Protein AF-0000000073453821 (afdb_homodimer)

Secondary structure (DSSP, 8-state):
---HHHHHHHHHHHTSS-HHHHHHHHHH-TT--SS-TT-HHHHHTT--HHHHHHHHHHHHHTHHHHHHHHHHHHHTTEEEEETTSTTS-HHHHTSSS--SEEEEEE-GGGGG-S-EEEEE--SS--HHHHHHHHHHHHHHHHTTPEEEE---TTHHHHHHHHHHHTT-EEEEE-SS-TTS-SSGGGHHHHHHHHHHSEEEESS-TTPPP-TTHHHHHHHHHHHHSSEEEE----TT-HHHHHHHHHHHTT-EEEE----TT-GGGHHHHHHHHTTPEE-SSHHHHHHHS-----------/---HHHHHHHHHHHTSS-HHHHHHHHHH-TT--SS-TTTHHHHHTT--HHHHHHHHHHHHHTHHHHHHHHHHHHHTTEEEEETTSTTS-HHHHTSSS--SEEEEEE-GGGGG-S-EEEEE--SS--HHHHHHHHHHHHHHHHTTPEEEE---TTHHHHHHHHHHHTT-EEEEE-SS-TTS-SSGGGHHHHHHHHHHSEEEESS-TTPPP-TTHHHHHHHHHHHHSSEEEE----TT-HHHHHHHHHHHTT-EEEE----TT-GGGHHHHHHHHTTPEE-SSHHHHHHHS-----------

pLDDT: mean 88.69, std 16.15, range [24.86, 98.88]

Foldseek 3Di:
DQDLWLLLLLCQVVPLDDQQVSLVCCVVPVSNDLPDPPPCVCVVVVNPNVNSVVVVVVSVVCVVVSVVVQVVCVVVQKDKTAPSDPLPQPLQNLAPRRGRMKIKFADSCLLVDQAEEEEDADLDDDPQLLVVLLQQLLVCQVVQYEYEYACHHDSRVSSLVSCVVSVGAYEHEYLWAQLEDPPPVCVVVVVVCSHHYMYMYSYHRVGYGDPVSLLVRLLVRLSSHQEYEYRWYAQPGSRLSSRVSNVSSVHAYEYEADDPVDRRRHNSVVVVVVPHHYDDHCVSVCVVVPRPPPPPPPDD/DQDLWLLLLLCQVVVLDDQQVSLVCCVVPVSNDLDDPPPCVCVVVVNPNVNSVVVVVVSVVCVVVSVVVQVVCVVVQKDKTAPSDPLPQPLQNLAPRRGRMKIKFADSCLLVDQAEEEEDADLDDDPQLLVVLLQQLLVCQVVQYEYEYACHHDSRVSSLVSCVVSVGAYEHEYLWAQLEDPPPVCVVVVVVCSYHYMYMYSYHRVGYGDPVSLLVRLLVRLSSHQEYEYRWYAQPGSRLSSRVSNVSSVHAYEYEADDPVDRRRHNSVVVVVVPHHYDPHCVSVCVVVPRPPPPPPPDD

Structure (mmCIF, N/CA/C/O backbone):
data_AF-0000000073453821-model_v1
#
loop_
_entity.id
_entity.type
_entity.pdbx_description
1 polymer 'DNA processing Smf protein homolog'
#
loop_
_atom_site.group_PDB
_atom_site.id
_atom_site.type_symbol
_atom_site.label_atom_id
_atom_site.label_alt_id
_atom_site.label_comp_id
_atom_site.label_asym_id
_atom_site.label_entity_id
_atom_site.label_seq_id
_atom_site.pdbx_PDB_ins_code
_atom_site.Cartn_x
_atom_site.Cartn_y
_atom_site.Cartn_z
_atom_site.occupancy
_atom_site.B_iso_or_equiv
_atom_site.auth_seq_id
_atom_site.auth_comp_id
_atom_site.auth_asym_id
_atom_site.auth_atom_id
_atom_site.pdbx_PDB_model_num
ATOM 1 N N . MET A 1 1 ? 8.656 -53.906 -9.078 1 43.28 1 MET A N 1
ATOM 2 C CA . MET A 1 1 ? 8.578 -52.469 -9.266 1 43.28 1 MET A CA 1
ATOM 3 C C . MET A 1 1 ? 9.586 -51.75 -8.383 1 43.28 1 MET A C 1
ATOM 5 O O . MET A 1 1 ? 9.391 -51.625 -7.176 1 43.28 1 MET A O 1
ATOM 9 N N . ASN A 1 2 ? 10.789 -51.781 -8.508 1 54.47 2 ASN A N 1
ATOM 10 C CA . ASN A 1 2 ? 11.875 -51.375 -7.641 1 54.47 2 ASN A CA 1
ATOM 11 C C . ASN A 1 2 ? 12 -49.844 -7.59 1 54.47 2 ASN A C 1
ATOM 13 O O . ASN A 1 2 ? 12.82 -49.312 -6.84 1 54.47 2 ASN A O 1
ATOM 17 N N . ASP A 1 3 ? 11.125 -49.031 -8.336 1 81.06 3 ASP A N 1
ATOM 18 C CA . ASP A 1 3 ? 11.289 -47.594 -8.438 1 81.06 3 ASP A CA 1
ATOM 19 C C . ASP A 1 3 ? 10.156 -46.875 -7.734 1 81.06 3 ASP A C 1
ATOM 21 O O . ASP A 1 3 ? 8.977 -47.094 -8.039 1 81.06 3 ASP A O 1
ATOM 25 N N . SER A 1 4 ? 10.477 -46.375 -6.555 1 84.44 4 SER A N 1
ATOM 26 C CA . SER A 1 4 ? 9.516 -45.656 -5.738 1 84.44 4 SER A CA 1
ATOM 27 C C . SER A 1 4 ? 8.633 -44.75 -6.598 1 84.44 4 SER A C 1
ATOM 29 O O . SER A 1 4 ? 7.438 -44.594 -6.332 1 84.44 4 SER A O 1
ATOM 31 N N . SER A 1 5 ? 9.164 -44.312 -7.664 1 89.19 5 SER A N 1
ATOM 32 C CA . SER A 1 5 ? 8.398 -43.438 -8.562 1 89.19 5 SER A CA 1
ATOM 33 C C . SER A 1 5 ? 7.305 -44.219 -9.281 1 89.19 5 SER A C 1
ATOM 35 O O . SER A 1 5 ? 6.164 -43.781 -9.367 1 89.19 5 SER A O 1
ATOM 37 N N . GLU A 1 6 ? 7.695 -45.312 -9.742 1 85.94 6 GLU A N 1
ATOM 38 C CA . GLU A 1 6 ? 6.738 -46.156 -10.445 1 85.94 6 GLU A CA 1
ATOM 39 C C . GLU A 1 6 ? 5.613 -46.594 -9.523 1 85.94 6 GLU A C 1
ATOM 41 O O . GLU A 1 6 ? 4.445 -46.625 -9.914 1 85.94 6 GLU A O 1
ATOM 46 N N . LEU A 1 7 ? 6.035 -46.938 -8.359 1 84 7 LEU A N 1
ATOM 47 C CA . LEU A 1 7 ? 5.039 -47.406 -7.391 1 84 7 LEU A CA 1
ATOM 48 C C . LEU A 1 7 ? 4.066 -46.281 -7.051 1 84 7 LEU A C 1
ATOM 50 O O . LEU A 1 7 ? 2.855 -46.5 -6.992 1 84 7 LEU A O 1
ATOM 54 N N . LEU A 1 8 ? 4.57 -45.125 -6.816 1 88.69 8 LEU A N 1
ATOM 55 C CA . LEU A 1 8 ? 3.732 -43.969 -6.504 1 88.69 8 LEU A CA 1
ATOM 56 C C . LEU A 1 8 ? 2.738 -43.688 -7.625 1 88.69 8 LEU A C 1
ATOM 58 O O . LEU A 1 8 ? 1.558 -43.438 -7.371 1 88.69 8 LEU A O 1
ATOM 62 N N . ILE A 1 9 ? 3.209 -43.719 -8.828 1 90.56 9 ILE A N 1
ATOM 63 C CA . ILE A 1 9 ? 2.361 -43.469 -9.992 1 90.56 9 ILE A CA 1
ATOM 64 C C . ILE A 1 9 ? 1.278 -44.531 -10.086 1 90.56 9 ILE A C 1
ATOM 66 O O . ILE A 1 9 ? 0.105 -44.219 -10.297 1 90.56 9 ILE A O 1
ATOM 70 N N . LEU A 1 10 ? 1.696 -45.75 -9.875 1 86.38 10 LEU A N 1
ATOM 71 C CA . LEU A 1 10 ? 0.757 -46.844 -9.922 1 86.38 10 LEU A CA 1
ATOM 72 C C . LEU A 1 10 ? -0.342 -46.688 -8.883 1 86.38 10 LEU A C 1
ATOM 74 O O . LEU A 1 10 ? -1.528 -46.812 -9.203 1 86.38 10 LEU A O 1
ATOM 78 N N . LEU A 1 11 ? 0.039 -46.406 -7.734 1 85.06 11 LEU A N 1
ATOM 79 C CA . LEU A 1 11 ? -0.917 -46.281 -6.641 1 85.06 11 LEU A CA 1
ATOM 80 C C . LEU A 1 11 ? -1.823 -45.062 -6.848 1 85.06 11 LEU A C 1
ATOM 82 O O . LEU A 1 11 ? -3.012 -45.125 -6.523 1 85.06 11 LEU A O 1
ATOM 86 N N . ARG A 1 12 ? -1.256 -44 -7.344 1 89.25 12 ARG A N 1
ATOM 87 C CA . ARG A 1 12 ? -2.039 -42.781 -7.605 1 89.25 12 ARG A CA 1
ATOM 88 C C . ARG A 1 12 ? -3.107 -43.062 -8.664 1 89.25 12 ARG A C 1
ATOM 90 O O . ARG A 1 12 ? -4.25 -42.625 -8.523 1 89.25 12 ARG A O 1
ATOM 97 N N . LEU A 1 13 ? -2.762 -43.719 -9.711 1 88.88 13 LEU A N 1
ATOM 98 C CA . LEU A 1 13 ? -3.672 -43.969 -10.828 1 88.88 13 LEU A CA 1
ATOM 99 C C . LEU A 1 13 ? -4.754 -44.969 -10.43 1 88.88 13 LEU A C 1
ATOM 101 O O . LEU A 1 13 ? -5.891 -44.875 -10.891 1 88.88 13 LEU A O 1
ATOM 105 N N . ARG A 1 14 ? -4.41 -45.844 -9.539 1 82.81 14 ARG A N 1
ATOM 106 C CA . ARG A 1 14 ? -5.383 -46.812 -9.078 1 82.81 14 ARG A CA 1
ATOM 107 C C . ARG A 1 14 ? -6.359 -46.188 -8.086 1 82.81 14 ARG A C 1
ATOM 109 O O . ARG A 1 14 ? -7.492 -46.688 -7.949 1 82.81 14 ARG A O 1
ATOM 116 N N . GLY A 1 15 ? -5.898 -45.25 -7.375 1 79.12 15 GLY A N 1
ATOM 117 C CA . GLY A 1 15 ? -6.762 -44.562 -6.422 1 79.12 15 GLY A CA 1
ATOM 118 C C . GLY A 1 15 ? -6.961 -45.344 -5.137 1 79.12 15 GLY A C 1
ATOM 119 O O . GLY A 1 15 ? -7.988 -45.219 -4.469 1 79.12 15 GLY A O 1
ATOM 120 N N . THR A 1 16 ? -6.062 -46.219 -4.863 1 72 16 THR A N 1
ATOM 121 C CA . THR A 1 16 ? -6.168 -47.031 -3.67 1 72 16 THR A CA 1
ATOM 122 C C . THR A 1 16 ? -6.008 -46.188 -2.408 1 72 16 THR A C 1
ATOM 124 O O . THR A 1 16 ? -6.668 -46.438 -1.398 1 72 16 THR A O 1
ATOM 127 N N . LEU A 1 17 ? -5.184 -45.219 -2.521 1 78.38 17 LEU A N 1
ATOM 128 C CA . LEU A 1 17 ? -4.93 -44.281 -1.435 1 78.38 17 LEU A CA 1
ATOM 129 C C . LEU A 1 17 ? -5.156 -42.844 -1.894 1 78.38 17 LEU A C 1
ATOM 131 O O . LEU A 1 17 ? -4.949 -42.531 -3.066 1 78.38 17 LEU A O 1
ATOM 135 N N . SER A 1 18 ? -5.621 -42.094 -0.907 1 84.19 18 SER A N 1
ATOM 136 C CA . SER A 1 18 ? -5.723 -40.656 -1.231 1 84.19 18 SER A CA 1
ATOM 137 C C . SER A 1 18 ? -4.348 -40.062 -1.504 1 84.19 18 SER A C 1
ATOM 139 O O . SER A 1 18 ? -3.334 -40.562 -1.009 1 84.19 18 SER A O 1
ATOM 141 N N . PRO A 1 19 ? -4.312 -39.031 -2.289 1 88.12 19 PRO A N 1
ATOM 142 C CA . PRO A 1 19 ? -3.025 -38.375 -2.561 1 88.12 19 PRO A CA 1
ATOM 143 C C . PRO A 1 19 ? -2.303 -37.938 -1.288 1 88.12 19 PRO A C 1
ATOM 145 O O . PRO A 1 19 ? -1.09 -38.125 -1.167 1 88.12 19 PRO A O 1
ATOM 148 N N . SER A 1 20 ? -3.016 -37.438 -0.387 1 87.25 20 SER A N 1
ATOM 149 C CA . SER A 1 20 ? -2.412 -36.969 0.856 1 87.25 20 SER A CA 1
ATOM 150 C C . SER A 1 20 ? -1.778 -38.125 1.629 1 87.25 20 SER A C 1
ATOM 152 O O . SER A 1 20 ? -0.695 -37.969 2.197 1 87.25 20 SER A O 1
ATOM 154 N N . LEU A 1 21 ? -2.416 -39.188 1.669 1 82.5 21 LEU A N 1
ATOM 155 C CA . LEU A 1 21 ? -1.892 -40.375 2.361 1 82.5 21 LEU A CA 1
ATOM 156 C C . LEU A 1 21 ? -0.647 -40.906 1.661 1 82.5 21 LEU A C 1
ATOM 158 O O . LEU A 1 21 ? 0.301 -41.344 2.316 1 82.5 21 LEU A O 1
ATOM 162 N N . LEU A 1 22 ? -0.695 -40.906 0.373 1 86.19 22 LEU A N 1
ATOM 163 C CA . LEU A 1 22 ? 0.468 -41.344 -0.397 1 86.19 22 LEU A CA 1
ATOM 164 C C . LEU A 1 22 ? 1.678 -40.469 -0.085 1 86.19 22 LEU A C 1
ATOM 166 O O . LEU A 1 22 ? 2.783 -40.969 0.112 1 86.19 22 LEU A O 1
ATOM 170 N N . THR A 1 23 ? 1.451 -39.188 -0.034 1 89.5 23 THR A N 1
ATOM 171 C CA . THR A 1 23 ? 2.52 -38.25 0.268 1 89.5 23 THR A CA 1
ATOM 172 C C . THR A 1 23 ? 3.057 -38.469 1.679 1 89.5 23 THR A C 1
ATOM 174 O O . THR A 1 23 ? 4.27 -38.469 1.893 1 89.5 23 THR A O 1
ATOM 177 N N . LYS A 1 24 ? 2.189 -38.688 2.615 1 84.81 24 LYS A N 1
ATOM 178 C CA . LYS A 1 24 ? 2.598 -38.938 3.992 1 84.81 24 LYS A CA 1
ATOM 179 C C . LYS A 1 24 ? 3.439 -40.219 4.082 1 84.81 24 LYS A C 1
ATOM 181 O O . LYS A 1 24 ? 4.445 -40.25 4.793 1 84.81 24 LYS A O 1
ATOM 186 N N . TRP A 1 25 ? 3.002 -41.188 3.379 1 81.75 25 TRP A N 1
ATOM 187 C CA . TRP A 1 25 ? 3.742 -42.438 3.34 1 81.75 25 TRP A CA 1
ATOM 188 C C . TRP A 1 25 ? 5.145 -42.219 2.781 1 81.75 25 TRP A C 1
ATOM 190 O O . TRP A 1 25 ? 6.133 -42.656 3.393 1 81.75 25 TRP A O 1
ATOM 200 N N . TRP A 1 26 ? 5.199 -41.594 1.706 1 85.44 26 TRP A N 1
ATOM 201 C CA . TRP A 1 26 ? 6.488 -41.344 1.067 1 85.44 26 TRP A CA 1
ATOM 202 C C . TRP A 1 26 ? 7.406 -40.531 1.99 1 85.44 26 TRP A C 1
ATOM 204 O O . TRP A 1 26 ? 8.609 -40.812 2.061 1 85.44 26 TRP A O 1
ATOM 214 N N . LYS A 1 27 ? 6.855 -39.562 2.686 1 86.75 27 LYS A N 1
ATOM 215 C CA . LYS A 1 27 ? 7.652 -38.75 3.604 1 86.75 27 LYS A CA 1
ATOM 216 C C . LYS A 1 27 ? 8.227 -39.625 4.734 1 86.75 27 LYS A C 1
ATOM 218 O O . LYS A 1 27 ? 9.352 -39.375 5.18 1 86.75 27 LYS A O 1
ATOM 223 N N . GLN A 1 28 ? 7.52 -40.594 5.141 1 82.06 28 GLN A N 1
ATOM 224 C CA . GLN A 1 28 ? 7.941 -41.438 6.234 1 82.06 28 GLN A CA 1
ATOM 225 C C . GLN A 1 28 ? 8.906 -42.531 5.742 1 82.06 28 GLN A C 1
ATOM 227 O O . GLN A 1 28 ? 9.852 -42.906 6.449 1 82.06 28 GLN A O 1
ATOM 232 N N . ASP A 1 29 ? 8.586 -43.031 4.512 1 83.06 29 ASP A N 1
ATOM 233 C CA . ASP A 1 29 ? 9.406 -44.094 3.912 1 83.06 29 ASP A CA 1
ATOM 234 C C . ASP A 1 29 ? 9.609 -43.844 2.422 1 83.06 29 ASP A C 1
ATOM 236 O O . ASP A 1 29 ? 8.875 -44.344 1.588 1 83.06 29 ASP A O 1
ATOM 240 N N . PRO A 1 30 ? 10.617 -43.188 2.105 1 83.5 30 PRO A N 1
ATOM 241 C CA . PRO A 1 30 ? 10.844 -42.812 0.712 1 83.5 30 PRO A CA 1
ATOM 242 C C . PRO A 1 30 ? 11.023 -44 -0.213 1 83.5 30 PRO A C 1
ATOM 244 O O . PRO A 1 30 ? 10.852 -43.906 -1.428 1 83.5 30 PRO A O 1
ATOM 247 N N . SER A 1 31 ? 11.477 -45.062 0.319 1 78.12 31 SER A N 1
ATOM 248 C CA . SER A 1 31 ? 11.656 -46.25 -0.5 1 78.12 31 SER A CA 1
ATOM 249 C C . SER A 1 31 ? 10.328 -46.969 -0.749 1 78.12 31 SER A C 1
ATOM 251 O O . SER A 1 31 ? 10.227 -47.812 -1.632 1 78.12 31 SER A O 1
ATOM 253 N N . LEU A 1 32 ? 9.359 -46.594 0.003 1 75.56 32 LEU A N 1
ATOM 254 C CA . LEU A 1 32 ? 8.023 -47.188 -0.046 1 75.56 32 LEU A CA 1
ATOM 255 C C . LEU A 1 32 ? 8.109 -48.719 0.066 1 75.56 32 LEU A C 1
ATOM 257 O O . LEU A 1 32 ? 7.5 -49.438 -0.729 1 75.56 32 LEU A O 1
ATOM 261 N N . SER A 1 33 ? 9.078 -49.188 0.899 1 65.62 33 SER A N 1
ATOM 262 C CA . SER A 1 33 ? 9.297 -50.625 1.079 1 65.62 33 SER A CA 1
ATOM 263 C C . SER A 1 33 ? 8.023 -51.312 1.55 1 65.62 33 SER A C 1
ATOM 265 O O . SER A 1 33 ? 7.344 -50.844 2.455 1 65.62 33 SER A O 1
ATOM 267 N N . LEU A 1 34 ? 7.527 -52.281 0.83 1 59.62 34 LEU A N 1
ATOM 268 C CA . LEU A 1 34 ? 6.316 -53 1.153 1 59.62 34 LEU A CA 1
ATOM 269 C C . LEU A 1 34 ? 6.637 -54.219 2.029 1 59.62 34 LEU A C 1
ATOM 271 O O . LEU A 1 34 ? 5.73 -54.906 2.49 1 59.62 34 LEU A O 1
ATOM 275 N N . THR A 1 35 ? 7.887 -54.688 2.172 1 51.94 35 THR A N 1
ATOM 276 C CA . THR A 1 35 ? 8.242 -55.906 2.906 1 51.94 35 THR A CA 1
ATOM 277 C C . THR A 1 35 ? 8.281 -55.625 4.406 1 51.94 35 THR A C 1
ATOM 279 O O . THR A 1 35 ? 8.109 -56.531 5.211 1 51.94 35 THR A O 1
ATOM 282 N N . GLY A 1 36 ? 8.953 -54.594 4.918 1 48.66 36 GLY A N 1
ATOM 283 C CA . GLY A 1 36 ? 9.469 -54.562 6.273 1 48.66 36 GLY A CA 1
ATOM 284 C C . GLY A 1 36 ? 8.391 -54.406 7.324 1 48.66 36 GLY A C 1
ATOM 285 O O . GLY A 1 36 ? 7.305 -53.875 7.031 1 48.66 36 GLY A O 1
ATOM 286 N N . GLU A 1 37 ? 8.438 -55.188 8.617 1 44.53 37 GLU A N 1
ATOM 287 C CA . GLU A 1 37 ? 7.75 -55.125 9.906 1 44.53 37 GLU A CA 1
ATOM 288 C C . GLU A 1 37 ? 7.461 -53.688 10.312 1 44.53 37 GLU A C 1
ATOM 290 O O . GLU A 1 37 ? 6.645 -53.438 11.203 1 44.53 37 GLU A O 1
ATOM 295 N N . LYS A 1 38 ? 8.289 -52.812 10.047 1 44.19 38 LYS A N 1
ATOM 296 C CA . LYS A 1 38 ? 8.422 -51.594 10.805 1 44.19 38 LYS A CA 1
ATOM 297 C C . LYS A 1 38 ? 7.375 -50.562 10.375 1 44.19 38 LYS A C 1
ATOM 299 O O . LYS A 1 38 ? 7.367 -49.438 10.867 1 44.19 38 LYS A O 1
ATOM 304 N N . ASN A 1 39 ? 6.695 -50.75 9.219 1 46.72 39 ASN A N 1
ATOM 305 C CA . ASN A 1 39 ? 6.078 -49.438 8.953 1 46.72 39 ASN A CA 1
ATOM 306 C C . ASN A 1 39 ? 4.863 -49.219 9.844 1 46.72 39 ASN A C 1
ATOM 308 O O . ASN A 1 39 ? 3.781 -49.75 9.578 1 46.72 39 ASN A O 1
ATOM 312 N N . HIS A 1 40 ? 5.008 -49 11.016 1 44.69 40 HIS A N 1
ATOM 313 C CA . HIS A 1 40 ? 4.105 -48.531 12.07 1 44.69 40 HIS A CA 1
ATOM 314 C C . HIS A 1 40 ? 3.111 -47.5 11.539 1 44.69 40 HIS A C 1
ATOM 316 O O . HIS A 1 40 ? 2.008 -47.375 12.07 1 44.69 40 HIS A O 1
ATOM 322 N N . LEU A 1 41 ? 3.637 -46.688 10.789 1 45.47 41 LEU A N 1
ATOM 323 C CA . LEU A 1 41 ? 2.752 -45.594 10.391 1 45.47 41 LEU A CA 1
ATOM 324 C C . LEU A 1 41 ? 1.523 -46.125 9.664 1 45.47 41 LEU A C 1
ATOM 326 O O . LEU A 1 41 ? 0.409 -45.656 9.883 1 45.47 41 LEU A O 1
ATOM 330 N N . LEU A 1 42 ? 1.81 -47.125 8.703 1 50.16 42 LEU A N 1
ATOM 331 C CA . LEU A 1 42 ? 0.645 -47.688 8.016 1 50.16 42 LEU A CA 1
ATOM 332 C C . LEU A 1 42 ? -0.292 -48.375 8.992 1 50.16 42 LEU A C 1
ATOM 334 O O . LEU A 1 42 ? -1.509 -48.406 8.797 1 50.16 42 LEU A O 1
ATOM 338 N N . THR A 1 43 ? 0.268 -48.938 10.008 1 48.06 43 THR A N 1
ATOM 339 C CA . THR A 1 43 ? -0.578 -49.406 11.094 1 48.06 43 THR A CA 1
ATOM 340 C C . THR A 1 43 ? -1.362 -48.25 11.727 1 48.06 43 THR A C 1
ATOM 342 O O . THR A 1 43 ? -2.529 -48.438 12.086 1 48.06 43 THR A O 1
ATOM 345 N N . LYS A 1 44 ? -0.651 -47.312 12 1 46.25 44 LYS A N 1
ATOM 346 C CA . LYS A 1 44 ? -1.314 -46.156 12.602 1 46.25 44 LYS A CA 1
ATOM 347 C C . LYS A 1 44 ? -2.262 -45.469 11.609 1 46.25 44 LYS A C 1
ATOM 349 O O . LYS A 1 44 ? -3.111 -44.688 11.992 1 46.25 44 LYS A O 1
ATOM 354 N N . LEU A 1 45 ? -1.889 -45.562 10.383 1 47.5 45 LEU A N 1
ATOM 355 C CA . LEU A 1 45 ? -2.773 -44.906 9.414 1 47.5 45 LEU A CA 1
ATOM 356 C C . LEU A 1 45 ? -4.031 -45.75 9.195 1 47.5 45 LEU A C 1
ATOM 358 O O . LEU A 1 45 ? -4.742 -45.531 8.211 1 47.5 45 LEU A O 1
ATOM 362 N N . SER A 1 46 ? -4.406 -46.656 10.211 1 47.41 46 SER A N 1
ATOM 363 C CA . SER A 1 46 ? -5.578 -47.531 10.211 1 47.41 46 SER A CA 1
ATOM 364 C C . SER A 1 46 ? -5.555 -48.5 9.023 1 47.41 46 SER A C 1
ATOM 366 O O . SER A 1 46 ? -6.602 -49 8.602 1 47.41 46 SER A O 1
ATOM 368 N N . LEU A 1 47 ? -4.629 -48.469 8.219 1 47.44 47 LEU A N 1
ATOM 369 C CA . LEU A 1 47 ? -4.617 -49.531 7.215 1 47.44 47 LEU A CA 1
ATOM 370 C C . LEU A 1 47 ? -4.043 -50.812 7.785 1 47.44 47 LEU A C 1
ATOM 372 O O . LEU A 1 47 ? -2.965 -50.812 8.383 1 47.44 47 LEU A O 1
ATOM 376 N N . LYS A 1 48 ? -4.816 -51.75 8.062 1 46.28 48 LYS A N 1
ATOM 377 C CA . LYS A 1 48 ? -4.414 -53.062 8.562 1 46.28 48 LYS A CA 1
ATOM 378 C C . LYS A 1 48 ? -3.342 -53.688 7.672 1 46.28 48 LYS A C 1
ATOM 380 O O . LYS A 1 48 ? -3.287 -53.406 6.473 1 46.28 48 LYS A O 1
ATOM 385 N N . ARG A 1 49 ? -2.248 -54.062 8.227 1 46.56 49 ARG A N 1
ATOM 386 C CA . ARG A 1 49 ? -1.218 -54.875 7.574 1 46.56 49 ARG A CA 1
ATOM 387 C C . ARG A 1 49 ? -1.79 -55.625 6.387 1 46.56 49 ARG A C 1
ATOM 389 O O . ARG A 1 49 ? -1.138 -55.75 5.348 1 46.56 49 ARG A O 1
ATOM 396 N N . SER A 1 50 ? -2.756 -56.25 6.562 1 46.38 50 SER A N 1
ATOM 397 C CA . SER A 1 50 ? -3.453 -57 5.52 1 46.38 50 SER A CA 1
ATOM 398 C C . SER A 1 50 ? -3.729 -56.094 4.301 1 46.38 50 SER A C 1
ATOM 400 O O . SER A 1 50 ? -3.688 -56.594 3.164 1 46.38 50 SER A O 1
ATOM 402 N N . ASP A 1 51 ? -3.836 -54.844 4.562 1 55.09 51 ASP A N 1
ATOM 403 C CA . ASP A 1 51 ? -4.223 -53.938 3.482 1 55.09 51 ASP A CA 1
ATOM 404 C C . ASP A 1 51 ? -3.029 -53.594 2.598 1 55.09 51 ASP A C 1
ATOM 406 O O . ASP A 1 51 ? -3.16 -53.5 1.375 1 55.09 51 ASP A O 1
ATOM 410 N N . LEU A 1 52 ? -1.825 -53.594 3.254 1 54.69 52 LEU A N 1
ATOM 411 C CA . LEU A 1 52 ? -0.656 -53.281 2.441 1 54.69 52 LEU A CA 1
ATOM 412 C C . LEU A 1 52 ? -0.285 -54.438 1.536 1 54.69 52 LEU A C 1
ATOM 414 O O . LEU A 1 52 ? 0.062 -54.25 0.369 1 54.69 52 LEU A O 1
ATOM 418 N N . CYS A 1 53 ? -0.139 -55.625 2.201 1 56.09 53 CYS A N 1
ATOM 419 C CA . CYS A 1 53 ? 0.069 -56.812 1.354 1 56.09 53 CYS A CA 1
ATOM 420 C C . CYS A 1 53 ? -0.956 -56.844 0.227 1 56.09 53 CYS A C 1
ATOM 422 O O . CYS A 1 53 ? -0.623 -57.188 -0.905 1 56.09 53 CYS A O 1
ATOM 424 N N . SER A 1 54 ? -2.031 -56.375 0.599 1 60.91 54 SER A N 1
ATOM 425 C CA . SER A 1 54 ? -3.094 -56.344 -0.4 1 60.91 54 SER A CA 1
ATOM 426 C C . SER A 1 54 ? -2.838 -55.281 -1.452 1 60.91 54 SER A C 1
ATOM 428 O O . SER A 1 54 ? -3.125 -55.469 -2.635 1 60.91 54 SER A O 1
ATOM 430 N N . ILE A 1 55 ? -2.082 -54.312 -0.962 1 67.62 55 ILE A N 1
ATOM 431 C CA . ILE A 1 55 ? -1.822 -53.219 -1.903 1 67.62 55 ILE A CA 1
ATOM 432 C C . ILE A 1 55 ? -0.75 -53.656 -2.902 1 67.62 55 ILE A C 1
ATOM 434 O O . ILE A 1 55 ? -0.869 -53.375 -4.102 1 67.62 55 ILE A O 1
ATOM 438 N N . ARG A 1 56 ? 0.22 -54.344 -2.334 1 62.84 56 ARG A N 1
ATOM 439 C CA . ARG A 1 56 ? 1.268 -54.812 -3.229 1 62.84 56 ARG A CA 1
ATOM 440 C C . ARG A 1 56 ? 0.71 -55.812 -4.23 1 62.84 56 ARG A C 1
ATOM 442 O O . ARG A 1 56 ? 1.032 -55.75 -5.418 1 62.84 56 ARG A O 1
ATOM 449 N N . LYS A 1 57 ? 0.065 -56.688 -3.648 1 67 57 LYS A N 1
ATOM 450 C CA . LYS A 1 57 ? -0.544 -57.688 -4.512 1 67 57 LYS A CA 1
ATOM 451 C C . LYS A 1 57 ? -1.464 -57.062 -5.543 1 67 57 LYS A C 1
ATOM 453 O O . LYS A 1 57 ? -1.467 -57.438 -6.715 1 67 57 LYS A O 1
ATOM 458 N N . LEU A 1 58 ? -2.115 -56.188 -5.027 1 67.38 58 LEU A N 1
ATOM 459 C CA . LEU A 1 58 ? -3.025 -55.469 -5.918 1 67.38 58 LEU A CA 1
ATOM 460 C C . LEU A 1 58 ? -2.252 -54.688 -6.969 1 67.38 58 LEU A C 1
ATOM 462 O O . LEU A 1 58 ? -2.635 -54.688 -8.141 1 67.38 58 LEU A O 1
ATOM 466 N N . ALA A 1 59 ? -1.167 -54.125 -6.523 1 68.06 59 ALA A N 1
ATOM 467 C CA . ALA A 1 59 ? -0.333 -53.375 -7.457 1 68.06 59 ALA A CA 1
ATOM 468 C C . ALA A 1 59 ? 0.251 -54.281 -8.531 1 68.06 59 ALA A C 1
ATOM 470 O O . ALA A 1 59 ? 0.304 -53.906 -9.711 1 68.06 59 ALA A O 1
ATOM 471 N N . GLU A 1 60 ? 0.603 -55.438 -8.102 1 70.81 60 GLU A N 1
ATOM 472 C CA . GLU A 1 60 ? 1.166 -56.375 -9.047 1 70.81 60 GLU A CA 1
ATOM 473 C C . GLU A 1 60 ? 0.104 -56.875 -10.023 1 70.81 60 GLU A C 1
ATOM 475 O O . GLU A 1 60 ? 0.371 -57.062 -11.219 1 70.81 60 GLU A O 1
ATOM 480 N N . GLN A 1 61 ? -1.001 -57.094 -9.461 1 75 61 GLN A N 1
ATOM 481 C CA . GLN A 1 61 ? -2.084 -57.625 -10.281 1 75 61 GLN A CA 1
ATOM 482 C C . GLN A 1 61 ? -2.547 -56.594 -11.305 1 75 61 GLN A C 1
ATOM 484 O O . GLN A 1 61 ? -2.92 -56.938 -12.422 1 75 61 GLN A O 1
ATOM 489 N N . GLU A 1 62 ? -2.457 -55.406 -10.883 1 79.62 62 GLU A N 1
ATOM 490 C CA . GLU A 1 62 ? -3 -54.375 -11.734 1 79.62 62 GLU A CA 1
ATOM 491 C C . GLU A 1 62 ? -1.897 -53.656 -12.531 1 79.62 62 GLU A C 1
ATOM 493 O O . GLU A 1 62 ? -2.156 -52.719 -13.25 1 79.62 62 GLU A O 1
ATOM 498 N N . LEU A 1 63 ? -0.741 -54.156 -12.391 1 80 63 LEU A N 1
ATOM 499 C CA . LEU A 1 63 ? 0.427 -53.562 -13.016 1 80 63 LEU A CA 1
ATOM 500 C C . LEU A 1 63 ? 0.245 -53.438 -14.523 1 80 63 LEU A C 1
ATOM 502 O O . LEU A 1 63 ? 0.546 -52.406 -15.117 1 80 63 LEU A O 1
ATOM 506 N N . SER A 1 64 ? -0.271 -54.5 -15.102 1 82.94 64 SER A N 1
ATOM 507 C CA . SER A 1 64 ? -0.446 -54.531 -16.547 1 82.94 64 SER A CA 1
ATOM 508 C C . SER A 1 64 ? -1.445 -53.469 -17 1 82.94 64 SER A C 1
ATOM 510 O O . SER A 1 64 ? -1.209 -52.75 -17.984 1 82.94 64 SER A O 1
ATOM 512 N N . ASN A 1 65 ? -2.492 -53.375 -16.312 1 84.94 65 ASN A N 1
ATOM 513 C CA . ASN A 1 65 ? -3.516 -52.375 -16.641 1 84.94 65 ASN A CA 1
ATOM 514 C C . ASN A 1 65 ? -2.988 -50.969 -16.484 1 84.94 65 ASN A C 1
ATOM 516 O O . ASN A 1 65 ? -3.242 -50.094 -17.344 1 84.94 65 ASN A O 1
ATOM 520 N N . VAL A 1 66 ? -2.314 -50.75 -15.461 1 86.94 66 VAL A N 1
ATOM 521 C CA . VAL A 1 66 ? -1.782 -49.406 -15.18 1 86.94 66 VAL A CA 1
ATOM 522 C C . VAL A 1 66 ? -0.729 -49.062 -16.219 1 86.94 66 VAL A C 1
ATOM 524 O O . VAL A 1 66 ? -0.667 -47.906 -16.672 1 86.94 66 VAL A O 1
ATOM 527 N N . LYS A 1 67 ? 0.066 -49.969 -16.578 1 87.62 67 LYS A N 1
ATOM 528 C CA . LYS A 1 67 ? 1.067 -49.719 -17.625 1 87.62 67 LYS A CA 1
ATOM 529 C C . LYS A 1 67 ? 0.41 -49.344 -18.938 1 87.62 67 LYS A C 1
ATOM 531 O O . LYS A 1 67 ? 0.909 -48.469 -19.656 1 87.62 67 LYS A O 1
ATOM 536 N N . ARG A 1 68 ? -0.696 -50.031 -19.203 1 90.25 68 ARG A N 1
ATOM 537 C CA . ARG A 1 68 ? -1.452 -49.688 -20.406 1 90.25 68 ARG A CA 1
ATOM 538 C C . ARG A 1 68 ? -1.977 -48.25 -20.312 1 90.25 68 ARG A C 1
ATOM 540 O O . ARG A 1 68 ? -1.945 -47.5 -21.297 1 90.25 68 ARG A O 1
ATOM 547 N N . LEU A 1 69 ? -2.443 -47.969 -19.172 1 91 69 LEU A N 1
ATOM 548 C CA . LEU A 1 69 ? -2.955 -46.625 -18.953 1 91 69 LEU A CA 1
ATOM 549 C C . LEU A 1 69 ? -1.848 -45.594 -19.109 1 91 69 LEU A C 1
ATOM 551 O O . LEU A 1 69 ? -2.047 -44.562 -19.766 1 91 69 LEU A O 1
ATOM 555 N N . ILE A 1 70 ? -0.714 -45.844 -18.562 1 92.44 70 ILE A N 1
ATOM 556 C CA . ILE A 1 70 ? 0.436 -44.969 -18.656 1 92.44 70 ILE A CA 1
ATOM 557 C C . ILE A 1 70 ? 0.804 -44.75 -20.125 1 92.44 70 ILE A C 1
ATOM 559 O O . ILE A 1 70 ? 1.063 -43.625 -20.547 1 92.44 70 ILE A O 1
ATOM 563 N N . ARG A 1 71 ? 0.787 -45.781 -20.891 1 93.12 71 ARG A N 1
ATOM 564 C CA . ARG A 1 71 ? 1.098 -45.688 -22.312 1 93.12 71 ARG A CA 1
ATOM 565 C C . ARG A 1 71 ? 0.076 -44.844 -23.031 1 93.12 71 ARG A C 1
ATOM 567 O O . ARG A 1 71 ? 0.433 -44.062 -23.922 1 93.12 71 ARG A O 1
ATOM 574 N N . SER A 1 72 ? -1.124 -45.031 -22.641 1 94.44 72 SER A N 1
ATOM 575 C CA . SER A 1 72 ? -2.176 -44.219 -23.25 1 94.44 72 SER A CA 1
ATOM 576 C C . SER A 1 72 ? -1.981 -42.75 -22.922 1 94.44 72 SER A C 1
ATOM 578 O O . SER A 1 72 ? -2.217 -41.875 -23.781 1 94.44 72 SER A O 1
ATOM 580 N N . TYR A 1 73 ? -1.644 -42.406 -21.688 1 95.31 73 TYR A N 1
ATOM 581 C CA . TYR A 1 73 ? -1.353 -41.031 -21.281 1 95.31 73 TYR A CA 1
ATOM 582 C C . TYR A 1 73 ? -0.196 -40.469 -22.094 1 95.31 73 TYR A C 1
ATOM 584 O O . TYR A 1 73 ? -0.282 -39.344 -22.625 1 95.31 73 TYR A O 1
ATOM 592 N N . GLU A 1 74 ? 0.825 -41.219 -22.25 1 94.56 74 GLU A N 1
ATOM 593 C CA . GLU A 1 74 ? 1.995 -40.812 -23.016 1 94.56 74 GLU A CA 1
ATOM 594 C C . GLU A 1 74 ? 1.633 -40.531 -24.469 1 94.56 74 GLU A C 1
ATOM 596 O O . GLU A 1 74 ? 2.098 -39.562 -25.062 1 94.56 74 GLU A O 1
ATOM 601 N N . ALA A 1 75 ? 0.843 -41.406 -24.984 1 95.25 75 ALA A N 1
ATOM 602 C CA . ALA A 1 75 ? 0.403 -41.25 -26.375 1 95.25 75 ALA A CA 1
ATOM 603 C C . ALA A 1 75 ? -0.403 -39.938 -26.547 1 95.25 75 ALA A C 1
ATOM 605 O O . ALA A 1 75 ? -0.387 -39.344 -27.609 1 95.25 75 ALA A O 1
ATOM 606 N N . ALA A 1 76 ? -1.039 -39.594 -25.516 1 95.31 76 ALA A N 1
ATOM 607 C CA . ALA A 1 76 ? -1.852 -38.375 -25.547 1 95.31 76 ALA A CA 1
ATOM 608 C C . ALA A 1 76 ? -1.024 -37.156 -25.172 1 95.31 76 ALA A C 1
ATOM 610 O O . ALA A 1 76 ? -1.565 -36.062 -25 1 95.31 76 ALA A O 1
ATOM 611 N N . GLY A 1 77 ? 0.222 -37.344 -24.953 1 96 77 GLY A N 1
ATOM 612 C CA . GLY A 1 77 ? 1.124 -36.25 -24.641 1 96 77 GLY A CA 1
ATOM 613 C C . GLY A 1 77 ? 1.16 -35.906 -23.172 1 96 77 GLY A C 1
ATOM 614 O O . GLY A 1 77 ? 1.645 -34.844 -22.781 1 96 77 GLY A O 1
ATOM 615 N N . VAL A 1 78 ? 0.557 -36.75 -22.312 1 97.5 78 VAL A N 1
ATOM 616 C CA . VAL A 1 78 ? 0.52 -36.5 -20.875 1 97.5 78 VAL A CA 1
ATOM 617 C C . VAL A 1 78 ? 1.687 -37.219 -20.203 1 97.5 78 VAL A C 1
ATOM 619 O O . VAL A 1 78 ? 1.871 -38.438 -20.391 1 97.5 78 VAL A O 1
ATOM 622 N N . ARG A 1 79 ? 2.473 -36.5 -19.469 1 96.56 79 ARG A N 1
ATOM 623 C CA . ARG A 1 79 ? 3.562 -37.094 -18.672 1 96.56 79 ARG A CA 1
ATOM 624 C C . ARG A 1 79 ? 3.27 -37 -17.188 1 96.56 79 ARG A C 1
ATOM 626 O O . ARG A 1 79 ? 2.447 -36.188 -16.75 1 96.56 79 ARG A O 1
ATOM 633 N N . MET A 1 80 ? 3.904 -37.875 -16.469 1 96.88 80 MET A N 1
ATOM 634 C CA . MET A 1 80 ? 3.732 -37.906 -15.016 1 96.88 80 MET A CA 1
ATOM 635 C C . MET A 1 80 ? 5.082 -37.781 -14.305 1 96.88 80 MET A C 1
ATOM 637 O O . MET A 1 80 ? 6.082 -38.312 -14.789 1 96.88 80 MET A O 1
ATOM 641 N N . THR A 1 81 ? 5.098 -37.094 -13.203 1 96.19 81 THR A N 1
ATOM 642 C CA . THR A 1 81 ? 6.285 -37 -12.359 1 96.19 81 THR A CA 1
ATOM 643 C C . THR A 1 81 ? 5.926 -37.25 -10.891 1 96.19 81 THR A C 1
ATOM 645 O O . THR A 1 81 ? 5.082 -36.562 -10.328 1 96.19 81 THR A O 1
ATOM 648 N N . ALA A 1 82 ? 6.527 -38.25 -10.32 1 95.62 82 ALA A N 1
ATOM 649 C CA . ALA A 1 82 ? 6.309 -38.562 -8.914 1 95.62 82 ALA A CA 1
ATOM 650 C C . ALA A 1 82 ? 7.199 -37.719 -8.016 1 95.62 82 ALA A C 1
ATOM 652 O O . ALA A 1 82 ? 8.266 -37.281 -8.438 1 95.62 82 ALA A O 1
ATOM 653 N N . ILE A 1 83 ? 6.785 -37.531 -6.82 1 95.88 83 ILE A N 1
ATOM 654 C CA . ILE A 1 83 ? 7.477 -36.688 -5.855 1 95.88 83 ILE A CA 1
ATOM 655 C C . ILE A 1 83 ? 8.867 -37.25 -5.582 1 95.88 83 ILE A C 1
ATOM 657 O O . ILE A 1 83 ? 9.773 -36.531 -5.184 1 95.88 83 ILE A O 1
ATOM 661 N N . SER A 1 84 ? 9.125 -38.531 -5.777 1 93.56 84 SER A N 1
ATOM 662 C CA . SER A 1 84 ? 10.414 -39.188 -5.551 1 93.56 84 SER A CA 1
ATOM 663 C C . SER A 1 84 ? 11.375 -38.906 -6.707 1 93.56 84 SER A C 1
ATOM 665 O O . SER A 1 84 ? 12.578 -39.156 -6.598 1 93.56 84 SER A O 1
ATOM 667 N N . SER A 1 85 ? 10.875 -38.406 -7.809 1 94.12 85 SER A N 1
ATOM 668 C CA . SER A 1 85 ? 11.68 -38.156 -9 1 94.12 85 SER A CA 1
ATOM 669 C C . SER A 1 85 ? 12.492 -36.875 -8.852 1 94.12 85 SER A C 1
ATOM 671 O O . SER A 1 85 ? 12 -35.875 -8.297 1 94.12 85 SER A O 1
ATOM 673 N N . PRO A 1 86 ? 13.68 -36.844 -9.383 1 93 86 PRO A N 1
ATOM 674 C CA . PRO A 1 86 ? 14.453 -35.594 -9.406 1 93 86 PRO A CA 1
ATOM 675 C C . PRO A 1 86 ? 13.82 -34.531 -10.289 1 93 86 PRO A C 1
ATOM 677 O O . PRO A 1 86 ? 14.172 -33.344 -10.188 1 93 86 PRO A O 1
ATOM 680 N N . ASP A 1 87 ? 12.875 -34.938 -11.141 1 94.38 87 ASP A N 1
ATOM 681 C CA . ASP A 1 87 ? 12.219 -34 -12.047 1 94.38 87 ASP A CA 1
ATOM 682 C C . ASP A 1 87 ? 11.078 -33.25 -11.344 1 94.38 87 ASP A C 1
ATOM 684 O O . ASP A 1 87 ? 10.5 -32.312 -11.891 1 94.38 87 ASP A O 1
ATOM 688 N N . TYR A 1 88 ? 10.758 -33.75 -10.156 1 96.75 88 TYR A N 1
ATOM 689 C CA . TYR A 1 88 ? 9.75 -33.062 -9.367 1 96.75 88 TYR A CA 1
ATOM 690 C C . TYR A 1 88 ? 10.281 -31.703 -8.875 1 96.75 88 TYR A C 1
ATOM 692 O O . TYR A 1 88 ? 11.398 -31.625 -8.367 1 96.75 88 TYR A O 1
ATOM 700 N N . PRO A 1 89 ? 9.539 -30.688 -9.117 1 96 89 PRO A N 1
ATOM 701 C CA . PRO A 1 89 ? 10.062 -29.375 -8.719 1 96 89 PRO A CA 1
ATOM 702 C C . PRO A 1 89 ? 10.414 -29.297 -7.238 1 96 89 PRO A C 1
ATOM 704 O O . PRO A 1 89 ? 9.555 -29.531 -6.383 1 96 89 PRO A O 1
ATOM 707 N N . ALA A 1 90 ? 11.594 -28.875 -6.926 1 94.44 90 ALA A N 1
ATOM 708 C CA . ALA A 1 90 ? 12.086 -28.812 -5.551 1 94.44 90 ALA A CA 1
ATOM 709 C C . ALA A 1 90 ? 11.25 -27.859 -4.707 1 94.44 90 ALA A C 1
ATOM 711 O O . ALA A 1 90 ? 10.961 -28.141 -3.539 1 94.44 90 ALA A O 1
ATOM 712 N N . SER A 1 91 ? 10.883 -26.766 -5.305 1 94.5 91 SER A N 1
ATOM 713 C CA . SER A 1 91 ? 10.102 -25.75 -4.59 1 94.5 91 SER A CA 1
ATOM 714 C C . SER A 1 91 ? 8.758 -26.328 -4.133 1 94.5 91 SER A C 1
ATOM 716 O O . SER A 1 91 ? 8.305 -26.047 -3.023 1 94.5 91 SER A O 1
ATOM 718 N N . LEU A 1 92 ? 8.141 -27.156 -4.895 1 95.94 92 LEU A N 1
ATOM 719 C CA . LEU A 1 92 ? 6.824 -27.703 -4.598 1 95.94 92 LEU A CA 1
ATOM 720 C C . LEU A 1 92 ? 6.918 -28.781 -3.52 1 95.94 92 LEU A C 1
ATOM 722 O O . LEU A 1 92 ? 5.973 -28.984 -2.75 1 95.94 92 LEU A O 1
ATOM 726 N N . LYS A 1 93 ? 8.039 -29.406 -3.416 1 93.44 93 LYS A N 1
ATOM 727 C CA . LYS A 1 93 ? 8.25 -30.453 -2.418 1 93.44 93 LYS A CA 1
ATOM 728 C C . LYS A 1 93 ? 8.172 -29.875 -1.004 1 93.44 93 LYS A C 1
ATOM 730 O O . LYS A 1 93 ? 7.844 -30.594 -0.058 1 93.44 93 LYS A O 1
ATOM 735 N N . THR A 1 94 ? 8.383 -28.641 -0.889 1 92.88 94 THR A N 1
ATOM 736 C CA . THR A 1 94 ? 8.555 -28.031 0.424 1 92.88 94 THR A CA 1
ATOM 737 C C . THR A 1 94 ? 7.203 -27.625 1.009 1 92.88 94 THR A C 1
ATOM 739 O O . THR A 1 94 ? 7.105 -27.297 2.191 1 92.88 94 THR A O 1
ATOM 742 N N . ILE A 1 95 ? 6.219 -27.656 0.216 1 95.62 95 ILE A N 1
ATOM 743 C CA . ILE A 1 95 ? 4.949 -27.172 0.742 1 95.62 95 ILE A CA 1
ATOM 744 C C . ILE A 1 95 ? 4.316 -28.234 1.635 1 95.62 95 ILE A C 1
ATOM 746 O O . ILE A 1 95 ? 4.773 -29.375 1.669 1 95.62 95 ILE A O 1
ATOM 750 N N . HIS A 1 96 ? 3.35 -27.969 2.445 1 90.81 96 HIS A N 1
ATOM 751 C CA . HIS A 1 96 ? 2.764 -28.812 3.471 1 90.81 96 HIS A CA 1
ATOM 752 C C . HIS A 1 96 ? 2.158 -30.078 2.859 1 90.81 96 HIS A C 1
ATOM 754 O O . HIS A 1 96 ? 2.322 -31.172 3.396 1 90.81 96 HIS A O 1
ATOM 760 N N . ASP A 1 97 ? 1.448 -30.016 1.731 1 92.62 97 ASP A N 1
ATOM 761 C CA . ASP A 1 97 ? 0.731 -31.125 1.11 1 92.62 97 ASP A CA 1
ATOM 762 C C . ASP A 1 97 ? 0.999 -31.172 -0.392 1 92.62 97 ASP A C 1
ATOM 764 O O . ASP A 1 97 ? 0.08 -31.016 -1.198 1 92.62 97 ASP A O 1
ATOM 768 N N . PRO A 1 98 ? 2.234 -31.5 -0.662 1 96.56 98 PRO A N 1
ATOM 769 C CA . PRO A 1 98 ? 2.543 -31.594 -2.092 1 96.56 98 PRO A CA 1
ATOM 770 C C . PRO A 1 98 ? 1.892 -32.812 -2.758 1 96.56 98 PRO A C 1
ATOM 772 O O . PRO A 1 98 ? 1.715 -33.844 -2.117 1 96.56 98 PRO A O 1
ATOM 775 N N . PRO A 1 99 ? 1.475 -32.656 -4.02 1 97 99 PRO A N 1
ATOM 776 C CA . PRO A 1 99 ? 0.928 -33.844 -4.715 1 97 99 PRO A CA 1
ATOM 777 C C . PRO A 1 99 ? 1.952 -34.938 -4.887 1 97 99 PRO A C 1
ATOM 779 O O . PRO A 1 99 ? 3.102 -34.688 -5.25 1 97 99 PRO A O 1
ATOM 782 N N . PRO A 1 100 ? 1.585 -36.156 -4.656 1 95 100 PRO A N 1
ATOM 783 C CA . PRO A 1 100 ? 2.533 -37.281 -4.836 1 95 100 PRO A CA 1
ATOM 784 C C . PRO A 1 100 ? 2.924 -37.469 -6.297 1 95 100 PRO A C 1
ATOM 786 O O . PRO A 1 100 ? 4.008 -38 -6.582 1 95 100 PRO A O 1
ATOM 789 N N . VAL A 1 101 ? 1.981 -37.156 -7.145 1 96.56 101 VAL A N 1
ATOM 790 C CA . VAL A 1 101 ? 2.223 -37.25 -8.578 1 96.56 101 VAL A CA 1
ATOM 791 C C . VAL A 1 101 ? 1.683 -36.031 -9.297 1 96.56 101 VAL A C 1
ATOM 793 O O . VAL A 1 101 ? 0.574 -35.562 -9.008 1 96.56 101 VAL A O 1
ATOM 796 N N . LEU A 1 102 ? 2.475 -35.5 -10.188 1 98.06 102 LEU A N 1
ATOM 797 C CA . LEU A 1 102 ? 2.037 -34.406 -11.062 1 98.06 102 LEU A CA 1
ATOM 798 C C . LEU A 1 102 ? 1.749 -34.906 -12.469 1 98.06 102 LEU A C 1
ATOM 800 O O . LEU A 1 102 ? 2.482 -35.781 -12.984 1 98.06 102 LEU A O 1
ATOM 804 N N . PHE A 1 103 ? 0.729 -34.438 -13.031 1 98.31 103 PHE A N 1
ATOM 805 C CA . PHE A 1 103 ? 0.414 -34.688 -14.438 1 98.31 103 PHE A CA 1
ATOM 806 C C . PHE A 1 103 ? 0.779 -33.469 -15.281 1 98.31 103 PHE A C 1
ATOM 808 O O . PHE A 1 103 ? 0.402 -32.344 -14.953 1 98.31 103 PHE A O 1
ATOM 815 N N . LEU A 1 104 ? 1.497 -33.688 -16.375 1 98.5 104 LEU A N 1
ATOM 816 C CA . LEU A 1 104 ? 2.072 -32.594 -17.141 1 98.5 104 LEU A CA 1
ATOM 817 C C . LEU A 1 104 ? 1.711 -32.75 -18.625 1 98.5 104 LEU A C 1
ATOM 819 O O . LEU A 1 104 ? 1.696 -33.844 -19.156 1 98.5 104 LEU A O 1
ATOM 823 N N . LYS A 1 105 ? 1.458 -31.719 -19.25 1 98.25 105 LYS A N 1
ATOM 824 C CA . LYS A 1 105 ? 1.289 -31.656 -20.688 1 98.25 105 LYS A CA 1
ATOM 825 C C . LYS A 1 105 ? 2.016 -30.438 -21.281 1 98.25 105 LYS A C 1
ATOM 827 O O . LYS A 1 105 ? 1.734 -29.297 -20.906 1 98.25 105 LYS A O 1
ATOM 832 N N . GLY A 1 106 ? 2.973 -30.609 -22.203 1 97.94 106 GLY A N 1
ATOM 833 C CA . GLY A 1 106 ? 3.797 -29.562 -22.766 1 97.94 106 GLY A CA 1
ATOM 834 C C . GLY A 1 106 ? 5.258 -29.656 -22.359 1 97.94 106 GLY A C 1
ATOM 835 O O . GLY A 1 106 ? 5.793 -30.766 -22.234 1 97.94 106 GLY A O 1
ATOM 836 N N . ASN A 1 107 ? 5.977 -28.562 -22.25 1 97.69 107 ASN A N 1
ATOM 837 C CA . ASN A 1 107 ? 7.41 -28.516 -22 1 97.69 107 ASN A CA 1
ATOM 838 C C . ASN A 1 107 ? 7.715 -28.578 -20.5 1 97.69 107 ASN A C 1
ATOM 840 O O . ASN A 1 107 ? 7.762 -27.547 -19.828 1 97.69 107 ASN A O 1
ATOM 844 N N . LYS A 1 108 ? 8.031 -29.75 -19.984 1 96.12 108 LYS A N 1
ATOM 845 C CA . LYS A 1 108 ? 8.219 -29.984 -18.562 1 96.12 108 LYS A CA 1
ATOM 846 C C . LYS A 1 108 ? 9.477 -29.266 -18.047 1 96.12 108 LYS A C 1
ATOM 848 O O . LYS A 1 108 ? 9.648 -29.094 -16.844 1 96.12 108 LYS A O 1
ATOM 853 N N . LYS A 1 109 ? 10.391 -28.844 -18.891 1 96.06 109 LYS A N 1
ATOM 854 C CA . LYS A 1 109 ? 11.617 -28.156 -18.5 1 96.06 109 LYS A CA 1
ATOM 855 C C . LYS A 1 109 ? 11.297 -26.828 -17.812 1 96.06 109 LYS A C 1
ATOM 857 O O . LYS A 1 109 ? 12.102 -26.312 -17.047 1 96.06 109 LYS A O 1
ATOM 862 N N . LEU A 1 110 ? 10.148 -26.312 -18.109 1 97.31 110 LEU A N 1
ATOM 863 C CA . LEU A 1 110 ? 9.758 -25.016 -17.562 1 97.31 110 LEU A CA 1
ATOM 864 C C . LEU A 1 110 ? 9.617 -25.094 -16.047 1 97.31 110 LEU A C 1
ATOM 866 O O . LEU A 1 110 ? 9.727 -24.078 -15.359 1 97.31 110 LEU A O 1
ATOM 870 N N . LEU A 1 111 ? 9.375 -26.312 -15.508 1 96.12 111 LEU A N 1
ATOM 871 C CA . LEU A 1 111 ? 9.242 -26.484 -14.062 1 96.12 111 LEU A CA 1
ATOM 872 C C . LEU A 1 111 ? 10.555 -26.172 -13.352 1 96.12 111 LEU A C 1
ATOM 874 O O . LEU A 1 111 ? 10.562 -25.938 -12.141 1 96.12 111 LEU A O 1
ATOM 878 N N . HIS A 1 112 ? 11.586 -26.172 -14.094 1 93.06 112 HIS A N 1
ATOM 879 C CA . HIS A 1 112 ? 12.898 -26.031 -13.461 1 93.06 112 HIS A CA 1
ATOM 880 C C . HIS A 1 112 ? 13.531 -24.688 -13.805 1 93.06 112 HIS A C 1
ATOM 882 O O . HIS A 1 112 ? 14.719 -24.469 -13.547 1 93.06 112 HIS A O 1
ATOM 888 N N . GLU A 1 113 ? 12.766 -23.891 -14.398 1 90.94 113 GLU A N 1
ATOM 889 C CA . GLU A 1 113 ? 13.25 -22.531 -14.617 1 90.94 113 GLU A CA 1
ATOM 890 C C . GLU A 1 113 ? 13.562 -21.844 -13.289 1 90.94 113 GLU A C 1
ATOM 892 O O . GLU A 1 113 ? 12.961 -22.156 -12.266 1 90.94 113 GLU A O 1
ATOM 897 N N . GLN A 1 114 ? 14.453 -20.938 -13.32 1 85.12 114 GLN A N 1
ATOM 898 C CA . GLN A 1 114 ? 14.969 -20.344 -12.094 1 85.12 114 GLN A CA 1
ATOM 899 C C . GLN A 1 114 ? 14.039 -19.25 -11.586 1 85.12 114 GLN A C 1
ATOM 901 O O . GLN A 1 114 ? 13.953 -19 -10.383 1 85.12 114 GLN A O 1
ATOM 906 N N . ARG A 1 115 ? 13.367 -18.578 -12.539 1 94.94 115 ARG A N 1
ATOM 907 C CA . ARG A 1 115 ? 12.578 -17.406 -12.133 1 94.94 115 ARG A CA 1
ATOM 908 C C . ARG A 1 115 ? 11.102 -17.609 -12.469 1 94.94 115 ARG A C 1
ATOM 910 O O . ARG A 1 115 ? 10.672 -17.312 -13.586 1 94.94 115 ARG A O 1
ATOM 917 N N . LEU A 1 116 ? 10.398 -18.219 -11.562 1 98.12 116 LEU A N 1
ATOM 918 C CA . LEU A 1 116 ? 8.961 -18.406 -11.703 1 98.12 116 LEU A CA 1
ATOM 919 C C . LEU A 1 116 ? 8.203 -17.438 -10.797 1 98.12 116 LEU A C 1
ATOM 921 O O . LEU A 1 116 ? 8.547 -17.281 -9.617 1 98.12 116 LEU A O 1
ATOM 925 N N . ILE A 1 117 ? 7.184 -16.797 -11.336 1 98.5 117 ILE A N 1
ATOM 926 C CA . ILE A 1 117 ? 6.359 -15.883 -10.555 1 98.5 117 ILE A CA 1
ATOM 927 C C . ILE A 1 117 ? 4.887 -16.109 -10.875 1 98.5 117 ILE A C 1
ATOM 929 O O . ILE A 1 117 ? 4.527 -16.328 -12.039 1 98.5 117 ILE A O 1
ATOM 933 N N . GLY A 1 118 ? 4.09 -16.125 -9.836 1 98.56 118 GLY A N 1
ATOM 934 C CA . GLY A 1 118 ? 2.658 -16.297 -10.031 1 98.56 118 GLY A CA 1
ATOM 935 C C . GLY A 1 118 ? 1.922 -14.984 -10.227 1 98.56 118 GLY A C 1
ATOM 936 O O . GLY A 1 118 ? 2.217 -13.992 -9.555 1 98.56 118 GLY A O 1
ATOM 937 N N . ILE A 1 119 ? 1.037 -14.914 -11.156 1 98.75 119 ILE A N 1
ATOM 938 C CA . ILE A 1 119 ? 0.134 -13.789 -11.367 1 98.75 119 ILE A CA 1
ATOM 939 C C . ILE A 1 119 ? -1.312 -14.25 -11.203 1 98.75 119 ILE A C 1
ATOM 941 O O . ILE A 1 119 ? -1.772 -15.141 -11.922 1 98.75 119 ILE A O 1
ATOM 945 N N . VAL A 1 120 ? -2.01 -13.648 -10.234 1 98.5 120 VAL A N 1
ATOM 946 C CA . VAL A 1 120 ? -3.383 -14.07 -9.961 1 98.5 120 VAL A CA 1
ATOM 947 C C . VAL A 1 120 ? -4.258 -12.844 -9.727 1 98.5 120 VAL A C 1
ATOM 949 O O . VAL A 1 120 ? -3.746 -11.742 -9.508 1 98.5 120 VAL A O 1
ATOM 952 N N . GLY A 1 121 ? -5.555 -13.062 -9.797 1 97.88 121 GLY A N 1
ATOM 953 C CA . GLY A 1 121 ? -6.492 -11.984 -9.539 1 97.88 121 GLY A CA 1
ATOM 954 C C . GLY A 1 121 ? -7.93 -12.359 -9.844 1 97.88 121 GLY A C 1
ATOM 955 O O . GLY A 1 121 ? -8.258 -13.539 -9.984 1 97.88 121 GLY A O 1
ATOM 956 N N . THR A 1 122 ? -8.766 -11.32 -9.992 1 97.38 122 THR A N 1
ATOM 957 C CA . THR A 1 122 ? -10.203 -11.484 -10.164 1 97.38 122 THR A CA 1
ATOM 958 C C . THR A 1 122 ? -10.516 -12.07 -11.539 1 97.38 122 THR A C 1
ATOM 960 O O . THR A 1 122 ? -9.766 -11.859 -12.492 1 97.38 122 THR A O 1
ATOM 963 N N . ARG A 1 123 ? -11.648 -12.773 -11.633 1 96.38 123 ARG A N 1
ATOM 964 C CA . ARG A 1 123 ? -12.141 -13.305 -12.898 1 96.38 123 ARG A CA 1
ATOM 965 C C . ARG A 1 123 ? -12.82 -12.219 -13.727 1 96.38 123 ARG A C 1
ATOM 967 O O . ARG A 1 123 ? -13.109 -12.422 -14.906 1 96.38 123 ARG A O 1
ATOM 974 N N . CYS A 1 124 ? -13.102 -11.078 -13.055 1 96.62 124 CYS A N 1
ATOM 975 C CA . CYS A 1 124 ? -13.766 -9.961 -13.711 1 96.62 124 CYS A CA 1
ATOM 976 C C . CYS A 1 124 ? -13 -8.664 -13.492 1 96.62 124 CYS A C 1
ATOM 978 O O . CYS A 1 124 ? -13.5 -7.738 -12.852 1 96.62 124 CYS A O 1
ATOM 980 N N . PRO A 1 125 ? -11.891 -8.516 -14.078 1 97.31 125 PRO A N 1
ATOM 981 C CA . PRO A 1 125 ? -11.062 -7.324 -13.844 1 97.31 125 PRO A CA 1
ATOM 982 C C . PRO A 1 125 ? -11.641 -6.066 -14.492 1 97.31 125 PRO A C 1
ATOM 984 O O . PRO A 1 125 ? -12.359 -6.156 -15.492 1 97.31 125 PRO A O 1
ATOM 987 N N . SER A 1 126 ? -11.391 -4.918 -13.906 1 97.56 126 SER A N 1
ATOM 988 C CA . SER A 1 126 ? -11.656 -3.629 -14.539 1 97.56 126 SER A CA 1
ATOM 989 C C . SER A 1 126 ? -10.68 -3.354 -15.672 1 97.56 126 SER A C 1
ATOM 991 O O . SER A 1 126 ? -9.734 -4.121 -15.883 1 97.56 126 SER A O 1
ATOM 993 N N . LEU A 1 127 ? -10.953 -2.289 -16.438 1 97.5 127 LEU A N 1
ATOM 994 C CA . LEU A 1 127 ? -10.016 -1.884 -17.484 1 97.5 127 LEU A CA 1
ATOM 995 C C . LEU A 1 127 ? -8.641 -1.606 -16.891 1 97.5 127 LEU A C 1
ATOM 997 O O . LEU A 1 127 ? -7.617 -1.973 -17.484 1 97.5 127 LEU A O 1
ATOM 1001 N N . TYR A 1 128 ? -8.688 -0.991 -15.719 1 97.25 128 TYR A N 1
ATOM 1002 C CA . TYR A 1 128 ? -7.43 -0.729 -15.023 1 97.25 128 TYR A CA 1
ATOM 1003 C C . TYR A 1 128 ? -6.695 -2.029 -14.719 1 97.25 128 TYR A C 1
ATOM 1005 O O . TYR A 1 128 ? -5.492 -2.145 -14.977 1 97.25 128 TYR A O 1
ATOM 1013 N N . GLY A 1 129 ? -7.398 -2.977 -14.164 1 97.88 129 GLY A N 1
ATOM 1014 C CA . GLY A 1 129 ? -6.797 -4.25 -13.812 1 97.88 129 GLY A CA 1
ATOM 1015 C C . GLY A 1 129 ? -6.199 -4.98 -15 1 97.88 129 GLY A C 1
ATOM 1016 O O . GLY A 1 129 ? -5.113 -5.551 -14.906 1 97.88 129 GLY A O 1
ATOM 1017 N N . LYS A 1 130 ? -6.918 -4.984 -16.109 1 98.56 130 LYS A N 1
ATOM 1018 C CA . LYS A 1 130 ? -6.434 -5.621 -17.328 1 98.56 130 LYS A CA 1
ATOM 1019 C C . LYS A 1 130 ? -5.125 -4.984 -17.797 1 98.56 130 LYS A C 1
ATOM 1021 O O . LYS A 1 130 ? -4.16 -5.688 -18.094 1 98.56 130 LYS A O 1
ATOM 1026 N N . ARG A 1 131 ? -5.129 -3.682 -17.812 1 98.44 131 ARG A N 1
ATOM 1027 C CA . ARG A 1 131 ? -3.949 -2.949 -18.266 1 98.44 131 ARG A CA 1
ATOM 1028 C C . ARG A 1 131 ? -2.762 -3.215 -17.344 1 98.44 131 ARG A C 1
ATOM 1030 O O . ARG A 1 131 ? -1.637 -3.402 -17.812 1 98.44 131 ARG A O 1
ATOM 1037 N N . ALA A 1 132 ? -2.98 -3.156 -16.062 1 98.44 132 ALA A N 1
ATOM 1038 C CA . ALA A 1 132 ? -1.92 -3.402 -15.094 1 98.44 132 ALA A CA 1
ATOM 1039 C C . ALA A 1 132 ? -1.33 -4.801 -15.266 1 98.44 132 ALA A C 1
ATOM 1041 O O . ALA A 1 132 ? -0.109 -4.969 -15.281 1 98.44 132 ALA A O 1
ATOM 1042 N N . ALA A 1 133 ? -2.199 -5.836 -15.422 1 98.5 133 ALA A N 1
ATOM 1043 C CA . ALA A 1 133 ? -1.75 -7.215 -15.602 1 98.5 133 ALA A CA 1
ATOM 1044 C C . ALA A 1 133 ? -0.89 -7.348 -16.859 1 98.5 133 ALA A C 1
ATOM 1046 O O . ALA A 1 133 ? 0.194 -7.938 -16.812 1 98.5 133 ALA A O 1
ATOM 1047 N N . VAL A 1 134 ? -1.389 -6.801 -17.906 1 98.62 134 VAL A N 1
ATOM 1048 C CA . VAL A 1 134 ? -0.71 -6.906 -19.203 1 98.62 134 VAL A CA 1
ATOM 1049 C C . VAL A 1 134 ? 0.67 -6.258 -19.109 1 98.62 134 VAL A C 1
ATOM 1051 O O . VAL A 1 134 ? 1.667 -6.848 -19.531 1 98.62 134 VAL A O 1
ATOM 1054 N N . GLN A 1 135 ? 0.72 -5.109 -18.547 1 98.44 135 GLN A N 1
ATOM 1055 C CA . GLN A 1 135 ? 1.986 -4.395 -18.438 1 98.44 135 GLN A CA 1
ATOM 1056 C C . GLN A 1 135 ? 2.982 -5.156 -17.578 1 98.44 135 GLN A C 1
ATOM 1058 O O . GLN A 1 135 ? 4.148 -5.312 -17.953 1 98.44 135 GLN A O 1
ATOM 1063 N N . LEU A 1 136 ? 2.566 -5.562 -16.453 1 98.5 136 LEU A N 1
ATOM 1064 C CA . LEU A 1 136 ? 3.447 -6.273 -15.531 1 98.5 136 LEU A CA 1
ATOM 1065 C C . LEU A 1 136 ? 3.969 -7.562 -16.156 1 98.5 136 LEU A C 1
ATOM 1067 O O . LEU A 1 136 ? 5.164 -7.852 -16.094 1 98.5 136 LEU A O 1
ATOM 1071 N N . VAL A 1 137 ? 3.064 -8.336 -16.797 1 98.81 137 VAL A N 1
ATOM 1072 C CA . VAL A 1 137 ? 3.443 -9.609 -17.391 1 98.81 137 VAL A CA 1
ATOM 1073 C C . VAL A 1 137 ? 4.43 -9.359 -18.531 1 98.81 137 VAL A C 1
ATOM 1075 O O . VAL A 1 137 ? 5.441 -10.062 -18.656 1 98.81 137 VAL A O 1
ATOM 1078 N N . ARG A 1 138 ? 4.105 -8.383 -19.359 1 98.69 138 ARG A N 1
ATOM 1079 C CA . ARG A 1 138 ? 4.988 -8.055 -20.484 1 98.69 138 ARG A CA 1
ATOM 1080 C C . ARG A 1 138 ? 6.402 -7.758 -19.984 1 98.69 138 ARG A C 1
ATOM 1082 O O . ARG A 1 138 ? 7.375 -8.289 -20.531 1 98.69 138 ARG A O 1
ATOM 1089 N N . GLU A 1 139 ? 6.492 -6.926 -18.984 1 98.38 139 GLU A N 1
ATOM 1090 C CA . GLU A 1 139 ? 7.793 -6.523 -18.453 1 98.38 139 GLU A CA 1
ATOM 1091 C C . GLU A 1 139 ? 8.492 -7.691 -17.781 1 98.38 139 GLU A C 1
ATOM 1093 O O . GLU A 1 139 ? 9.719 -7.832 -17.859 1 98.38 139 GLU A O 1
ATOM 1098 N N . LEU A 1 140 ? 7.781 -8.516 -17.078 1 98.31 140 LEU A N 1
ATOM 1099 C CA . LEU A 1 140 ? 8.367 -9.688 -16.438 1 98.31 140 LEU A CA 1
ATOM 1100 C C . LEU A 1 140 ? 8.922 -10.656 -17.484 1 98.31 140 LEU A C 1
ATOM 1102 O O . LEU A 1 140 ? 10.023 -11.18 -17.328 1 98.31 140 LEU A O 1
ATOM 1106 N N . CYS A 1 141 ? 8.117 -10.875 -18.547 1 98.25 141 CYS A N 1
ATOM 1107 C CA . CYS A 1 141 ? 8.562 -11.742 -19.625 1 98.25 141 CYS A CA 1
ATOM 1108 C C . CYS A 1 141 ? 9.852 -11.211 -20.25 1 98.25 141 CYS A C 1
ATOM 1110 O O . CYS A 1 141 ? 10.773 -11.984 -20.531 1 98.25 141 CYS A O 1
ATOM 1112 N N . LYS A 1 142 ? 9.898 -9.914 -20.406 1 97.44 142 LYS A N 1
ATOM 1113 C CA . LYS A 1 142 ? 11.086 -9.297 -20.969 1 97.44 142 LYS A CA 1
ATOM 1114 C C . LYS A 1 142 ? 12.305 -9.523 -20.062 1 97.44 142 LYS A C 1
ATOM 1116 O O . LYS A 1 142 ? 13.445 -9.508 -20.547 1 97.44 142 LYS A O 1
ATOM 1121 N N . ASN A 1 143 ? 12.016 -9.695 -18.859 1 96.44 143 ASN A N 1
ATOM 1122 C CA . ASN A 1 143 ? 13.094 -9.938 -17.906 1 96.44 143 ASN A CA 1
ATOM 1123 C C . ASN A 1 143 ? 13.258 -11.43 -17.609 1 96.44 143 ASN A C 1
ATOM 1125 O O . ASN A 1 143 ? 13.766 -11.805 -16.547 1 96.44 143 ASN A O 1
ATOM 1129 N N . SER A 1 144 ? 12.711 -12.328 -18.406 1 96.31 144 SER A N 1
ATOM 1130 C CA . SER A 1 144 ? 12.953 -13.758 -18.484 1 96.31 144 SER A CA 1
ATOM 1131 C C . SER A 1 144 ? 12.266 -14.5 -17.344 1 96.31 144 SER A C 1
ATOM 1133 O O . SER A 1 144 ? 12.75 -15.547 -16.891 1 96.31 144 SER A O 1
ATOM 1135 N N . TRP A 1 145 ? 11.273 -13.898 -16.828 1 97.81 145 TRP A N 1
ATOM 1136 C CA . TRP A 1 145 ? 10.469 -14.609 -15.836 1 97.81 145 TRP A CA 1
ATOM 1137 C C . TRP A 1 145 ? 9.453 -15.523 -16.516 1 97.81 145 TRP A C 1
ATOM 1139 O O . TRP A 1 145 ? 8.867 -15.156 -17.531 1 97.81 145 TRP A O 1
ATOM 1149 N N . THR A 1 146 ? 9.305 -16.672 -15.969 1 98.62 146 THR A N 1
ATOM 1150 C CA . THR A 1 146 ? 8.219 -17.547 -16.391 1 98.62 146 THR A CA 1
ATOM 1151 C C . THR A 1 146 ? 6.961 -17.281 -15.57 1 98.62 146 THR A C 1
ATOM 1153 O O . THR A 1 146 ? 7.008 -17.25 -14.336 1 98.62 146 THR A O 1
ATOM 1156 N N . ILE A 1 147 ? 5.875 -17.062 -16.25 1 98.88 147 ILE A N 1
ATOM 1157 C CA . ILE A 1 147 ? 4.625 -16.688 -15.602 1 98.88 147 ILE A CA 1
ATOM 1158 C C . ILE A 1 147 ? 3.854 -17.953 -15.227 1 98.88 147 ILE A C 1
ATOM 1160 O O . ILE A 1 147 ? 3.697 -18.859 -16.047 1 98.88 147 ILE A O 1
ATOM 1164 N N . VAL A 1 148 ? 3.412 -18.078 -13.992 1 98.88 148 VAL A N 1
ATOM 1165 C CA . VAL A 1 148 ? 2.592 -19.188 -13.523 1 98.88 148 VAL A CA 1
ATOM 1166 C C . VAL A 1 148 ? 1.219 -18.672 -13.094 1 98.88 148 VAL A C 1
ATOM 1168 O O . VAL A 1 148 ? 1.122 -17.688 -12.359 1 98.88 148 VAL A O 1
ATOM 1171 N N . SER A 1 149 ? 0.138 -19.25 -13.547 1 98.75 149 SER A N 1
ATOM 1172 C CA . SER A 1 149 ? -1.21 -18.859 -13.156 1 98.75 149 SER A CA 1
ATOM 1173 C C . SER A 1 149 ? -2.191 -20.016 -13.289 1 98.75 149 SER A C 1
ATOM 1175 O O . SER A 1 149 ? -1.792 -21.141 -13.586 1 98.75 149 SER A O 1
ATOM 1177 N N . GLY A 1 150 ? -3.467 -19.812 -13.047 1 97.75 150 GLY A N 1
ATOM 1178 C CA . GLY A 1 150 ? -4.406 -20.906 -12.844 1 97.75 150 GLY A CA 1
ATOM 1179 C C . GLY A 1 150 ? -5.285 -21.172 -14.055 1 97.75 150 GLY A C 1
ATOM 1180 O O . GLY A 1 150 ? -6.211 -21.984 -13.992 1 97.75 150 GLY A O 1
ATOM 1181 N N . LEU A 1 151 ? -5.109 -20.344 -15.094 1 98 151 LEU A N 1
ATOM 1182 C CA . LEU A 1 151 ? -5.855 -20.484 -16.344 1 98 151 LEU A CA 1
ATOM 1183 C C . LEU A 1 151 ? -7.32 -20.109 -16.141 1 98 151 LEU A C 1
ATOM 1185 O O . LEU A 1 151 ? -8.18 -20.5 -16.938 1 98 151 LEU A O 1
ATOM 1189 N N . ALA A 1 152 ? -7.688 -19.516 -15.055 1 96.88 152 ALA A N 1
ATOM 1190 C CA . ALA A 1 152 ? -9.047 -19.016 -14.82 1 96.88 152 ALA A CA 1
ATOM 1191 C C . ALA A 1 152 ? -9.367 -17.844 -15.734 1 96.88 152 ALA A C 1
ATOM 1193 O O . ALA A 1 152 ? -8.477 -17.312 -16.406 1 96.88 152 ALA A O 1
ATOM 1194 N N . LYS A 1 153 ? -10.633 -17.484 -15.727 1 96.88 153 LYS A N 1
ATOM 1195 C CA . LYS A 1 153 ? -11.023 -16.25 -16.406 1 96.88 153 LYS A CA 1
ATOM 1196 C C . LYS A 1 153 ? -10.359 -15.031 -15.766 1 96.88 153 LYS A C 1
ATOM 1198 O O . LYS A 1 153 ? -9.891 -15.102 -14.633 1 96.88 153 LYS A O 1
ATOM 1203 N N . GLY A 1 154 ? -10.359 -13.93 -16.562 1 97.88 154 GLY A N 1
ATOM 1204 C CA . GLY A 1 154 ? -9.875 -12.68 -16 1 97.88 154 GLY A CA 1
ATOM 1205 C C . GLY A 1 154 ? -8.359 -12.586 -15.977 1 97.88 154 GLY A C 1
ATOM 1206 O O . GLY A 1 154 ? -7.703 -12.797 -17 1 97.88 154 GLY A O 1
ATOM 1207 N N . ILE A 1 155 ? -7.832 -12.328 -14.82 1 98.56 155 ILE A N 1
ATOM 1208 C CA . ILE A 1 155 ? -6.418 -11.992 -14.688 1 98.56 155 ILE A CA 1
ATOM 1209 C C . ILE A 1 155 ? -5.566 -13.195 -15.078 1 98.56 155 ILE A C 1
ATOM 1211 O O . ILE A 1 155 ? -4.559 -13.055 -15.773 1 98.56 155 ILE A O 1
ATOM 1215 N N . ASP A 1 156 ? -5.957 -14.406 -14.648 1 98.31 156 ASP A N 1
ATOM 1216 C CA . ASP A 1 156 ? -5.172 -15.602 -14.961 1 98.31 156 ASP A CA 1
ATOM 1217 C C . ASP A 1 156 ? -5.043 -15.797 -16.469 1 98.31 156 ASP A C 1
ATOM 1219 O O . ASP A 1 156 ? -3.938 -15.984 -16.984 1 98.31 156 ASP A O 1
ATOM 1223 N N . GLY A 1 157 ? -6.188 -15.805 -17.094 1 98.5 157 GLY A N 1
ATOM 1224 C CA . GLY A 1 157 ? -6.176 -15.961 -18.531 1 98.5 157 GLY A CA 1
ATOM 1225 C C . GLY A 1 157 ? -5.359 -14.891 -19.25 1 98.5 157 GLY A C 1
ATOM 1226 O O . GLY A 1 157 ? -4.582 -15.195 -20.156 1 98.5 157 GLY A O 1
ATOM 1227 N N . LEU A 1 158 ? -5.512 -13.641 -18.812 1 98.56 158 LEU A N 1
ATOM 1228 C CA . LEU A 1 158 ? -4.789 -12.516 -19.406 1 98.56 158 LEU A CA 1
ATOM 1229 C C . LEU A 1 158 ? -3.285 -12.688 -19.219 1 98.56 158 LEU A C 1
ATOM 1231 O O . LEU A 1 158 ? -2.51 -12.352 -20.125 1 98.56 158 LEU A O 1
ATOM 1235 N N . ALA A 1 159 ? -2.912 -13.188 -18.094 1 98.81 159 ALA A N 1
ATOM 1236 C CA . ALA A 1 159 ? -1.495 -13.383 -17.812 1 98.81 159 ALA A CA 1
ATOM 1237 C C . ALA A 1 159 ? -0.87 -14.367 -18.797 1 98.81 159 ALA A C 1
ATOM 1239 O O . ALA A 1 159 ? 0.211 -14.117 -19.328 1 98.81 159 ALA A O 1
ATOM 1240 N N . HIS A 1 160 ? -1.545 -15.477 -19.016 1 98.88 160 HIS A N 1
ATOM 1241 C CA . HIS A 1 160 ? -1.044 -16.469 -19.953 1 98.88 160 HIS A CA 1
ATOM 1242 C C . HIS A 1 160 ? -1.011 -15.898 -21.375 1 98.88 160 HIS A C 1
ATOM 1244 O O . HIS A 1 160 ? -0.009 -16.047 -22.078 1 98.88 160 HIS A O 1
ATOM 1250 N N . GLN A 1 161 ? -2.105 -15.289 -21.781 1 98.81 161 GLN A N 1
ATOM 1251 C CA . GLN A 1 161 ? -2.203 -14.734 -23.125 1 98.81 161 GLN A CA 1
ATOM 1252 C C . GLN A 1 161 ? -1.093 -13.719 -23.391 1 98.81 161 GLN A C 1
ATOM 1254 O O . GLN A 1 161 ? -0.438 -13.758 -24.438 1 98.81 161 GLN A O 1
ATOM 1259 N N . GLU A 1 162 ? -0.94 -12.812 -22.438 1 98.81 162 GLU A N 1
ATOM 1260 C CA . GLU A 1 162 ? 0.087 -11.789 -22.594 1 98.81 162 GLU A CA 1
ATOM 1261 C C . GLU A 1 162 ? 1.483 -12.406 -22.609 1 98.81 162 GLU A C 1
ATOM 1263 O O . GLU A 1 162 ? 2.373 -11.93 -23.312 1 98.81 162 GLU A O 1
ATOM 1268 N N . SER A 1 163 ? 1.706 -13.438 -21.781 1 98.81 163 SER A N 1
ATOM 1269 C CA . SER A 1 163 ? 2.994 -14.125 -21.781 1 98.81 163 SER A CA 1
ATOM 1270 C C . SER A 1 163 ? 3.318 -14.688 -23.172 1 98.81 163 SER A C 1
ATOM 1272 O O . SER A 1 163 ? 4.441 -14.539 -23.656 1 98.81 163 SER A O 1
ATOM 1274 N N . ILE A 1 164 ? 2.352 -15.297 -23.75 1 98.62 164 ILE A N 1
ATOM 1275 C CA . ILE A 1 164 ? 2.523 -15.891 -25.078 1 98.62 164 ILE A CA 1
ATOM 1276 C C . ILE A 1 164 ? 2.762 -14.789 -26.109 1 98.62 164 ILE A C 1
ATOM 1278 O O . ILE A 1 164 ? 3.68 -14.883 -26.922 1 98.62 164 ILE A O 1
ATOM 1282 N N . ARG A 1 165 ? 1.948 -13.758 -26.016 1 98.19 165 ARG A N 1
ATOM 1283 C CA . ARG A 1 165 ? 2.059 -12.641 -26.953 1 98.19 165 ARG A CA 1
ATOM 1284 C C . ARG A 1 165 ? 3.438 -11.992 -26.859 1 98.19 165 ARG A C 1
ATOM 1286 O O . ARG A 1 165 ? 3.984 -11.547 -27.875 1 98.19 165 ARG A O 1
ATOM 1293 N N . SER A 1 166 ? 3.977 -11.953 -25.703 1 98.19 166 SER A N 1
ATOM 1294 C CA . SER A 1 166 ? 5.266 -11.312 -25.469 1 98.19 166 SER A CA 1
ATOM 1295 C C . SER A 1 166 ? 6.418 -12.281 -25.734 1 98.19 166 SER A C 1
ATOM 1297 O O . SER A 1 166 ? 7.566 -11.992 -25.391 1 98.19 166 SER A O 1
ATOM 1299 N N . LYS A 1 167 ? 6.117 -13.461 -26.234 1 97.88 167 LYS A N 1
ATOM 1300 C CA . LYS A 1 167 ? 7.086 -14.516 -26.531 1 97.88 167 LYS A CA 1
ATOM 1301 C C . LYS A 1 167 ? 7.805 -14.984 -25.281 1 97.88 167 LYS A C 1
ATOM 1303 O O . LYS A 1 167 ? 9 -15.266 -25.312 1 97.88 167 LYS A O 1
ATOM 1308 N N . GLY A 1 168 ? 7.082 -14.867 -24.188 1 98.12 168 GLY A N 1
ATOM 1309 C CA . GLY A 1 168 ? 7.586 -15.398 -22.938 1 98.12 168 GLY A CA 1
ATOM 1310 C C . GLY A 1 168 ? 7.211 -16.859 -22.719 1 98.12 168 GLY A C 1
ATOM 1311 O O . GLY A 1 168 ? 6.906 -17.578 -23.656 1 98.12 168 GLY A O 1
ATOM 1312 N N . ARG A 1 169 ? 7.391 -17.344 -21.469 1 98.5 169 ARG A N 1
ATOM 1313 C CA . ARG A 1 169 ? 7.039 -18.703 -21.047 1 98.5 169 ARG A CA 1
ATOM 1314 C C . ARG A 1 169 ? 5.984 -18.656 -19.938 1 98.5 169 ARG A C 1
ATOM 1316 O O . ARG A 1 169 ? 5.992 -17.766 -19.094 1 98.5 169 ARG A O 1
ATOM 1323 N N . THR A 1 170 ? 5.109 -19.594 -19.984 1 98.81 170 THR A N 1
ATOM 1324 C CA . THR A 1 170 ? 4.047 -19.594 -18.984 1 98.81 170 THR A CA 1
ATOM 1325 C C . THR A 1 170 ? 3.643 -21.016 -18.609 1 98.81 170 THR A C 1
ATOM 1327 O O . THR A 1 170 ? 3.732 -21.922 -19.438 1 98.81 170 THR A O 1
ATOM 1330 N N . ILE A 1 171 ? 3.285 -21.234 -17.391 1 98.88 171 ILE A N 1
ATOM 1331 C CA . ILE A 1 171 ? 2.809 -22.5 -16.844 1 98.88 171 ILE A CA 1
ATOM 1332 C C . ILE A 1 171 ? 1.386 -22.328 -16.312 1 98.88 171 ILE A C 1
ATOM 1334 O O . ILE A 1 171 ? 1.131 -21.484 -15.461 1 98.88 171 ILE A O 1
ATOM 1338 N N . GLY A 1 172 ? 0.488 -23.062 -16.828 1 98.81 172 GLY A N 1
ATOM 1339 C CA . GLY A 1 172 ? -0.877 -23.094 -16.328 1 98.81 172 GLY A CA 1
ATOM 1340 C C . GLY A 1 172 ? -1.146 -24.266 -15.398 1 98.81 172 GLY A C 1
ATOM 1341 O O . GLY A 1 172 ? -0.976 -25.422 -15.789 1 98.81 172 GLY A O 1
ATOM 1342 N N . VAL A 1 173 ? -1.553 -24 -14.188 1 98.75 173 VAL A N 1
ATOM 1343 C CA . VAL A 1 173 ? -1.949 -25.031 -13.242 1 98.75 173 VAL A CA 1
ATOM 1344 C C . VAL A 1 173 ? -3.473 -25.141 -13.211 1 98.75 173 VAL A C 1
ATOM 1346 O O . VAL A 1 173 ? -4.168 -24.188 -12.859 1 98.75 173 VAL A O 1
ATOM 1349 N N . ILE A 1 174 ? -4 -26.297 -13.5 1 98.25 174 ILE A N 1
ATOM 1350 C CA . ILE A 1 174 ? -5.449 -26.391 -13.641 1 98.25 174 ILE A CA 1
ATOM 1351 C C . ILE A 1 174 ? -6.027 -27.219 -12.5 1 98.25 174 ILE A C 1
ATOM 1353 O O . ILE A 1 174 ? -5.309 -27.984 -11.852 1 98.25 174 ILE A O 1
ATOM 1357 N N . ALA A 1 175 ? -7.324 -27.062 -12.172 1 96.56 175 ALA A N 1
ATOM 1358 C CA . ALA A 1 175 ? -8 -27.672 -11.039 1 96.56 175 ALA A CA 1
ATOM 1359 C C . ALA A 1 175 ? -8.539 -29.062 -11.406 1 96.56 175 ALA A C 1
ATOM 1361 O O . ALA A 1 175 ? -8.914 -29.844 -10.523 1 96.56 175 ALA A O 1
ATOM 1362 N N . GLY A 1 176 ? -8.578 -29.469 -12.617 1 96.25 176 GLY A N 1
ATOM 1363 C CA . GLY A 1 176 ? -9.047 -30.766 -13.086 1 96.25 176 GLY A CA 1
ATOM 1364 C C . GLY A 1 176 ? -8.062 -31.453 -14.016 1 96.25 176 GLY A C 1
ATOM 1365 O O . GLY A 1 176 ? -6.867 -31.141 -14 1 96.25 176 GLY A O 1
ATOM 1366 N N . GLY A 1 177 ? -8.562 -32.5 -14.641 1 96.94 177 GLY A N 1
ATOM 1367 C CA . GLY A 1 177 ? -7.734 -33.219 -15.602 1 96.94 177 GLY A CA 1
ATOM 1368 C C . GLY A 1 177 ? -7.727 -32.562 -16.969 1 96.94 177 GLY A C 1
ATOM 1369 O O . GLY A 1 177 ? -8.523 -31.672 -17.25 1 96.94 177 GLY A O 1
ATOM 1370 N N . PHE A 1 178 ? -6.848 -33 -17.812 1 97.62 178 PHE A N 1
ATOM 1371 C CA . PHE A 1 178 ? -6.582 -32.406 -19.094 1 97.62 178 PHE A CA 1
ATOM 1372 C C . PHE A 1 178 ? -7.742 -32.625 -20.062 1 97.62 178 PHE A C 1
ATOM 1374 O O . PHE A 1 178 ? -7.863 -31.938 -21.078 1 97.62 178 PHE A O 1
ATOM 1381 N N . ASN A 1 179 ? -8.625 -33.594 -19.719 1 96.12 179 ASN A N 1
ATOM 1382 C CA . ASN A 1 179 ? -9.75 -33.875 -20.594 1 96.12 179 ASN A CA 1
ATOM 1383 C C . ASN A 1 179 ? -10.898 -32.906 -20.391 1 96.12 179 ASN A C 1
ATOM 1385 O O . ASN A 1 179 ? -11.844 -32.844 -21.172 1 96.12 179 ASN A O 1
ATOM 1389 N N . SER A 1 180 ? -10.812 -32.156 -19.328 1 95.44 180 SER A N 1
ATOM 1390 C CA . SER A 1 180 ? -11.883 -31.219 -18.984 1 95.44 180 SER A CA 1
ATOM 1391 C C . SER A 1 180 ? -11.32 -29.859 -18.594 1 95.44 180 SER A C 1
ATOM 1393 O O . SER A 1 180 ? -11.438 -29.438 -17.438 1 95.44 180 SER A O 1
ATOM 1395 N N . ILE A 1 181 ? -10.938 -29.141 -19.594 1 96.81 181 ILE A N 1
ATOM 1396 C CA . ILE A 1 181 ? -10.383 -27.812 -19.359 1 96.81 181 ILE A CA 1
ATOM 1397 C C . ILE A 1 181 ? -11.5 -26.859 -18.953 1 96.81 181 ILE A C 1
ATOM 1399 O O . ILE A 1 181 ? -12.539 -26.781 -19.625 1 96.81 181 ILE A O 1
ATOM 1403 N N . TYR A 1 182 ? -11.273 -26.203 -17.891 1 95.62 182 TYR A N 1
ATOM 1404 C CA . TYR A 1 182 ? -12.188 -25.188 -17.391 1 95.62 182 TYR A CA 1
ATOM 1405 C C . TYR A 1 182 ? -11.453 -23.891 -17.109 1 95.62 182 TYR A C 1
ATOM 1407 O O . TYR A 1 182 ? -10.375 -23.875 -16.516 1 95.62 182 TYR A O 1
ATOM 1415 N N . PRO A 1 183 ? -12.07 -22.688 -17.516 1 96.62 183 PRO A N 1
ATOM 1416 C CA . PRO A 1 183 ? -13.344 -22.578 -18.234 1 96.62 183 PRO A CA 1
ATOM 1417 C C . PRO A 1 183 ? -13.242 -23.016 -19.688 1 96.62 183 PRO A C 1
ATOM 1419 O O . PRO A 1 183 ? -12.141 -23.078 -20.25 1 96.62 183 PRO A O 1
ATOM 1422 N N . ARG A 1 184 ? -14.359 -23.266 -20.234 1 95.88 184 ARG A N 1
ATOM 1423 C CA . ARG A 1 184 ? -14.391 -23.781 -21.594 1 95.88 184 ARG A CA 1
ATOM 1424 C C . ARG A 1 184 ? -13.797 -22.781 -22.578 1 95.88 184 ARG A C 1
ATOM 1426 O O . ARG A 1 184 ? -13.18 -23.172 -23.578 1 95.88 184 ARG A O 1
ATOM 1433 N N . GLU A 1 185 ? -13.938 -21.547 -22.312 1 97.06 185 GLU A N 1
ATOM 1434 C CA . GLU A 1 185 ? -13.469 -20.469 -23.172 1 97.06 185 GLU A CA 1
ATOM 1435 C C . GLU A 1 185 ? -11.945 -20.5 -23.297 1 97.06 185 GLU A C 1
ATOM 1437 O O . GLU A 1 185 ? -11.383 -19.906 -24.219 1 97.06 185 GLU A O 1
ATOM 1442 N N . HIS A 1 186 ? -11.273 -21.188 -22.406 1 97.94 186 HIS A N 1
ATOM 1443 C CA . HIS A 1 186 ? -9.812 -21.172 -22.422 1 97.94 186 HIS A CA 1
ATOM 1444 C C . HIS A 1 186 ? -9.266 -22.5 -22.969 1 97.94 186 HIS A C 1
ATOM 1446 O O . HIS A 1 186 ? -8.094 -22.812 -22.781 1 97.94 186 HIS A O 1
ATOM 1452 N N . ARG A 1 187 ? -10.078 -23.266 -23.641 1 97.69 187 ARG A N 1
ATOM 1453 C CA . ARG A 1 187 ? -9.648 -24.531 -24.234 1 97.69 187 ARG A CA 1
ATOM 1454 C C . ARG A 1 187 ? -8.562 -24.297 -25.281 1 97.69 187 ARG A C 1
ATOM 1456 O O . ARG A 1 187 ? -7.574 -25.031 -25.328 1 97.69 187 ARG A O 1
ATOM 1463 N N . GLN A 1 188 ? -8.82 -23.297 -26.109 1 97.81 188 GLN A N 1
ATOM 1464 C CA . GLN A 1 188 ? -7.836 -22.984 -27.141 1 97.81 188 GLN A CA 1
ATOM 1465 C C . GLN A 1 188 ? -6.523 -22.5 -26.531 1 97.81 188 GLN A C 1
ATOM 1467 O O . GLN A 1 188 ? -5.445 -22.922 -26.969 1 97.81 188 GLN A O 1
ATOM 1472 N N . LEU A 1 189 ? -6.664 -21.656 -25.578 1 98.38 189 LEU A N 1
ATOM 1473 C CA . LEU A 1 189 ? -5.477 -21.172 -24.875 1 98.38 189 LEU A CA 1
ATOM 1474 C C . LEU A 1 189 ? -4.719 -22.328 -24.234 1 98.38 189 LEU A C 1
ATOM 1476 O O . LEU A 1 189 ? -3.496 -22.422 -24.375 1 98.38 189 LEU A O 1
ATOM 1480 N N . ALA A 1 190 ? -5.418 -23.219 -23.625 1 98.5 190 ALA A N 1
ATOM 1481 C CA . ALA A 1 190 ? -4.82 -24.406 -23 1 98.5 190 ALA A CA 1
ATOM 1482 C C . ALA A 1 190 ? -4.113 -25.266 -24.047 1 98.5 190 ALA A C 1
ATOM 1484 O O . ALA A 1 190 ? -3.031 -25.797 -23.781 1 98.5 190 ALA A O 1
ATOM 1485 N N . GLY A 1 191 ? -4.781 -25.406 -25.125 1 97.75 191 GLY A N 1
ATOM 1486 C CA . GLY A 1 191 ? -4.176 -26.172 -26.219 1 97.75 191 GLY A CA 1
ATOM 1487 C C . GLY A 1 191 ? -2.857 -25.594 -26.688 1 97.75 191 GLY A C 1
ATOM 1488 O O . GLY A 1 191 ? -1.883 -26.328 -26.875 1 97.75 191 GLY A O 1
ATOM 1489 N N . GLN A 1 192 ? -2.844 -24.328 -26.891 1 97.69 192 GLN A N 1
ATOM 1490 C CA . GLN A 1 192 ? -1.614 -23.641 -27.281 1 97.69 192 GLN A CA 1
ATOM 1491 C C . GLN A 1 192 ? -0.52 -23.844 -26.234 1 97.69 192 GLN A C 1
ATOM 1493 O O . GLN A 1 192 ? 0.637 -24.094 -26.578 1 97.69 192 GLN A O 1
ATOM 1498 N N . MET A 1 193 ? -0.875 -23.75 -25.016 1 98.44 193 MET A N 1
ATOM 1499 C CA . MET A 1 193 ? 0.078 -23.891 -23.922 1 98.44 193 MET A CA 1
ATOM 1500 C C . MET A 1 193 ? 0.631 -25.312 -23.875 1 98.44 193 MET A C 1
ATOM 1502 O O . MET A 1 193 ? 1.822 -25.516 -23.625 1 98.44 193 MET A O 1
ATOM 1506 N N . ALA A 1 194 ? -0.209 -26.266 -24.141 1 97.69 194 ALA A N 1
ATOM 1507 C CA . ALA A 1 194 ? 0.187 -27.672 -24.109 1 97.69 194 ALA A CA 1
ATOM 1508 C C . ALA A 1 194 ? 1.188 -27.984 -25.219 1 97.69 194 ALA A C 1
ATOM 1510 O O . ALA A 1 19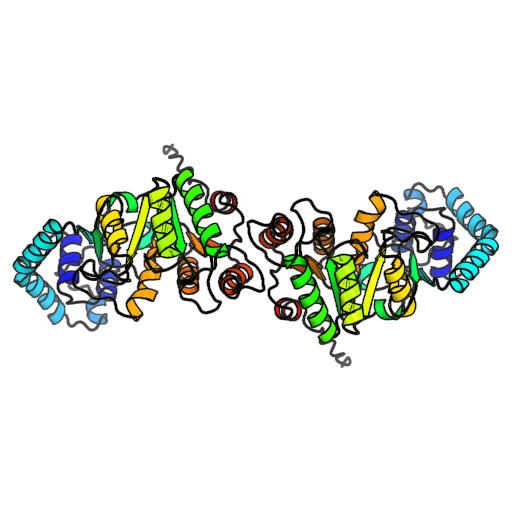4 ? 1.903 -28.984 -25.156 1 97.69 194 ALA A O 1
ATOM 1511 N N . GLU A 1 195 ? 1.232 -27.172 -26.172 1 96.5 195 GLU A N 1
ATOM 1512 C CA . GLU A 1 195 ? 2.133 -27.375 -27.297 1 96.5 195 GLU A CA 1
ATOM 1513 C C . GLU A 1 195 ? 3.494 -26.734 -27.047 1 96.5 195 GLU A C 1
ATOM 1515 O O . GLU A 1 195 ? 4.531 -27.359 -27.297 1 96.5 195 GLU A O 1
ATOM 1520 N N . SER A 1 196 ? 3.484 -25.5 -26.531 1 96.75 196 SER A N 1
ATOM 1521 C CA . SER A 1 196 ? 4.73 -24.75 -26.516 1 96.75 196 SER A CA 1
ATOM 1522 C C . SER A 1 196 ? 5.078 -24.281 -25.109 1 96.75 196 SER A C 1
ATOM 1524 O O . SER A 1 196 ? 6.152 -23.719 -24.875 1 96.75 196 SER A O 1
ATOM 1526 N N . HIS A 1 197 ? 4.23 -24.422 -24.266 1 98.44 197 HIS A N 1
ATOM 1527 C CA . HIS A 1 197 ? 4.406 -24.078 -22.859 1 98.44 197 HIS A CA 1
ATOM 1528 C C . HIS A 1 197 ? 4.121 -25.281 -21.953 1 98.44 197 HIS A C 1
ATOM 1530 O O . HIS A 1 197 ? 4.625 -26.375 -22.203 1 98.44 197 HIS A O 1
ATOM 1536 N N . LEU A 1 198 ? 3.389 -25.047 -20.766 1 98.75 198 LEU A N 1
ATOM 1537 C CA . LEU A 1 198 ? 3.199 -26.188 -19.891 1 98.75 198 LEU A CA 1
ATOM 1538 C C . LEU A 1 198 ? 1.879 -26.078 -19.125 1 98.75 198 LEU A C 1
ATOM 1540 O O . LEU A 1 198 ? 1.525 -25.016 -18.641 1 98.75 198 LEU A O 1
ATOM 1544 N N . LEU A 1 199 ? 1.187 -27.141 -19.094 1 98.81 199 LEU A N 1
ATOM 1545 C CA . LEU A 1 199 ? 0.037 -27.328 -18.219 1 98.81 199 LEU A CA 1
ATOM 1546 C C . LEU A 1 199 ? 0.345 -28.344 -17.125 1 98.81 199 LEU A C 1
ATOM 1548 O O . LEU A 1 199 ? 0.974 -29.375 -17.375 1 98.81 199 LEU A O 1
ATOM 1552 N N . VAL A 1 200 ? -0.078 -28.047 -15.93 1 98.75 200 VAL A N 1
ATOM 1553 C CA . VAL A 1 200 ? 0.181 -28.891 -14.773 1 98.75 200 VAL A CA 1
ATOM 1554 C C . VAL A 1 200 ? -1.13 -29.203 -14.055 1 98.75 200 VAL A C 1
ATOM 1556 O O . VAL A 1 200 ? -1.972 -28.312 -13.875 1 98.75 200 VAL A O 1
ATOM 1559 N N . SER A 1 201 ? -1.32 -30.406 -13.625 1 98.5 201 SER A N 1
ATOM 1560 C CA . SER A 1 201 ? -2.453 -30.812 -12.805 1 98.5 201 SER A CA 1
ATOM 1561 C C . SER A 1 201 ? -2.029 -31.828 -11.75 1 98.5 201 SER A C 1
ATOM 1563 O O . SER A 1 201 ? -1.068 -32.594 -11.945 1 98.5 201 SER A O 1
ATOM 1565 N N . GLU A 1 202 ? -2.734 -31.812 -10.641 1 97.75 202 GLU A N 1
ATOM 1566 C CA . GLU A 1 202 ? -2.508 -32.875 -9.664 1 97.75 202 GLU A CA 1
ATOM 1567 C C . GLU A 1 202 ? -3.492 -34.031 -9.867 1 97.75 202 GLU A C 1
ATOM 1569 O O . GLU A 1 202 ? -3.467 -35 -9.117 1 97.75 202 GLU A O 1
ATOM 1574 N N . HIS A 1 203 ? -4.32 -33.969 -10.977 1 96.69 203 HIS A N 1
ATOM 1575 C CA . HIS A 1 203 ? -5.352 -34.969 -11.242 1 96.69 203 HIS A CA 1
ATOM 1576 C C . HIS A 1 203 ? -5.105 -35.656 -12.57 1 96.69 203 HIS A C 1
ATOM 1578 O O . HIS A 1 203 ? -4.66 -35.031 -13.539 1 96.69 203 HIS A O 1
ATOM 1584 N N . PRO A 1 204 ? -5.457 -36.969 -12.602 1 95.81 204 PRO A N 1
ATOM 1585 C CA . PRO A 1 204 ? -5.422 -37.625 -13.906 1 95.81 204 PRO A CA 1
ATOM 1586 C C . PRO A 1 204 ? -6.324 -36.969 -14.938 1 95.81 204 PRO A C 1
ATOM 1588 O O . PRO A 1 204 ? -7.266 -36.25 -14.578 1 95.81 204 PRO A O 1
ATOM 1591 N N . PRO A 1 205 ? -6.094 -37.219 -16.219 1 96.81 205 PRO A N 1
ATOM 1592 C CA . PRO A 1 205 ? -6.777 -36.5 -17.312 1 96.81 205 PRO A CA 1
ATOM 1593 C C . PRO A 1 205 ? -8.297 -36.656 -17.234 1 96.81 205 PRO A C 1
ATOM 1595 O O . PRO A 1 205 ? -9.023 -35.719 -17.578 1 96.81 205 PRO A O 1
ATOM 1598 N N . HIS A 1 206 ? -8.797 -37.688 -16.703 1 94.75 206 HIS A N 1
ATOM 1599 C CA . HIS A 1 206 ? -10.227 -37.969 -16.812 1 94.75 206 HIS A CA 1
ATOM 1600 C C . HIS A 1 206 ? -10.992 -37.281 -15.68 1 94.75 206 HIS A C 1
ATOM 1602 O O . HIS A 1 206 ? -12.227 -37.25 -15.703 1 94.75 206 HIS A O 1
ATOM 1608 N N . ILE A 1 207 ? -10.336 -36.75 -14.711 1 94.94 207 ILE A N 1
ATOM 1609 C CA . ILE A 1 207 ? -10.992 -36.156 -13.555 1 94.94 207 ILE A CA 1
ATOM 1610 C C . ILE A 1 207 ? -11.609 -34.812 -13.938 1 94.94 207 ILE A C 1
ATOM 1612 O O . ILE A 1 207 ? -10.906 -33.938 -14.422 1 94.94 207 ILE A O 1
ATOM 1616 N N . LYS A 1 208 ? -12.883 -34.625 -13.734 1 96.12 208 LYS A N 1
ATOM 1617 C CA . LYS A 1 208 ? -13.57 -33.344 -13.93 1 96.12 208 LYS A CA 1
ATOM 1618 C C . LYS A 1 208 ? -13.383 -32.438 -12.734 1 96.12 208 LYS A C 1
ATOM 1620 O O . LYS A 1 208 ? -13.484 -32.875 -11.586 1 96.12 208 LYS A O 1
ATOM 1625 N N . PRO A 1 209 ? -13.125 -31.172 -13.039 1 95.94 209 PRO A N 1
ATOM 1626 C CA . PRO A 1 209 ? -12.93 -30.266 -11.906 1 95.94 209 PRO A CA 1
ATOM 1627 C C . PRO A 1 209 ? -14.188 -30.109 -11.062 1 95.94 209 PRO A C 1
ATOM 1629 O O . PRO A 1 209 ? -15.297 -30.031 -11.602 1 95.94 209 PRO A O 1
ATOM 1632 N N . GLN A 1 210 ? -13.953 -30.156 -9.797 1 93.56 210 GLN A N 1
ATOM 1633 C CA . GLN A 1 210 ? -14.984 -29.859 -8.805 1 93.56 210 GLN A CA 1
ATOM 1634 C C . GLN A 1 210 ? -14.688 -28.547 -8.078 1 93.56 210 GLN A C 1
ATOM 1636 O O . GLN A 1 210 ? -13.555 -28.062 -8.094 1 93.56 210 GLN A O 1
ATOM 1641 N N . LYS A 1 211 ? -15.695 -27.969 -7.414 1 91.75 211 LYS A N 1
ATOM 1642 C CA . LYS A 1 211 ? -15.586 -26.672 -6.777 1 91.75 211 LYS A CA 1
ATOM 1643 C C . LYS A 1 211 ? -14.414 -26.625 -5.805 1 91.75 211 LYS A C 1
ATOM 1645 O O . LYS A 1 211 ? -13.68 -25.625 -5.75 1 91.75 211 LYS A O 1
ATOM 1650 N N . TRP A 1 212 ? -14.227 -27.688 -5.102 1 89.81 212 TRP A N 1
ATOM 1651 C CA . TRP A 1 212 ? -13.219 -27.672 -4.047 1 89.81 212 TRP A CA 1
ATOM 1652 C C . TRP A 1 212 ? -11.82 -27.891 -4.621 1 89.81 212 TRP A C 1
ATOM 1654 O O . TRP A 1 212 ? -10.82 -27.688 -3.93 1 89.81 212 TRP A O 1
ATOM 1664 N N . HIS A 1 213 ? -11.656 -28.328 -5.922 1 94.12 213 HIS A N 1
ATOM 1665 C CA . HIS A 1 213 ? -10.367 -28.516 -6.566 1 94.12 213 HIS A CA 1
ATOM 1666 C C . HIS A 1 213 ? -9.641 -27.188 -6.746 1 94.12 213 HIS A C 1
ATOM 1668 O O . HIS A 1 213 ? -8.414 -27.141 -6.762 1 94.12 213 HIS A O 1
ATOM 1674 N N . PHE A 1 214 ? -10.453 -26.125 -6.859 1 93.62 214 PHE A N 1
ATOM 1675 C CA . PHE A 1 214 ? -9.867 -24.844 -7.254 1 93.62 214 PHE A CA 1
ATOM 1676 C C . PHE A 1 214 ? -9.047 -24.25 -6.113 1 93.62 214 PHE A C 1
ATOM 1678 O O . PHE A 1 214 ? -7.871 -23.938 -6.293 1 93.62 214 PHE A O 1
ATOM 1685 N N . PRO A 1 215 ? -9.602 -24.172 -4.945 1 90.44 215 PRO A N 1
ATOM 1686 C CA . PRO A 1 215 ? -8.75 -23.688 -3.846 1 90.44 215 PRO A CA 1
ATOM 1687 C C . PRO A 1 215 ? -7.555 -24.609 -3.59 1 90.44 215 PRO A C 1
ATOM 1689 O O . PRO A 1 215 ? -6.465 -24.125 -3.27 1 90.44 215 PRO A O 1
ATOM 1692 N N . MET A 1 216 ? -7.688 -25.844 -3.738 1 92.56 216 MET A N 1
ATOM 1693 C CA . MET A 1 216 ? -6.594 -26.797 -3.539 1 92.56 216 MET A CA 1
ATOM 1694 C C . MET A 1 216 ? -5.496 -26.578 -4.574 1 92.56 216 MET A C 1
ATOM 1696 O O . MET A 1 216 ? -4.309 -26.672 -4.258 1 92.56 216 MET A O 1
ATOM 1700 N N . ARG A 1 217 ? -5.961 -26.297 -5.711 1 96.31 217 ARG A N 1
ATOM 1701 C CA . ARG A 1 217 ? -5.039 -26.078 -6.82 1 96.31 217 ARG A CA 1
ATOM 1702 C C . ARG A 1 217 ? -4.172 -24.844 -6.574 1 96.31 217 ARG A C 1
ATOM 1704 O O . ARG A 1 217 ? -3 -24.828 -6.953 1 96.31 217 ARG A O 1
ATOM 1711 N N . ASN A 1 218 ? -4.676 -23.844 -5.898 1 96.19 218 ASN A N 1
ATOM 1712 C CA . ASN A 1 218 ? -3.977 -22.578 -5.719 1 96.19 218 ASN A CA 1
ATOM 1713 C C . ASN A 1 218 ? -2.67 -22.766 -4.953 1 96.19 218 ASN A C 1
ATOM 1715 O O . ASN A 1 218 ? -1.705 -22.031 -5.18 1 96.19 218 ASN A O 1
ATOM 1719 N N . ARG A 1 219 ? -2.578 -23.797 -4.125 1 96.56 219 ARG A N 1
ATOM 1720 C CA . ARG A 1 219 ? -1.352 -24.031 -3.371 1 96.56 219 ARG A CA 1
ATOM 1721 C C . ARG A 1 219 ? -0.211 -24.438 -4.297 1 96.56 219 ARG A C 1
ATOM 1723 O O . ARG A 1 219 ? 0.962 -24.281 -3.955 1 96.56 219 ARG A O 1
ATOM 1730 N N . LEU A 1 220 ? -0.594 -25 -5.457 1 98.19 220 LEU A N 1
ATOM 1731 C CA . LEU A 1 220 ? 0.418 -25.406 -6.426 1 98.19 220 LEU A CA 1
ATOM 1732 C C . LEU A 1 220 ? 0.985 -24.203 -7.16 1 98.19 220 LEU A C 1
ATOM 1734 O O . LEU A 1 220 ? 2.166 -24.172 -7.516 1 98.19 220 LEU A O 1
ATOM 1738 N N . ILE A 1 221 ? 0.148 -23.219 -7.395 1 98.12 221 ILE A N 1
ATOM 1739 C CA . ILE A 1 221 ? 0.611 -22 -8.055 1 98.12 221 ILE A CA 1
ATOM 1740 C C . ILE A 1 221 ? 1.672 -21.312 -7.191 1 98.12 221 ILE A C 1
ATOM 1742 O O . ILE A 1 221 ? 2.768 -21.016 -7.668 1 98.12 221 ILE A O 1
ATOM 1746 N N . SER A 1 222 ? 1.326 -21.078 -5.953 1 97.56 222 SER A N 1
ATOM 1747 C CA . SER A 1 222 ? 2.279 -20.438 -5.047 1 97.56 222 SER A CA 1
ATOM 1748 C C . SER A 1 222 ? 3.467 -21.359 -4.766 1 97.56 222 SER A C 1
ATOM 1750 O O . SER A 1 222 ? 4.605 -20.891 -4.664 1 97.56 222 SER A O 1
ATOM 1752 N N . GLY A 1 223 ? 3.26 -22.656 -4.715 1 97.62 223 GLY A N 1
ATOM 1753 C CA . GLY A 1 223 ? 4.316 -23.594 -4.395 1 97.62 223 GLY A CA 1
ATOM 1754 C C . GLY A 1 223 ? 5.391 -23.688 -5.465 1 97.62 223 GLY A C 1
ATOM 1755 O O . GLY A 1 223 ? 6.547 -23.984 -5.168 1 97.62 223 GLY A O 1
ATOM 1756 N N . LEU A 1 224 ? 5.012 -23.375 -6.652 1 97.81 224 LEU A N 1
ATOM 1757 C CA . LEU A 1 224 ? 5.926 -23.484 -7.789 1 97.81 224 LEU A CA 1
ATOM 1758 C C . LEU A 1 224 ? 6.766 -22.219 -7.93 1 97.81 224 LEU A C 1
ATOM 1760 O O . LEU A 1 224 ? 7.781 -22.219 -8.625 1 97.81 224 LEU A O 1
ATOM 1764 N N . THR A 1 225 ? 6.336 -21.125 -7.305 1 97.56 225 THR A N 1
ATOM 1765 C CA . THR A 1 225 ? 6.883 -19.828 -7.656 1 97.56 225 THR A CA 1
ATOM 1766 C C . THR A 1 225 ? 7.684 -19.25 -6.496 1 97.56 225 THR A C 1
ATOM 1768 O O . THR A 1 225 ? 7.594 -19.734 -5.367 1 97.56 225 THR A O 1
ATOM 1771 N N . GLU A 1 226 ? 8.461 -18.219 -6.801 1 96.38 226 GLU A N 1
ATOM 1772 C CA . GLU A 1 226 ? 9.188 -17.469 -5.781 1 96.38 226 GLU A CA 1
ATOM 1773 C C . GLU A 1 226 ? 8.273 -16.484 -5.059 1 96.38 226 GLU A C 1
ATOM 1775 O O . GLU A 1 226 ? 8.586 -16.016 -3.961 1 96.38 226 GLU A O 1
ATOM 1780 N N . GLY A 1 227 ? 7.234 -16.188 -5.742 1 97.44 227 GLY A N 1
ATOM 1781 C CA . GLY A 1 227 ? 6.27 -15.242 -5.203 1 97.44 227 GLY A CA 1
ATOM 1782 C C . GLY A 1 227 ? 5.035 -15.094 -6.074 1 97.44 227 GLY A C 1
ATOM 1783 O O . GLY A 1 227 ? 5.004 -15.578 -7.207 1 97.44 227 GLY A O 1
ATOM 1784 N N . ILE A 1 228 ? 4.047 -14.422 -5.469 1 98.19 228 ILE A N 1
ATOM 1785 C CA . ILE A 1 228 ? 2.785 -14.234 -6.176 1 98.19 228 ILE A CA 1
ATOM 1786 C C . ILE A 1 228 ? 2.465 -12.742 -6.262 1 98.19 228 ILE A C 1
ATOM 1788 O O . ILE A 1 228 ? 2.67 -12 -5.297 1 98.19 228 ILE A O 1
ATOM 1792 N N . VAL A 1 229 ? 2.006 -12.305 -7.422 1 98.75 229 VAL A N 1
ATOM 1793 C CA . VAL A 1 229 ? 1.498 -10.953 -7.605 1 98.75 229 VAL A CA 1
ATOM 1794 C C . VAL A 1 229 ? -0.026 -10.977 -7.703 1 98.75 229 VAL A C 1
ATOM 1796 O O . VAL A 1 229 ? -0.586 -11.617 -8.602 1 98.75 229 VAL A O 1
ATOM 1799 N N . VAL A 1 230 ? -0.659 -10.312 -6.82 1 98.62 230 VAL A N 1
ATOM 1800 C CA . VAL A 1 230 ? -2.109 -10.172 -6.875 1 98.62 230 VAL A CA 1
ATOM 1801 C C . VAL A 1 230 ? -2.477 -8.844 -7.539 1 98.62 230 VAL A C 1
ATOM 1803 O O . VAL A 1 230 ? -2.207 -7.777 -6.992 1 98.62 230 VAL A O 1
ATOM 1806 N N . VAL A 1 231 ? -3.123 -8.789 -8.633 1 98 231 VAL A N 1
ATOM 1807 C CA . VAL A 1 231 ? -3.354 -7.586 -9.43 1 98 231 VAL A CA 1
ATOM 1808 C C . VAL A 1 231 ? -4.66 -6.926 -9.008 1 98 231 VAL A C 1
ATOM 1810 O O . VAL A 1 231 ? -4.707 -5.715 -8.773 1 98 231 VAL A O 1
ATOM 1813 N N . GLN A 1 232 ? -5.801 -7.621 -8.984 1 96.62 232 GLN A N 1
ATOM 1814 C CA . GLN A 1 232 ? -7.129 -7.188 -8.562 1 96.62 232 GLN A CA 1
ATOM 1815 C C . GLN A 1 232 ? -7.91 -8.336 -7.93 1 96.62 232 GLN A C 1
ATOM 1817 O O . GLN A 1 232 ? -7.668 -9.508 -8.242 1 96.62 232 GLN A O 1
ATOM 1822 N N . GLY A 1 233 ? -8.781 -7.91 -7.125 1 96.44 233 GLY A N 1
ATOM 1823 C CA . GLY A 1 233 ? -9.656 -8.852 -6.445 1 96.44 233 GLY A CA 1
ATOM 1824 C C . GLY A 1 233 ? -10.438 -8.227 -5.309 1 96.44 233 GLY A C 1
ATOM 1825 O O . GLY A 1 233 ? -9.938 -7.332 -4.621 1 96.44 233 GLY A O 1
ATOM 1826 N N . LYS A 1 234 ? -11.586 -8.766 -5.117 1 94.38 234 LYS A N 1
ATOM 1827 C CA . LYS A 1 234 ? -12.383 -8.297 -3.982 1 94.38 234 LYS A CA 1
ATOM 1828 C C . LYS A 1 234 ? -11.797 -8.789 -2.66 1 94.38 234 LYS A C 1
ATOM 1830 O O . LYS A 1 234 ? -10.953 -9.688 -2.645 1 94.38 234 LYS A O 1
ATOM 1835 N N . GLU A 1 235 ? -12.18 -8.242 -1.579 1 89.31 235 GLU A N 1
ATOM 1836 C CA . GLU A 1 235 ? -11.656 -8.547 -0.253 1 89.31 235 GLU A CA 1
ATOM 1837 C C . GLU A 1 235 ? -11.844 -10.023 0.085 1 89.31 235 GLU A C 1
ATOM 1839 O O . GLU A 1 235 ? -10.961 -10.648 0.681 1 89.31 235 GLU A O 1
ATOM 1844 N N . LYS A 1 236 ? -12.953 -10.664 -0.298 1 82.44 236 LYS A N 1
ATOM 1845 C CA . LYS A 1 236 ? -13.219 -12.078 -0.046 1 82.44 236 LYS A CA 1
ATOM 1846 C C . LYS A 1 236 ? -13.156 -12.883 -1.338 1 82.44 236 LYS A C 1
ATOM 1848 O O . LYS A 1 236 ? -14 -13.742 -1.581 1 82.44 236 LYS A O 1
ATOM 1853 N N . SER A 1 237 ? -12.055 -12.719 -2.039 1 82.12 237 SER A N 1
ATOM 1854 C CA . SER A 1 237 ? -11.961 -13.375 -3.34 1 82.12 237 SER A CA 1
ATOM 1855 C C . SER A 1 237 ? -11.008 -14.57 -3.291 1 82.12 237 SER A C 1
ATOM 1857 O O . SER A 1 237 ? -10.227 -14.703 -2.348 1 82.12 237 SER A O 1
ATOM 1859 N N . GLY A 1 238 ? -11.086 -15.445 -4.277 1 79.88 238 GLY A N 1
ATOM 1860 C CA . GLY A 1 238 ? -10.219 -16.609 -4.418 1 79.88 238 GLY A CA 1
ATOM 1861 C C . GLY A 1 238 ? -8.758 -16.234 -4.57 1 79.88 238 GLY A C 1
ATOM 1862 O O . GLY A 1 238 ? -7.879 -16.984 -4.145 1 79.88 238 GLY A O 1
ATOM 1863 N N . SER A 1 239 ? -8.531 -15.086 -5.176 1 82.44 239 SER A N 1
ATOM 1864 C CA . SER A 1 239 ? -7.145 -14.672 -5.371 1 82.44 239 SER A CA 1
ATOM 1865 C C . SER A 1 239 ? -6.453 -14.406 -4.039 1 82.44 239 SER A C 1
ATOM 1867 O O . SER A 1 239 ? -5.234 -14.57 -3.924 1 82.44 239 SER A O 1
ATOM 1869 N N . LEU A 1 240 ? -7.164 -14.047 -3.074 1 90.56 240 LEU A N 1
ATOM 1870 C CA . LEU A 1 240 ? -6.57 -13.82 -1.762 1 90.56 240 LEU A CA 1
ATOM 1871 C C . LEU A 1 240 ? -6.172 -15.133 -1.108 1 90.56 240 LEU A C 1
ATOM 1873 O O . LEU A 1 240 ? -5.227 -15.188 -0.32 1 90.56 240 LEU A O 1
ATOM 1877 N N . ILE A 1 241 ? -6.824 -16.156 -1.522 1 91.62 241 ILE A N 1
ATOM 1878 C CA . ILE A 1 241 ? -6.508 -17.484 -1.019 1 91.62 241 ILE A CA 1
ATOM 1879 C C . ILE A 1 241 ? -5.109 -17.891 -1.474 1 91.62 241 ILE A C 1
ATOM 1881 O O . ILE A 1 241 ? -4.328 -18.438 -0.689 1 91.62 241 ILE A O 1
ATOM 1885 N N . THR A 1 242 ? -4.863 -17.625 -2.711 1 95.56 242 THR A N 1
ATOM 1886 C CA . THR A 1 242 ? -3.539 -17.953 -3.238 1 95.56 242 THR A CA 1
ATOM 1887 C C . THR A 1 242 ? -2.459 -17.172 -2.492 1 95.56 242 THR A C 1
ATOM 1889 O O . THR A 1 242 ? -1.397 -17.719 -2.184 1 95.56 242 THR A O 1
ATOM 1892 N N . ALA A 1 243 ? -2.74 -15.906 -2.248 1 96.44 243 ALA A N 1
ATOM 1893 C CA . ALA A 1 243 ? -1.789 -15.07 -1.515 1 96.44 243 ALA A CA 1
ATOM 1894 C C . ALA A 1 243 ? -1.524 -15.641 -0.124 1 96.44 243 ALA A C 1
ATOM 1896 O O . ALA A 1 243 ? -0.376 -15.703 0.321 1 96.44 243 ALA A O 1
ATOM 1897 N N . TYR A 1 244 ? -2.543 -16.094 0.53 1 94.81 244 TYR A N 1
ATOM 1898 C CA . TYR A 1 244 ? -2.383 -16.656 1.869 1 94.81 244 TYR A CA 1
ATOM 1899 C C . TYR A 1 244 ? -1.628 -17.969 1.821 1 94.81 244 TYR A C 1
ATOM 1901 O O . TYR A 1 244 ? -0.819 -18.266 2.705 1 94.81 244 TYR A O 1
ATOM 1909 N N . GLN A 1 245 ? -1.896 -18.75 0.798 1 95.75 245 GLN A N 1
ATOM 1910 C CA . GLN A 1 245 ? -1.109 -19.969 0.59 1 95.75 245 GLN A CA 1
ATOM 1911 C C . GLN A 1 245 ? 0.37 -19.641 0.41 1 95.75 245 GLN A C 1
ATOM 1913 O O . GLN A 1 245 ? 1.234 -20.297 0.981 1 95.75 245 GLN A O 1
ATOM 1918 N N . ALA A 1 246 ? 0.629 -18.625 -0.332 1 97.06 246 ALA A N 1
ATOM 1919 C CA . ALA A 1 246 ? 2.004 -18.203 -0.57 1 97.06 246 ALA A CA 1
ATOM 1920 C C . ALA A 1 246 ? 2.693 -17.812 0.736 1 97.06 246 ALA A C 1
ATOM 1922 O O . ALA A 1 246 ? 3.83 -18.219 0.988 1 97.06 246 ALA A O 1
ATOM 1923 N N . LEU A 1 247 ? 2.004 -17.078 1.515 1 94.31 247 LEU A N 1
ATOM 1924 C CA . LEU A 1 247 ? 2.549 -16.672 2.801 1 94.31 247 LEU A CA 1
ATOM 1925 C C . LEU A 1 247 ? 2.887 -17.875 3.668 1 94.31 247 LEU A C 1
ATOM 1927 O O . LEU A 1 247 ? 3.98 -17.953 4.23 1 94.31 247 LEU A O 1
ATOM 1931 N N . GLU A 1 248 ? 2.008 -18.781 3.729 1 93.94 248 GLU A N 1
ATOM 1932 C CA . GLU A 1 248 ? 2.201 -20 4.516 1 93.94 248 GLU A CA 1
ATOM 1933 C C . GLU A 1 248 ? 3.391 -20.797 4.004 1 93.94 248 GLU A C 1
ATOM 1935 O O . GLU A 1 248 ? 4.078 -21.469 4.781 1 93.94 248 GLU A O 1
ATOM 1940 N N . GLN A 1 249 ? 3.643 -20.703 2.807 1 96.88 249 GLN A N 1
ATOM 1941 C CA . GLN A 1 249 ? 4.695 -21.469 2.158 1 96.88 249 GLN A CA 1
ATOM 1942 C C . GLN A 1 249 ? 6.016 -20.703 2.15 1 96.88 249 GLN A C 1
ATOM 1944 O O . GLN A 1 249 ? 7 -21.156 1.562 1 96.88 249 GLN A O 1
ATOM 1949 N N . GLY A 1 250 ? 5.996 -19.531 2.689 1 95.06 250 GLY A N 1
ATOM 1950 C CA . GLY A 1 250 ? 7.207 -18.734 2.773 1 95.06 250 GLY A CA 1
ATOM 1951 C C . GLY A 1 250 ? 7.562 -18.047 1.47 1 95.06 250 GLY A C 1
ATOM 1952 O O . GLY A 1 250 ? 8.734 -17.766 1.206 1 95.06 250 GLY A O 1
ATOM 1953 N N . ARG A 1 251 ? 6.598 -17.859 0.611 1 97.12 251 ARG A N 1
ATOM 1954 C CA . ARG A 1 251 ? 6.809 -17.156 -0.645 1 97.12 251 ARG A CA 1
ATOM 1955 C C . ARG A 1 251 ? 6.484 -15.672 -0.495 1 97.12 251 ARG A C 1
ATOM 1957 O O . ARG A 1 251 ? 5.695 -15.289 0.369 1 97.12 251 ARG A O 1
ATOM 1964 N N . GLU A 1 252 ? 7.051 -14.844 -1.36 1 97.44 252 GLU A N 1
ATOM 1965 C CA . GLU A 1 252 ? 6.758 -13.414 -1.314 1 97.44 252 GLU A CA 1
ATOM 1966 C C . GLU A 1 252 ? 5.379 -13.117 -1.891 1 97.44 252 GLU A C 1
ATOM 1968 O O . GLU A 1 252 ? 4.941 -13.766 -2.844 1 97.44 252 GLU A O 1
ATOM 1973 N N . VAL A 1 253 ? 4.746 -12.203 -1.295 1 98.38 253 VAL A N 1
ATOM 1974 C CA . VAL A 1 253 ? 3.443 -11.781 -1.798 1 98.38 253 VAL A CA 1
ATOM 1975 C C . VAL A 1 253 ? 3.498 -10.312 -2.209 1 98.38 253 VAL A C 1
ATOM 1977 O O . VAL A 1 253 ? 3.869 -9.453 -1.407 1 98.38 253 VAL A O 1
ATOM 1980 N N . PHE A 1 254 ? 3.172 -10.062 -3.457 1 98.56 254 PHE A N 1
ATOM 1981 C CA . PHE A 1 254 ? 3.082 -8.734 -4.051 1 98.56 254 PHE A CA 1
ATOM 1982 C C . PHE A 1 254 ? 1.634 -8.375 -4.359 1 98.56 254 PHE A C 1
ATOM 1984 O O . PHE A 1 254 ? 0.83 -9.25 -4.691 1 98.56 254 PHE A O 1
ATOM 1991 N N . ALA A 1 255 ? 1.336 -7.121 -4.258 1 98.62 255 ALA A N 1
ATOM 1992 C CA . ALA A 1 255 ? -0.019 -6.672 -4.57 1 98.62 255 ALA A CA 1
ATOM 1993 C C . ALA A 1 255 ? -0 -5.344 -5.32 1 98.62 255 ALA A C 1
ATOM 1995 O O . ALA A 1 255 ? 0.79 -4.453 -4.996 1 98.62 255 ALA A O 1
ATOM 1996 N N . VAL A 1 256 ? -0.83 -5.238 -6.289 1 98.62 256 VAL A N 1
ATOM 1997 C CA . VAL A 1 256 ? -0.946 -4.031 -7.105 1 98.62 256 VAL A CA 1
ATOM 1998 C C . VAL A 1 256 ? -1.946 -3.07 -6.469 1 98.62 256 VAL A C 1
ATOM 2000 O O . VAL A 1 256 ? -3.102 -3.432 -6.238 1 98.62 256 VAL A O 1
ATOM 2003 N N . PRO A 1 257 ? -1.48 -1.875 -6.18 1 98.31 257 PRO A N 1
ATOM 2004 C CA . PRO A 1 257 ? -2.426 -0.914 -5.605 1 98.31 257 PRO A CA 1
ATOM 2005 C C . PRO A 1 257 ? -3.463 -0.431 -6.613 1 98.31 257 PRO A C 1
ATOM 2007 O O . PRO A 1 257 ? -3.275 -0.594 -7.824 1 98.31 257 PRO A O 1
ATOM 2010 N N . GLY A 1 258 ? -4.586 0.12 -6.117 1 97.81 258 GLY A N 1
ATOM 2011 C CA . GLY A 1 258 ? -5.625 0.662 -6.977 1 97.81 258 GLY A CA 1
ATOM 2012 C C . GLY A 1 258 ? -6.504 1.683 -6.277 1 97.81 258 GLY A C 1
ATOM 2013 O O . GLY A 1 258 ? -6.328 1.95 -5.086 1 97.81 258 GLY A O 1
ATOM 2014 N N . PRO A 1 259 ? -7.391 2.291 -7.039 1 96.81 259 PRO A N 1
ATOM 2015 C CA . PRO A 1 259 ? -8.258 3.334 -6.488 1 96.81 259 PRO A CA 1
ATOM 2016 C C . PRO A 1 259 ? -9.156 2.818 -5.367 1 96.81 259 PRO A C 1
ATOM 2018 O O . PRO A 1 259 ? -9.625 1.678 -5.418 1 96.81 259 PRO A O 1
ATOM 2021 N N . ILE A 1 260 ? -9.438 3.719 -4.426 1 96.38 260 ILE A N 1
ATOM 2022 C CA . ILE A 1 260 ? -10.188 3.311 -3.24 1 96.38 260 ILE A CA 1
ATOM 2023 C C . ILE A 1 260 ? -11.664 3.186 -3.586 1 96.38 260 ILE A C 1
ATOM 2025 O O . ILE A 1 260 ? -12.453 2.656 -2.797 1 96.38 260 ILE A O 1
ATOM 2029 N N . PHE A 1 261 ? -12.078 3.59 -4.797 1 96.06 261 PHE A N 1
ATOM 2030 C CA . PHE A 1 261 ? -13.484 3.531 -5.191 1 96.06 261 PHE A CA 1
ATOM 2031 C C . PHE A 1 261 ? -13.758 2.291 -6.031 1 96.06 261 PHE A C 1
ATOM 2033 O O . PHE A 1 261 ? -14.891 2.066 -6.465 1 96.06 261 PHE A O 1
ATOM 2040 N N . ASP A 1 262 ? -12.758 1.467 -6.383 1 94.88 262 ASP A N 1
ATOM 2041 C CA . ASP A 1 262 ? -12.867 0.211 -7.117 1 94.88 262 ASP A CA 1
ATOM 2042 C C . ASP A 1 262 ? -12.852 -0.984 -6.168 1 94.88 262 ASP A C 1
ATOM 2044 O O . ASP A 1 262 ? -11.82 -1.293 -5.566 1 94.88 262 ASP A O 1
ATOM 2048 N N . ALA A 1 263 ? -13.938 -1.68 -6.102 1 95.19 263 ALA A N 1
ATOM 2049 C CA . ALA A 1 263 ? -14.055 -2.82 -5.195 1 95.19 263 ALA A CA 1
ATOM 2050 C C . ALA A 1 263 ? -12.984 -3.867 -5.492 1 95.19 263 ALA A C 1
ATOM 2052 O O . ALA A 1 263 ? -12.547 -4.59 -4.59 1 95.19 263 ALA A O 1
ATOM 2053 N N . ASN A 1 264 ? -12.531 -3.93 -6.719 1 96.44 264 ASN A N 1
ATOM 2054 C CA . ASN A 1 264 ? -11.508 -4.891 -7.125 1 96.44 264 ASN A CA 1
ATOM 2055 C C . ASN A 1 264 ? -10.141 -4.535 -6.551 1 96.44 264 ASN A C 1
ATOM 2057 O O . ASN A 1 264 ? -9.211 -5.348 -6.598 1 96.44 264 ASN A O 1
ATOM 2061 N N . SER A 1 265 ? -10.016 -3.344 -5.977 1 96.69 265 SER A N 1
ATOM 2062 C CA . SER A 1 265 ? -8.742 -2.928 -5.398 1 96.69 265 SER A CA 1
ATOM 2063 C C . SER A 1 265 ? -8.664 -3.277 -3.918 1 96.69 265 SER A C 1
ATOM 2065 O O . SER A 1 265 ? -7.602 -3.176 -3.305 1 96.69 265 SER A O 1
ATOM 2067 N N . PHE A 1 266 ? -9.742 -3.756 -3.324 1 96.5 266 PHE A N 1
ATOM 2068 C CA . PHE A 1 266 ? -9.789 -3.945 -1.88 1 96.5 266 PHE A CA 1
ATOM 2069 C C . PHE A 1 266 ? -8.969 -5.156 -1.466 1 96.5 266 PHE A C 1
ATOM 2071 O O . PHE A 1 266 ? -8.281 -5.129 -0.441 1 96.5 266 PHE A O 1
ATOM 2078 N N . GLY A 1 267 ? -9.031 -6.219 -2.229 1 96.81 267 GLY A N 1
ATOM 2079 C CA . GLY A 1 267 ? -8.242 -7.395 -1.923 1 96.81 267 GLY A CA 1
ATOM 2080 C C . GLY A 1 267 ? -6.754 -7.105 -1.831 1 96.81 267 GLY A C 1
ATOM 2081 O O . GLY A 1 267 ? -6.148 -7.266 -0.77 1 96.81 267 GLY A O 1
ATOM 2082 N N . PRO A 1 268 ? -6.211 -6.617 -2.969 1 97.94 268 PRO A N 1
ATOM 2083 C CA . PRO A 1 268 ? -4.789 -6.27 -2.93 1 97.94 268 PRO A CA 1
ATOM 2084 C C . PRO A 1 268 ? -4.457 -5.262 -1.833 1 97.94 268 PRO A C 1
ATOM 2086 O O . PRO A 1 268 ? -3.404 -5.359 -1.196 1 97.94 268 PRO A O 1
ATOM 2089 N N . SER A 1 269 ? -5.32 -4.305 -1.593 1 97.5 269 SER A N 1
ATOM 2090 C CA . SER A 1 269 ? -5.082 -3.303 -0.56 1 97.5 269 SER A CA 1
ATOM 2091 C C . SER A 1 269 ? -5.008 -3.939 0.824 1 97.5 269 SER A C 1
ATOM 2093 O O . SER A 1 269 ? -4.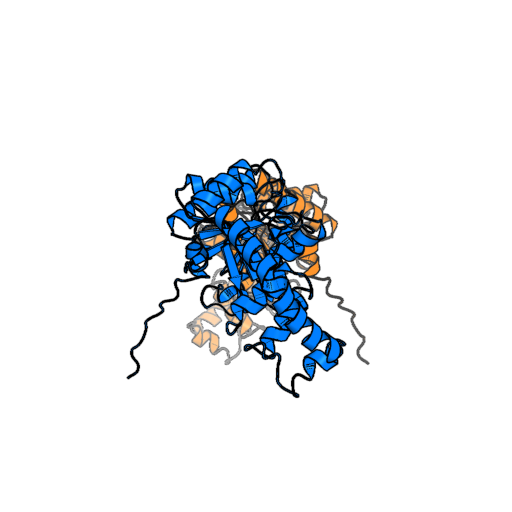152 -3.584 1.633 1 97.5 269 SER A O 1
ATOM 2095 N N . ARG A 1 270 ? -5.879 -4.816 1.105 1 95.88 270 ARG A N 1
ATOM 2096 C CA . ARG A 1 270 ? -5.863 -5.523 2.381 1 95.88 270 ARG A CA 1
ATOM 2097 C C . ARG A 1 270 ? -4.574 -6.324 2.549 1 95.88 270 ARG A C 1
ATOM 2099 O O . ARG A 1 270 ? -3.975 -6.324 3.627 1 95.88 270 ARG A O 1
ATOM 2106 N N . LEU A 1 271 ? -4.199 -6.969 1.512 1 97.19 271 LEU A N 1
ATOM 2107 C CA . LEU A 1 271 ? -2.945 -7.715 1.552 1 97.19 271 LEU A CA 1
ATOM 2108 C C . LEU A 1 271 ? -1.778 -6.797 1.896 1 97.19 271 LEU A C 1
ATOM 2110 O O . LEU A 1 271 ? -0.915 -7.156 2.699 1 97.19 271 LEU A O 1
ATOM 2114 N N . ILE A 1 272 ? -1.762 -5.629 1.294 1 97.62 272 ILE A N 1
ATOM 2115 C CA . ILE A 1 272 ? -0.699 -4.664 1.545 1 97.62 272 ILE A CA 1
ATOM 2116 C C . ILE A 1 272 ? -0.736 -4.223 3.008 1 97.62 272 ILE A C 1
ATOM 2118 O O . ILE A 1 272 ? 0.307 -4.125 3.658 1 97.62 272 ILE A O 1
ATOM 2122 N N . GLN A 1 273 ? -1.926 -3.926 3.529 1 96.25 273 GLN A N 1
ATOM 2123 C CA . GLN A 1 273 ? -2.08 -3.559 4.934 1 96.25 273 GLN A CA 1
ATOM 2124 C C . GLN A 1 273 ? -1.535 -4.648 5.852 1 96.25 273 GLN A C 1
ATOM 2126 O O . GLN A 1 273 ? -1.055 -4.359 6.949 1 96.25 273 GLN A O 1
ATOM 2131 N N . GLU A 1 274 ? -1.562 -5.879 5.324 1 94.5 274 GLU A N 1
ATOM 2132 C CA . GLU A 1 274 ? -1.133 -7.02 6.129 1 94.5 274 GLU A CA 1
ATOM 2133 C C . GLU A 1 274 ? 0.339 -7.34 5.891 1 94.5 274 GLU A C 1
ATOM 2135 O O . GLU A 1 274 ? 0.864 -8.312 6.43 1 94.5 274 GLU A O 1
ATOM 2140 N N . GLY A 1 275 ? 0.971 -6.613 5.02 1 94.5 275 GLY A N 1
ATOM 2141 C CA . GLY A 1 275 ? 2.414 -6.766 4.922 1 94.5 275 GLY A CA 1
ATOM 2142 C C . GLY A 1 275 ? 2.881 -7.152 3.531 1 94.5 275 GLY A C 1
ATOM 2143 O O . GLY A 1 275 ? 4.086 -7.258 3.281 1 94.5 275 GLY A O 1
ATOM 2144 N N . ALA A 1 276 ? 1.966 -7.43 2.578 1 97.31 276 ALA A N 1
ATOM 2145 C CA . ALA A 1 276 ? 2.367 -7.691 1.198 1 97.31 276 ALA A CA 1
ATOM 2146 C C . ALA A 1 276 ? 3.09 -6.484 0.602 1 97.31 276 ALA A C 1
ATOM 2148 O O . ALA A 1 276 ? 2.848 -5.348 1.006 1 97.31 276 ALA A O 1
ATOM 2149 N N . LYS A 1 277 ? 3.926 -6.723 -0.343 1 97.69 277 LYS A N 1
ATOM 2150 C CA . LYS A 1 277 ? 4.688 -5.648 -0.972 1 97.69 277 LYS A CA 1
ATOM 2151 C C . LYS A 1 277 ? 3.869 -4.953 -2.053 1 97.69 277 LYS A C 1
ATOM 2153 O O . LYS A 1 277 ? 3.322 -5.605 -2.943 1 97.69 277 LYS A O 1
ATOM 2158 N N . LEU A 1 278 ? 3.76 -3.686 -1.933 1 98.56 278 LEU A N 1
ATOM 2159 C CA . LEU A 1 278 ? 3.086 -2.887 -2.949 1 98.56 278 LEU A CA 1
ATOM 2160 C C . LEU A 1 278 ? 3.93 -2.797 -4.219 1 98.56 278 LEU A C 1
ATOM 2162 O O . LEU A 1 278 ? 5.109 -2.445 -4.16 1 98.56 278 LEU A O 1
ATOM 2166 N N . VAL A 1 279 ? 3.32 -3.062 -5.391 1 98 279 VAL A N 1
ATOM 2167 C CA . VAL A 1 279 ? 4.055 -3.096 -6.652 1 98 279 VAL A CA 1
ATOM 2168 C C . VAL A 1 279 ? 3.611 -1.935 -7.539 1 98 279 VAL A C 1
ATOM 2170 O O . VAL A 1 279 ? 2.445 -1.852 -7.926 1 98 279 VAL A O 1
ATOM 2173 N N . LEU A 1 280 ? 4.555 -1.094 -7.898 1 95.44 280 LEU A N 1
ATOM 2174 C CA . LEU A 1 280 ? 4.324 -0.028 -8.867 1 95.44 280 LEU A CA 1
ATOM 2175 C C . LEU A 1 280 ? 4.879 -0.408 -10.234 1 95.44 280 LEU A C 1
ATOM 2177 O O . LEU A 1 280 ? 4.25 -0.139 -11.266 1 95.44 280 LEU A O 1
ATOM 2181 N N . THR A 1 281 ? 6.051 -0.971 -10.172 1 95.25 281 THR A N 1
ATOM 2182 C CA . THR A 1 281 ? 6.754 -1.438 -11.359 1 95.25 281 THR A CA 1
ATOM 2183 C C . THR A 1 281 ? 7.414 -2.789 -11.102 1 95.25 281 THR A C 1
ATOM 2185 O O . THR A 1 281 ? 7.465 -3.254 -9.961 1 95.25 281 THR A O 1
ATOM 2188 N N . ILE A 1 282 ? 7.902 -3.42 -12.172 1 96.25 282 ILE A N 1
ATOM 2189 C CA . ILE A 1 282 ? 8.508 -4.734 -11.992 1 96.25 282 ILE A CA 1
ATOM 2190 C C . ILE A 1 282 ? 9.781 -4.609 -11.156 1 96.25 282 ILE A C 1
ATOM 2192 O O . ILE A 1 282 ? 10.242 -5.59 -10.57 1 96.25 282 ILE A O 1
ATOM 2196 N N . GLU A 1 283 ? 10.383 -3.396 -11.086 1 96.44 283 GLU A N 1
ATOM 2197 C CA . GLU A 1 283 ? 11.57 -3.188 -10.266 1 96.44 283 GLU A CA 1
ATOM 2198 C C . GLU A 1 283 ? 11.297 -3.523 -8.805 1 96.44 283 GLU A C 1
ATOM 2200 O O . GLU A 1 283 ? 12.18 -4.008 -8.094 1 96.44 283 GLU A O 1
ATOM 2205 N N . ASP A 1 284 ? 10.133 -3.285 -8.422 1 97.25 284 ASP A N 1
ATOM 2206 C CA . ASP A 1 284 ? 9.75 -3.611 -7.051 1 97.25 284 ASP A CA 1
ATOM 2207 C C . ASP A 1 284 ? 9.82 -5.117 -6.801 1 97.25 284 ASP A C 1
ATOM 2209 O O . ASP A 1 284 ? 10.125 -5.555 -5.691 1 97.25 284 ASP A O 1
ATOM 2213 N N . ILE A 1 285 ? 9.516 -5.906 -7.82 1 97.38 285 ILE A N 1
ATOM 2214 C CA . ILE A 1 285 ? 9.57 -7.359 -7.727 1 97.38 285 ILE A CA 1
ATOM 2215 C C . ILE A 1 285 ? 11.023 -7.82 -7.812 1 97.38 285 ILE A C 1
ATOM 2217 O O . ILE A 1 285 ? 11.469 -8.633 -6.996 1 97.38 285 ILE A O 1
ATOM 2221 N N . LEU A 1 286 ? 11.766 -7.254 -8.75 1 96.5 286 LEU A N 1
ATOM 2222 C CA . LEU A 1 286 ? 13.156 -7.633 -8.969 1 96.5 286 LEU A CA 1
ATOM 2223 C C . LEU A 1 286 ? 14 -7.34 -7.738 1 96.5 286 LEU A C 1
ATOM 2225 O O . LEU A 1 286 ? 14.914 -8.094 -7.414 1 96.5 286 LEU A O 1
ATOM 2229 N N . ASN A 1 287 ? 13.672 -6.238 -7.059 1 94.94 287 ASN A N 1
ATOM 2230 C CA . ASN A 1 287 ? 14.422 -5.848 -5.875 1 94.94 287 ASN A CA 1
ATOM 2231 C C . ASN A 1 287 ? 14.18 -6.809 -4.715 1 94.94 287 ASN A C 1
ATOM 2233 O O . ASN A 1 287 ? 15.078 -7.066 -3.914 1 94.94 287 ASN A O 1
ATOM 2237 N N . GLU A 1 288 ? 13.016 -7.293 -4.633 1 94.62 288 GLU A N 1
ATOM 2238 C CA . GLU A 1 288 ? 12.664 -8.195 -3.545 1 94.62 288 GLU A CA 1
ATOM 2239 C C . GLU A 1 288 ? 13.141 -9.617 -3.828 1 94.62 288 GLU A C 1
ATOM 2241 O O . GLU A 1 288 ? 13.414 -10.383 -2.902 1 94.62 288 GLU A O 1
ATOM 2246 N N . LEU A 1 289 ? 13.133 -9.93 -5.121 1 94.75 289 LEU A N 1
ATOM 2247 C CA . LEU A 1 289 ? 13.555 -11.258 -5.551 1 94.75 289 LEU A CA 1
ATOM 2248 C C . LEU A 1 289 ? 14.758 -11.172 -6.484 1 94.75 289 LEU A C 1
ATOM 2250 O O . LEU A 1 289 ? 14.641 -11.438 -7.684 1 94.75 289 LEU A O 1
ATOM 2254 N N . PRO A 1 290 ? 15.93 -10.828 -5.867 1 87.12 290 PRO A N 1
ATOM 2255 C CA . PRO A 1 290 ? 17.125 -10.742 -6.707 1 87.12 290 PRO A CA 1
ATOM 2256 C C . PRO A 1 290 ? 17.562 -12.102 -7.25 1 87.12 290 PRO A C 1
ATOM 2258 O O . PRO A 1 290 ? 17.188 -13.141 -6.707 1 87.12 290 PRO A O 1
ATOM 2261 N N . PRO A 1 291 ? 18.281 -11.961 -8.359 1 81.12 291 PRO A N 1
ATOM 2262 C CA . PRO A 1 291 ? 18.75 -13.242 -8.898 1 81.12 291 PRO A CA 1
ATOM 2263 C C . PRO A 1 291 ? 19.656 -14 -7.93 1 81.12 291 PRO A C 1
ATOM 2265 O O . PRO A 1 291 ? 20.375 -13.383 -7.141 1 81.12 291 PRO A O 1
ATOM 2268 N N . SER A 1 292 ? 19.375 -15.094 -7.469 1 62.72 292 SER A N 1
ATOM 2269 C CA . SER A 1 292 ? 20.25 -15.898 -6.625 1 62.72 292 SER A CA 1
ATOM 2270 C C . SER A 1 292 ? 21.656 -15.961 -7.199 1 62.72 292 SER A C 1
ATOM 2272 O O . SER A 1 292 ? 21.844 -16.234 -8.383 1 62.72 292 SER A O 1
ATOM 2274 N N . ASN A 1 293 ? 22.609 -15.047 -6.816 1 48.09 293 ASN A N 1
ATOM 2275 C CA . ASN A 1 293 ? 24 -15.289 -7.184 1 48.09 293 ASN A CA 1
ATOM 2276 C C . ASN A 1 293 ? 24.438 -16.688 -6.797 1 48.09 293 ASN A C 1
ATOM 2278 O O . ASN A 1 293 ? 24.656 -16.984 -5.621 1 48.09 293 ASN A O 1
ATOM 2282 N N . ALA A 1 294 ? 23.953 -17.797 -7.125 1 40.34 294 ALA A N 1
ATOM 2283 C CA . ALA A 1 294 ? 24.641 -19.062 -6.887 1 40.34 294 ALA A CA 1
ATOM 2284 C C . ALA A 1 294 ? 26.125 -18.969 -7.262 1 40.34 294 ALA A C 1
ATOM 2286 O O . ALA A 1 294 ? 26.469 -19.016 -8.445 1 40.34 294 ALA A O 1
ATOM 2287 N N . GLN A 1 295 ? 26.891 -18.031 -6.777 1 36.84 295 GLN A N 1
ATOM 2288 C CA . GLN A 1 295 ? 28.328 -18.312 -6.887 1 36.84 295 GLN A CA 1
ATOM 2289 C C . GLN A 1 295 ? 28.688 -19.625 -6.215 1 36.84 295 GLN A C 1
ATOM 2291 O O . GLN A 1 295 ? 28.438 -19.812 -5.027 1 36.84 295 GLN A O 1
ATOM 2296 N N . TYR A 1 296 ? 28.703 -20.75 -6.945 1 34.28 296 TYR A N 1
ATOM 2297 C CA . TYR A 1 296 ? 29.453 -21.953 -6.621 1 34.28 296 TYR A CA 1
ATOM 2298 C C . TYR A 1 296 ? 30.828 -21.609 -6.07 1 34.28 296 TYR A C 1
ATOM 2300 O O . TYR A 1 296 ? 31.688 -21.109 -6.801 1 34.28 296 TYR A O 1
ATOM 2308 N N . THR A 1 297 ? 31.016 -21.109 -4.973 1 34.47 297 THR A N 1
ATOM 2309 C CA . THR A 1 297 ? 32.344 -21.125 -4.418 1 34.47 297 THR A CA 1
ATOM 2310 C C . THR A 1 297 ? 32.875 -22.562 -4.281 1 34.47 297 THR A C 1
ATOM 2312 O O . THR A 1 297 ? 32.188 -23.422 -3.721 1 34.47 297 THR A O 1
ATOM 2315 N N . GLU A 1 298 ? 33.781 -23.016 -5.168 1 31.58 298 GLU A N 1
ATOM 2316 C CA . GLU A 1 298 ? 34.594 -24.219 -5 1 31.58 298 GLU A CA 1
ATOM 2317 C C . GLU A 1 298 ? 35 -24.406 -3.547 1 31.58 298 GLU A C 1
ATOM 2319 O O . GLU A 1 298 ? 35.375 -23.438 -2.875 1 31.58 298 GLU A O 1
ATOM 2324 N N . PRO A 1 299 ? 34.531 -25.438 -3.018 1 36.06 299 PRO A N 1
ATOM 2325 C CA . PRO A 1 299 ? 35.156 -25.703 -1.72 1 36.06 299 PRO A CA 1
ATOM 2326 C C . PRO A 1 299 ? 36.656 -25.438 -1.716 1 36.06 299 PRO A C 1
ATOM 2328 O O . PRO A 1 299 ? 37.375 -25.812 -2.654 1 36.06 299 PRO A O 1
ATOM 2331 N N . VAL A 1 300 ? 37.156 -24.609 -0.886 1 25.09 300 VAL A N 1
ATOM 2332 C CA . VAL A 1 300 ? 38.562 -24.625 -0.542 1 25.09 300 VAL A CA 1
ATOM 2333 C C . VAL A 1 300 ? 38.906 -25.906 0.22 1 25.09 300 VAL A C 1
ATOM 2335 O O . VAL A 1 300 ? 38.188 -26.297 1.145 1 25.09 300 VAL A O 1
ATOM 2338 N N . MET B 1 1 ? 9.156 42.688 33.5 1 42.88 1 MET B N 1
ATOM 2339 C CA . MET B 1 1 ? 8.484 41.719 32.625 1 42.88 1 MET B CA 1
ATOM 2340 C C . MET B 1 1 ? 8.594 40.312 33.219 1 42.88 1 MET B C 1
ATOM 2342 O O . MET B 1 1 ? 9.656 39.688 33.156 1 42.88 1 MET B O 1
ATOM 2346 N N . ASN B 1 2 ? 8.055 39.938 34.219 1 54.22 2 ASN B N 1
ATOM 2347 C CA . ASN B 1 2 ? 8.219 38.719 35 1 54.22 2 ASN B CA 1
ATOM 2348 C C . ASN B 1 2 ? 7.617 37.5 34.312 1 54.22 2 ASN B C 1
ATOM 2350 O O . ASN B 1 2 ? 7.707 36.375 34.812 1 54.22 2 ASN B O 1
ATOM 2354 N N . ASP B 1 3 ? 7.051 37.688 33.031 1 80.81 3 ASP B N 1
ATOM 2355 C CA . ASP B 1 3 ? 6.32 36.594 32.375 1 80.81 3 ASP B CA 1
ATOM 2356 C C . ASP B 1 3 ? 7.082 36.094 31.156 1 80.81 3 ASP B C 1
ATOM 2358 O O . ASP B 1 3 ? 7.371 36.844 30.219 1 80.81 3 ASP B O 1
ATOM 2362 N N . SER B 1 4 ? 7.734 34.969 31.359 1 84 4 SER B N 1
ATOM 2363 C CA . SER B 1 4 ? 8.516 34.344 30.312 1 84 4 SER B CA 1
ATOM 2364 C C . SER B 1 4 ? 7.797 34.406 28.969 1 84 4 SER B C 1
ATOM 2366 O O . SER B 1 4 ? 8.43 34.594 27.922 1 84 4 SER B O 1
ATOM 2368 N N . SER B 1 5 ? 6.516 34.406 29.016 1 89.06 5 SER B N 1
ATOM 2369 C CA . SER B 1 5 ? 5.742 34.469 27.781 1 89.06 5 SER B CA 1
ATOM 2370 C C . SER B 1 5 ? 5.848 35.875 27.141 1 89.06 5 SER B C 1
ATOM 2372 O O . SER B 1 5 ? 6.047 35.969 25.922 1 89.06 5 SER B O 1
ATOM 2374 N N . GLU B 1 6 ? 5.711 36.781 27.938 1 85.69 6 GLU B N 1
ATOM 2375 C CA . GLU B 1 6 ? 5.801 38.156 27.453 1 85.69 6 GLU B CA 1
ATOM 2376 C C . GLU B 1 6 ? 7.188 38.438 26.891 1 85.69 6 GLU B C 1
ATOM 2378 O O . GLU B 1 6 ? 7.316 39.094 25.844 1 85.69 6 GLU B O 1
ATOM 2383 N N . LEU B 1 7 ? 8.133 37.969 27.609 1 83.94 7 LEU B N 1
ATOM 2384 C CA . LEU 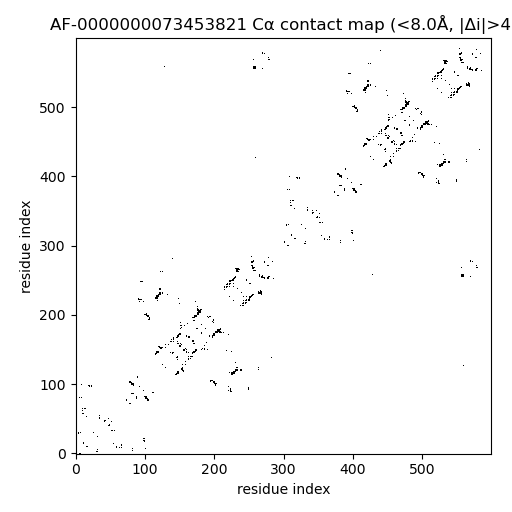B 1 7 ? 9.5 38.188 27.156 1 83.94 7 LEU B CA 1
ATOM 2385 C C . LEU B 1 7 ? 9.75 37.5 25.812 1 83.94 7 LEU B C 1
ATOM 2387 O O . LEU B 1 7 ? 10.352 38.094 24.922 1 83.94 7 LEU B O 1
ATOM 2391 N N . LEU B 1 8 ? 9.32 36.312 25.688 1 88.56 8 LEU B N 1
ATOM 2392 C CA . LEU B 1 8 ? 9.484 35.562 24.438 1 88.56 8 LEU B CA 1
ATOM 2393 C C . LEU B 1 8 ? 8.82 36.312 23.281 1 88.56 8 LEU B C 1
ATOM 2395 O O . LEU B 1 8 ? 9.406 36.438 22.203 1 88.56 8 LEU B O 1
ATOM 2399 N N . ILE B 1 9 ? 7.629 36.75 23.5 1 90.5 9 ILE B N 1
ATOM 2400 C CA . ILE B 1 9 ? 6.887 37.469 22.469 1 90.5 9 ILE B CA 1
ATOM 2401 C C . ILE B 1 9 ? 7.625 38.75 22.078 1 90.5 9 ILE B C 1
ATOM 2403 O O . ILE B 1 9 ? 7.781 39.062 20.906 1 90.5 9 ILE B O 1
ATOM 2407 N N . LEU B 1 10 ? 8.094 39.438 23.094 1 86.31 10 LEU B N 1
ATOM 2408 C CA . LEU B 1 10 ? 8.828 40.656 22.859 1 86.31 10 LEU B CA 1
ATOM 2409 C C . LEU B 1 10 ? 10.078 40.406 22.016 1 86.31 10 LEU B C 1
ATOM 2411 O O . LEU B 1 10 ? 10.312 41.094 21.031 1 86.31 10 LEU B O 1
ATOM 2415 N N . LEU B 1 11 ? 10.789 39.469 22.375 1 85.19 11 LEU B N 1
ATOM 2416 C CA . LEU B 1 11 ? 12.031 39.156 21.672 1 85.19 11 LEU B CA 1
ATOM 2417 C C . LEU B 1 11 ? 11.758 38.656 20.266 1 85.19 11 LEU B C 1
ATOM 2419 O O . LEU B 1 11 ? 12.508 38.969 19.328 1 85.19 11 LEU B O 1
ATOM 2423 N N . ARG B 1 12 ? 10.727 37.875 20.125 1 89.31 12 ARG B N 1
ATOM 2424 C CA . ARG B 1 12 ? 10.359 37.375 18.797 1 89.31 12 ARG B CA 1
ATOM 2425 C C . ARG B 1 12 ? 9.977 38.531 17.859 1 89.31 12 ARG B C 1
ATOM 2427 O O . ARG B 1 12 ? 10.375 38.531 16.688 1 89.31 12 ARG B O 1
ATOM 2434 N N . LEU B 1 13 ? 9.195 39.438 18.328 1 88.81 13 LEU B N 1
ATOM 2435 C CA . LEU B 1 13 ? 8.703 40.562 17.516 1 88.81 13 LEU B CA 1
ATOM 2436 C C . LEU B 1 13 ? 9.828 41.531 17.172 1 88.81 13 LEU B C 1
ATOM 2438 O O . LEU B 1 13 ? 9.844 42.125 16.094 1 88.81 13 LEU B O 1
ATOM 2442 N N . ARG B 1 14 ? 10.758 41.594 18.031 1 82.88 14 ARG B N 1
ATOM 2443 C CA . ARG B 1 14 ? 11.891 42.5 17.797 1 82.88 14 ARG B CA 1
ATOM 2444 C C . ARG B 1 14 ? 12.875 41.875 16.812 1 82.88 14 ARG B C 1
ATOM 2446 O O . ARG B 1 14 ? 13.602 42.594 16.109 1 82.88 14 ARG B O 1
ATOM 2453 N N . GLY B 1 15 ? 12.953 40.594 16.812 1 79.19 15 GLY B N 1
ATOM 2454 C CA . GLY B 1 15 ? 13.836 39.906 15.891 1 79.19 15 GLY B CA 1
ATOM 2455 C C . GLY B 1 15 ? 15.289 39.906 16.328 1 79.19 15 GLY B C 1
ATOM 2456 O O . GLY B 1 15 ? 16.188 39.844 15.492 1 79.19 15 GLY B O 1
ATOM 2457 N N . THR B 1 16 ? 15.492 40.125 17.562 1 72.12 16 THR B N 1
ATOM 2458 C CA . THR B 1 16 ? 16.844 40.188 18.078 1 72.12 16 THR B CA 1
ATOM 2459 C C . THR B 1 16 ? 17.531 38.812 17.984 1 72.12 16 THR B C 1
ATOM 2461 O O . THR B 1 16 ? 18.734 38.719 17.719 1 72.12 16 THR B O 1
ATOM 2464 N N . LEU B 1 17 ? 16.75 37.844 18.188 1 78.44 17 LEU B N 1
ATOM 2465 C CA . LEU B 1 17 ? 17.219 36.469 18.109 1 78.44 17 LEU B CA 1
ATOM 2466 C C . LEU B 1 17 ? 16.391 35.656 17.109 1 78.44 17 LEU B C 1
ATOM 2468 O O . LEU B 1 17 ? 15.195 35.938 16.938 1 78.44 17 LEU B O 1
ATOM 2472 N N . SER B 1 18 ? 17.125 34.75 16.469 1 84.19 18 SER B N 1
ATOM 2473 C CA . SER B 1 18 ? 16.359 33.844 15.609 1 84.19 18 SER B CA 1
ATOM 2474 C C . SER B 1 18 ? 15.375 33 16.422 1 84.19 18 SER B C 1
ATOM 2476 O O . SER B 1 18 ? 15.586 32.75 17.609 1 84.19 18 SER B O 1
ATOM 2478 N N . PRO B 1 19 ? 14.312 32.594 15.781 1 88.12 19 PRO B N 1
ATOM 2479 C CA . PRO B 1 19 ? 13.344 31.75 16.5 1 88.12 19 PRO B CA 1
ATOM 2480 C C . PRO B 1 19 ? 13.977 30.484 17.094 1 88.12 19 PRO B C 1
ATOM 2482 O O . PRO B 1 19 ? 13.688 30.125 18.234 1 88.12 19 PRO B O 1
ATOM 2485 N N . SER B 1 20 ? 14.828 29.906 16.375 1 87.25 20 SER B N 1
ATOM 2486 C CA . SER B 1 20 ? 15.469 28.688 16.844 1 87.25 20 SER B CA 1
ATOM 2487 C C . SER B 1 20 ? 16.312 28.938 18.094 1 87.25 20 SER B C 1
ATOM 2489 O O . SER B 1 20 ? 16.312 28.141 19.016 1 87.25 20 SER B O 1
ATOM 2491 N N . LEU B 1 21 ? 16.984 29.984 18.109 1 82.31 21 LEU B N 1
ATOM 2492 C CA . LEU B 1 21 ? 17.812 30.344 19.266 1 82.31 21 LEU B CA 1
ATOM 2493 C C . LEU B 1 21 ? 16.938 30.656 20.484 1 82.31 21 LEU B C 1
ATOM 2495 O O . LEU B 1 21 ? 17.281 30.312 21.609 1 82.31 21 LEU B O 1
ATOM 2499 N N . LEU B 1 22 ? 15.859 31.344 20.234 1 86.06 22 LEU B N 1
ATOM 2500 C CA . LEU B 1 22 ? 14.922 31.625 21.312 1 86.06 22 LEU B CA 1
ATOM 2501 C C . LEU B 1 22 ? 14.398 30.344 21.922 1 86.06 22 LEU B C 1
ATOM 2503 O O . LEU B 1 22 ? 14.32 30.219 23.156 1 86.06 22 LEU B O 1
ATOM 2507 N N . THR B 1 23 ? 14.055 29.422 21.094 1 89.38 23 THR B N 1
ATOM 2508 C CA . THR B 1 23 ? 13.547 28.141 21.562 1 89.38 23 THR B CA 1
ATOM 2509 C C . THR B 1 23 ? 14.609 27.391 22.359 1 89.38 23 THR B C 1
ATOM 2511 O O . THR B 1 23 ? 14.32 26.828 23.406 1 89.38 23 THR B O 1
ATOM 2514 N N . LYS B 1 24 ? 15.812 27.391 21.875 1 84.5 24 LYS B N 1
ATOM 2515 C CA . LYS B 1 24 ? 16.906 26.734 22.578 1 84.5 24 LYS B CA 1
ATOM 2516 C C . LYS B 1 24 ? 17.141 27.359 23.953 1 84.5 24 LYS B C 1
ATOM 2518 O O . LYS B 1 24 ? 17.359 26.656 24.938 1 84.5 24 LYS B O 1
ATOM 2523 N N . TRP B 1 25 ? 17.062 28.641 23.969 1 81.69 25 TRP B N 1
ATOM 2524 C CA . TRP B 1 25 ? 17.219 29.359 25.234 1 81.69 25 TRP B CA 1
ATOM 2525 C C . TRP B 1 25 ? 16.125 28.953 26.219 1 81.69 25 TRP B C 1
ATOM 2527 O O . TRP B 1 25 ? 16.406 28.594 27.359 1 81.69 25 TRP B O 1
ATOM 2537 N N . TRP B 1 26 ? 14.961 28.984 25.766 1 85.38 26 TRP B N 1
ATOM 2538 C CA . TRP B 1 26 ? 13.828 28.641 26.609 1 85.38 26 TRP B CA 1
ATOM 2539 C C . TRP B 1 26 ? 13.961 27.219 27.141 1 85.38 26 TRP B C 1
ATOM 2541 O O . TRP B 1 26 ? 13.656 26.938 28.297 1 85.38 26 TRP B O 1
ATOM 2551 N N . LYS B 1 27 ? 14.398 26.312 26.281 1 86.62 27 LYS B N 1
ATOM 2552 C CA . LYS B 1 27 ? 14.562 24.922 26.688 1 86.62 27 LYS B CA 1
ATOM 2553 C C . LYS B 1 27 ? 15.609 24.797 27.797 1 86.62 27 LYS B C 1
ATOM 2555 O O . LYS B 1 27 ? 15.469 23.969 28.703 1 86.62 27 LYS B O 1
ATOM 2560 N N . GLN B 1 28 ? 16.562 25.594 27.766 1 82.06 28 GLN B N 1
ATOM 2561 C CA . GLN B 1 28 ? 17.656 25.547 28.734 1 82.06 28 GLN B CA 1
ATOM 2562 C C . GLN B 1 28 ? 17.266 26.281 30.031 1 82.06 28 GLN B C 1
ATOM 2564 O O . GLN B 1 28 ? 17.625 25.844 31.125 1 82.06 28 GLN B O 1
ATOM 2569 N N . ASP B 1 29 ? 16.547 27.422 29.812 1 83.06 29 ASP B N 1
ATOM 2570 C CA . ASP B 1 29 ? 16.094 28.234 30.953 1 83.06 29 ASP B CA 1
ATOM 2571 C C . ASP B 1 29 ? 14.664 28.719 30.75 1 83.06 29 ASP B C 1
ATOM 2573 O O . ASP B 1 29 ? 14.438 29.828 30.266 1 83.06 29 ASP B O 1
ATOM 2577 N N . PRO B 1 30 ? 13.781 28.016 31.219 1 83.5 30 PRO B N 1
ATOM 2578 C CA . PRO B 1 30 ? 12.367 28.344 31 1 83.5 30 PRO B CA 1
ATOM 2579 C C . PRO B 1 30 ? 11.961 29.672 31.625 1 83.5 30 PRO B C 1
ATOM 2581 O O . PRO B 1 30 ? 10.969 30.281 31.203 1 83.5 30 PRO B O 1
ATOM 2584 N N . SER B 1 31 ? 12.625 30.047 32.625 1 78.25 31 SER B N 1
ATOM 2585 C CA . SER B 1 31 ? 12.312 31.328 33.25 1 78.25 31 SER B CA 1
ATOM 2586 C C . SER B 1 31 ? 12.883 32.5 32.469 1 78.25 31 SER B C 1
ATOM 2588 O O . SER B 1 31 ? 12.492 33.656 32.656 1 78.25 31 SER B O 1
ATOM 2590 N N . LEU B 1 32 ? 13.758 32.188 31.562 1 76 32 LEU B N 1
ATOM 2591 C CA . LEU B 1 32 ? 14.453 33.188 30.734 1 76 32 LEU B CA 1
ATOM 2592 C C . LEU B 1 32 ? 15.07 34.281 31.609 1 76 32 LEU B C 1
ATOM 2594 O O . LEU B 1 32 ? 14.906 35.469 31.344 1 76 32 LEU B O 1
ATOM 2598 N N . SER B 1 33 ? 15.57 33.875 32.781 1 65.81 33 SER B N 1
ATOM 2599 C CA . SER B 1 33 ? 16.156 34.812 33.75 1 65.81 33 SER B CA 1
ATOM 2600 C C . SER B 1 33 ? 17.297 35.594 33.125 1 65.81 33 SER B C 1
ATOM 2602 O O . SER B 1 33 ? 18.172 35.031 32.469 1 65.81 33 SER B O 1
ATOM 2604 N N . LEU B 1 34 ? 17.172 36.906 33 1 60.16 34 LEU B N 1
ATOM 2605 C CA . LEU B 1 34 ? 18.188 37.781 32.438 1 60.16 34 LEU B CA 1
ATOM 2606 C C . LEU B 1 34 ? 19.203 38.188 33.5 1 60.16 34 LEU B C 1
ATOM 2608 O O . LEU B 1 34 ? 20.203 38.812 33.188 1 60.16 34 LEU B O 1
ATOM 2612 N N . THR B 1 35 ? 18.953 37.969 34.75 1 52.84 35 THR B N 1
ATOM 2613 C CA . THR B 1 35 ? 19.844 38.469 35.812 1 52.84 35 THR B CA 1
ATOM 2614 C C . THR B 1 35 ? 21 37.5 36.031 1 52.84 35 THR B C 1
ATOM 2616 O O . THR B 1 35 ? 22.078 37.906 36.469 1 52.84 35 THR B O 1
ATOM 2619 N N . GLY B 1 36 ? 20.844 36.156 36.25 1 48.59 36 GLY B N 1
ATOM 2620 C CA . GLY B 1 36 ? 21.766 35.344 37 1 48.59 36 GLY B CA 1
ATOM 2621 C C . GLY B 1 36 ? 23 34.938 36.188 1 48.59 36 GLY B C 1
ATOM 2622 O O . GLY B 1 36 ? 22.984 35.031 34.969 1 48.59 36 GLY B O 1
ATOM 2623 N N . GLU B 1 37 ? 24.312 34.719 36.906 1 43.81 37 GLU B N 1
ATOM 2624 C CA . GLU B 1 37 ? 25.625 34.188 36.562 1 43.81 37 GLU B CA 1
ATOM 2625 C C . GLU B 1 37 ? 25.484 32.938 35.688 1 43.81 37 GLU B C 1
ATOM 2627 O O . GLU B 1 37 ? 26.453 32.5 35.031 1 43.81 37 GLU B O 1
ATOM 2632 N N . LYS B 1 38 ? 24.5 32.312 35.875 1 43.72 38 LYS B N 1
ATOM 2633 C CA . LYS B 1 38 ? 24.531 30.938 35.375 1 43.72 38 LYS B CA 1
ATOM 2634 C C . LYS B 1 38 ? 24.406 30.922 33.844 1 43.72 38 LYS B C 1
ATOM 2636 O O . LYS B 1 38 ? 24.328 29.844 33.25 1 43.72 38 LYS B O 1
ATOM 2641 N N . ASN B 1 39 ? 24.047 32 33.375 1 46.84 39 ASN B N 1
ATOM 2642 C CA . ASN B 1 39 ? 23.625 31.609 32.031 1 46.84 39 ASN B CA 1
ATOM 2643 C C . ASN B 1 39 ? 24.812 31.359 31.109 1 46.84 39 ASN B C 1
ATOM 2645 O O . ASN B 1 39 ? 25.234 32.281 30.375 1 46.84 39 ASN B O 1
ATOM 2649 N N . HIS B 1 40 ? 25.578 30.688 31.406 1 44.12 40 HIS B N 1
ATOM 2650 C CA . HIS B 1 40 ? 26.656 30.062 30.641 1 44.12 40 HIS B CA 1
ATOM 2651 C C . HIS B 1 40 ? 26.219 29.734 29.219 1 44.12 40 HIS B C 1
ATOM 2653 O O . HIS B 1 40 ? 27.031 29.719 28.297 1 44.12 40 HIS B O 1
ATOM 2659 N N . LEU B 1 41 ? 25.062 29.234 29.172 1 45.31 41 LEU B N 1
ATOM 2660 C CA . LEU B 1 41 ? 24.688 28.766 27.844 1 45.31 41 LEU B CA 1
ATOM 2661 C C . LEU B 1 41 ? 24.641 29.906 26.844 1 45.31 41 LEU B C 1
ATOM 2663 O O . LEU B 1 41 ? 25.047 29.734 25.688 1 45.31 41 LEU B O 1
ATOM 2667 N N . LEU B 1 42 ? 24.125 31.062 27.344 1 50.88 42 LEU B N 1
ATOM 2668 C CA . LEU B 1 42 ? 24.188 32.156 26.391 1 50.88 42 LEU B CA 1
ATOM 2669 C C . LEU B 1 42 ? 25.625 32.5 26.031 1 50.88 42 LEU B C 1
ATOM 2671 O O . LEU B 1 42 ? 25.906 32.969 24.922 1 50.88 42 LEU B O 1
ATOM 2675 N N . THR B 1 43 ? 26.484 32.281 26.938 1 48.59 43 THR B N 1
ATOM 2676 C CA . THR B 1 43 ? 27.891 32.344 26.594 1 48.59 43 THR B CA 1
ATOM 2677 C C . THR B 1 43 ? 28.266 31.312 25.547 1 48.59 43 THR B C 1
ATOM 2679 O O . THR B 1 43 ? 29.062 31.578 24.656 1 48.59 43 THR B O 1
ATOM 2682 N N . LYS B 1 44 ? 27.812 30.188 25.797 1 47.22 44 LYS B N 1
ATOM 2683 C CA . LYS B 1 44 ? 28.109 29.125 24.844 1 47.22 44 LYS B CA 1
ATOM 2684 C C . LYS B 1 44 ? 27.359 29.344 23.531 1 47.22 44 LYS B C 1
ATOM 2686 O O . LYS B 1 44 ? 27.719 28.781 22.5 1 47.22 44 LYS B O 1
ATOM 2691 N N . LEU B 1 45 ? 26.172 29.891 23.672 1 49.41 45 LEU B N 1
ATOM 2692 C CA . LEU B 1 45 ? 25.453 30.141 22.438 1 49.41 45 LEU B CA 1
ATOM 2693 C C . LEU B 1 45 ? 26.047 31.344 21.688 1 49.41 45 LEU B C 1
ATOM 2695 O O . LEU B 1 45 ? 25.375 31.938 20.844 1 49.41 45 LEU B O 1
ATOM 2699 N N . SER B 1 46 ? 27.422 31.672 22.016 1 49.28 46 SER B N 1
ATOM 2700 C CA . SER B 1 46 ? 28.219 32.719 21.406 1 49.28 46 SER B CA 1
ATOM 2701 C C . SER B 1 46 ? 27.609 34.094 21.688 1 49.28 46 SER B C 1
ATOM 2703 O O . SER B 1 46 ? 27.875 35.062 20.953 1 49.28 46 SER B O 1
ATOM 2705 N N . LEU B 1 47 ? 26.625 34.188 22.406 1 51 47 LEU B N 1
ATOM 2706 C CA . LEU B 1 47 ? 26.188 35.531 22.734 1 51 47 LEU B CA 1
ATOM 2707 C C . LEU B 1 47 ? 26.922 36.062 23.969 1 51 47 LEU B C 1
ATOM 2709 O O . LEU B 1 47 ? 26.984 35.375 24.984 1 51 47 LEU B O 1
ATOM 2713 N N . LYS B 1 48 ? 27.797 36.906 23.812 1 48.88 48 LYS B N 1
ATOM 2714 C CA . LYS B 1 48 ? 28.562 37.531 24.891 1 48.88 48 LYS B CA 1
ATOM 2715 C C . LYS B 1 48 ? 27.641 38.156 25.922 1 48.88 48 LYS B C 1
ATOM 2717 O O . LYS B 1 48 ? 26.531 38.594 25.578 1 48.88 48 LYS B O 1
ATOM 2722 N N . ARG B 1 49 ? 27.812 37.875 27.141 1 49 49 ARG B N 1
ATOM 2723 C CA . ARG B 1 49 ? 27.141 38.5 28.266 1 49 49 ARG B CA 1
ATOM 2724 C C . ARG B 1 49 ? 26.703 39.938 27.891 1 49 49 ARG B C 1
ATOM 2726 O O . ARG B 1 49 ? 25.609 40.375 28.281 1 49 49 ARG B O 1
ATOM 2733 N N . SER B 1 50 ? 27.469 40.594 27.406 1 48.78 50 SER B N 1
ATOM 2734 C CA . SER B 1 50 ? 27.188 41.969 26.938 1 48.78 50 SER B CA 1
ATOM 2735 C C . SER B 1 50 ? 25.969 41.969 26.016 1 48.78 50 SER B C 1
ATOM 2737 O O . SER B 1 50 ? 25.156 42.906 26.047 1 48.78 50 SER B O 1
ATOM 2739 N N . ASP B 1 51 ? 25.812 40.906 25.375 1 56.59 51 ASP B N 1
ATOM 2740 C CA . ASP B 1 51 ? 24.734 40.844 24.406 1 56.59 51 ASP B CA 1
ATOM 2741 C C . ASP B 1 51 ? 23.391 40.625 25.094 1 56.59 51 ASP B C 1
ATOM 2743 O O . ASP B 1 51 ? 22.391 41.25 24.703 1 56.59 51 ASP B O 1
ATOM 2747 N N . LEU B 1 52 ? 23.5 39.969 26.281 1 56.84 52 LEU B N 1
ATOM 2748 C CA . LEU B 1 52 ? 22.25 39.719 27 1 56.84 52 LEU B CA 1
ATOM 2749 C C . LEU B 1 52 ? 21.797 41 27.703 1 56.84 52 LEU B C 1
ATOM 2751 O O . LEU B 1 52 ? 20.594 41.312 27.719 1 56.84 52 LEU B O 1
ATOM 2755 N N . CYS B 1 53 ? 22.75 41.562 28.453 1 56.91 53 CYS B N 1
ATOM 2756 C CA . CYS B 1 53 ? 22.422 42.844 29.047 1 56.91 53 CYS B CA 1
ATOM 2757 C C . CYS B 1 53 ? 21.875 43.812 28 1 56.91 53 CYS B C 1
ATOM 2759 O O . CYS B 1 53 ? 20.922 44.562 28.266 1 56.91 53 CYS B O 1
ATOM 2761 N N . SER B 1 54 ? 22.391 43.625 26.922 1 61.5 54 SER B N 1
ATOM 2762 C CA . SER B 1 54 ? 21.938 44.469 25.828 1 61.5 54 SER B CA 1
ATOM 2763 C C . SER B 1 54 ? 20.531 44.094 25.375 1 61.5 54 SER B C 1
ATOM 2765 O O . SER B 1 54 ? 19.719 44.938 25.062 1 61.5 54 SER B O 1
ATOM 2767 N N . ILE B 1 55 ? 20.297 42.812 25.609 1 67.62 55 ILE B N 1
ATOM 2768 C CA . ILE B 1 55 ? 18.984 42.344 25.172 1 67.62 55 ILE B CA 1
ATOM 2769 C C . ILE B 1 55 ? 17.922 42.812 26.156 1 67.62 55 ILE B C 1
ATOM 2771 O O . ILE B 1 55 ? 16.844 43.25 25.75 1 67.62 55 ILE B O 1
ATOM 2775 N N . ARG B 1 56 ? 18.297 42.75 27.406 1 63.12 56 ARG B N 1
ATOM 2776 C CA . ARG B 1 56 ? 17.359 43.219 28.422 1 63.12 56 ARG B CA 1
ATOM 2777 C C . ARG B 1 56 ? 17.094 44.688 28.281 1 63.12 56 ARG B C 1
ATOM 2779 O O . ARG B 1 56 ? 15.945 45.156 28.344 1 63.12 56 ARG B O 1
ATOM 2786 N N . LYS B 1 57 ? 18.141 45.312 28.25 1 66.88 57 LYS B N 1
ATOM 2787 C CA . LYS B 1 57 ? 18.016 46.781 28.078 1 66.88 57 LYS B CA 1
ATOM 2788 C C . LYS B 1 57 ? 17.234 47.125 26.828 1 66.88 57 LYS B C 1
ATOM 2790 O O . LYS B 1 57 ? 16.391 48.031 26.828 1 66.88 57 LYS B O 1
ATOM 2795 N N . LEU B 1 58 ? 17.594 46.406 25.922 1 67.19 58 LEU B N 1
ATOM 2796 C CA . LEU B 1 58 ? 16.891 46.625 24.641 1 67.19 58 LEU B CA 1
ATOM 2797 C C . LEU B 1 58 ? 15.414 46.281 24.766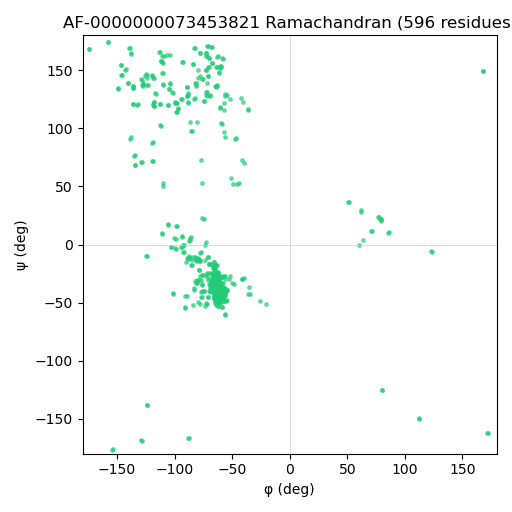 1 67.19 58 LEU B C 1
ATOM 2799 O O . LEU B 1 58 ? 14.555 47 24.25 1 67.19 58 LEU B O 1
ATOM 2803 N N . ALA B 1 59 ? 15.18 45.219 25.484 1 67.56 59 ALA B N 1
ATOM 2804 C CA . ALA B 1 59 ? 13.797 44.812 25.688 1 67.56 59 ALA B CA 1
ATOM 2805 C C . ALA B 1 59 ? 13.016 45.875 26.484 1 67.56 59 ALA B C 1
ATOM 2807 O O . ALA B 1 59 ? 11.859 46.156 26.156 1 67.56 59 ALA B O 1
ATOM 2808 N N . GLU B 1 60 ? 13.672 46.406 27.406 1 70.31 60 GLU B N 1
ATOM 2809 C CA . GLU B 1 60 ? 13.031 47.438 28.219 1 70.31 60 GLU B CA 1
ATOM 2810 C C . GLU B 1 60 ? 12.789 48.719 27.422 1 70.31 60 GLU B C 1
ATOM 2812 O O . GLU B 1 60 ? 11.734 49.344 27.547 1 70.31 60 GLU B O 1
ATOM 2817 N N . GLN B 1 61 ? 13.758 49 26.672 1 74.62 61 GLN B N 1
ATOM 2818 C CA . GLN B 1 61 ? 13.656 50.219 25.891 1 74.62 61 GLN B CA 1
ATOM 2819 C C . GLN B 1 61 ? 12.578 50.125 24.812 1 74.62 61 GLN B C 1
ATOM 2821 O O . GLN B 1 61 ? 11.898 51.094 24.5 1 74.62 61 GLN B O 1
ATOM 2826 N N . GLU B 1 62 ? 12.469 48.938 24.344 1 79.69 62 GLU B N 1
ATOM 2827 C CA . GLU B 1 62 ? 11.562 48.75 23.219 1 79.69 62 GLU B CA 1
ATOM 2828 C C . GLU B 1 62 ? 10.211 48.219 23.672 1 79.69 62 GLU B C 1
ATOM 2830 O O . GLU B 1 62 ? 9.336 47.938 22.859 1 79.69 62 GLU B O 1
ATOM 2835 N N . LEU B 1 63 ? 10.086 48.125 24.922 1 79.44 63 LEU B N 1
ATOM 2836 C CA . LEU B 1 63 ? 8.891 47.531 25.5 1 79.44 63 LEU B CA 1
ATOM 2837 C C . LEU B 1 63 ? 7.641 48.281 25.062 1 79.44 63 LEU B C 1
ATOM 2839 O O . LEU B 1 63 ? 6.633 47.688 24.688 1 79.44 63 LEU B O 1
ATOM 2843 N N . SER B 1 64 ? 7.746 49.594 25.094 1 82.56 64 SER B N 1
ATOM 2844 C CA . SER B 1 64 ? 6.594 50.406 24.719 1 82.56 64 SER B CA 1
ATOM 2845 C C . SER B 1 64 ? 6.203 50.188 23.266 1 82.56 64 SER B C 1
ATOM 2847 O O . SER B 1 64 ? 5.02 50.062 22.953 1 82.56 64 SER B O 1
ATOM 2849 N N . ASN B 1 65 ? 7.148 50.156 22.438 1 84.56 65 ASN B N 1
ATOM 2850 C CA . ASN B 1 65 ? 6.898 49.969 21.031 1 84.56 65 ASN B CA 1
ATOM 2851 C C . ASN B 1 65 ? 6.293 48.594 20.766 1 84.56 65 ASN B C 1
ATOM 2853 O O . ASN B 1 65 ? 5.352 48.438 19.969 1 84.56 65 ASN B O 1
ATOM 2857 N N . VAL B 1 66 ? 6.824 47.625 21.375 1 86.81 66 VAL B N 1
ATOM 2858 C CA . VAL B 1 66 ? 6.359 46.25 21.188 1 86.81 66 VAL B CA 1
ATOM 2859 C C . VAL B 1 66 ? 4.938 46.125 21.734 1 86.81 66 VAL B C 1
ATOM 2861 O O . VAL B 1 66 ? 4.102 45.438 21.125 1 86.81 66 VAL B O 1
ATOM 2864 N N . LYS B 1 67 ? 4.668 46.719 22.797 1 87.38 67 LYS B N 1
ATOM 2865 C CA . LYS B 1 67 ? 3.318 46.688 23.359 1 87.38 67 LYS B CA 1
ATOM 2866 C C . LYS B 1 67 ? 2.309 47.312 22.406 1 87.38 67 LYS B C 1
ATOM 2868 O O . LYS B 1 67 ? 1.188 46.812 22.266 1 87.38 67 LYS B O 1
ATOM 2873 N N . ARG B 1 68 ? 2.766 48.406 21.781 1 90 68 ARG B N 1
ATOM 2874 C CA . ARG B 1 68 ? 1.911 49.031 20.781 1 90 68 ARG B CA 1
ATOM 2875 C C . ARG B 1 68 ? 1.653 48.062 19.609 1 90 68 ARG B C 1
ATOM 2877 O O . ARG B 1 68 ? 0.536 48 19.094 1 90 68 ARG B O 1
ATOM 2884 N N . LEU B 1 69 ? 2.691 47.438 19.266 1 90.88 69 LEU B N 1
ATOM 2885 C CA . LEU B 1 69 ? 2.574 46.469 18.188 1 90.88 69 LEU B CA 1
ATOM 2886 C C . LEU B 1 69 ? 1.624 45.344 18.562 1 90.88 69 LEU B C 1
ATOM 2888 O O . LEU B 1 69 ? 0.772 44.969 17.766 1 90.88 69 LEU B O 1
ATOM 2892 N N . ILE B 1 70 ? 1.749 44.844 19.734 1 92.31 70 ILE B N 1
ATOM 2893 C CA . ILE B 1 70 ? 0.892 43.781 20.234 1 92.31 70 ILE B CA 1
ATOM 2894 C C . ILE B 1 70 ? -0.566 44.219 20.203 1 92.31 70 ILE B C 1
ATOM 2896 O O . ILE B 1 70 ? -1.446 43.469 19.766 1 92.31 70 ILE B O 1
ATOM 2900 N N . ARG B 1 71 ? -0.812 45.438 20.609 1 92.94 71 ARG B N 1
ATOM 2901 C CA . ARG B 1 71 ? -2.166 45.969 20.594 1 92.94 71 ARG B CA 1
ATOM 2902 C C . ARG B 1 71 ? -2.711 46.062 19.172 1 92.94 71 ARG B C 1
ATOM 2904 O O . ARG B 1 71 ? -3.891 45.781 18.938 1 92.94 71 ARG B O 1
ATOM 2911 N N . SER B 1 72 ? -1.836 46.469 18.328 1 94.31 72 SER B N 1
ATOM 2912 C CA . SER B 1 72 ? -2.242 46.531 16.922 1 94.31 72 SER B CA 1
ATOM 2913 C C . SER B 1 72 ? -2.598 45.156 16.375 1 94.31 72 SER B C 1
ATOM 2915 O O . SER B 1 72 ? -3.543 45.031 15.602 1 94.31 72 SER B O 1
ATOM 2917 N N . TYR B 1 73 ? -1.808 44.156 16.688 1 95.19 73 TYR B N 1
ATOM 2918 C CA . TYR B 1 73 ? -2.1 42.781 16.297 1 95.19 73 TYR B CA 1
ATOM 2919 C C . TYR B 1 73 ? -3.443 42.312 16.844 1 95.19 73 TYR B C 1
ATOM 2921 O O . TYR B 1 73 ? -4.266 41.75 16.125 1 95.19 73 TYR B O 1
ATOM 2929 N N . GLU B 1 74 ? -3.682 42.594 18.078 1 94.5 74 GLU B N 1
ATOM 2930 C CA . GLU B 1 74 ? -4.934 42.219 18.719 1 94.5 74 GLU B CA 1
ATOM 2931 C C . GLU B 1 74 ? -6.125 42.906 18.047 1 94.5 74 GLU B C 1
ATOM 2933 O O . GLU B 1 74 ? -7.168 42.281 17.844 1 94.5 74 GLU B O 1
ATOM 2938 N N . ALA B 1 75 ? -5.938 44.125 17.75 1 95.31 75 ALA B N 1
ATOM 2939 C CA . ALA B 1 75 ? -6.996 44.875 17.078 1 95.31 75 ALA B CA 1
ATOM 2940 C C . ALA B 1 75 ? -7.312 44.25 15.703 1 95.31 75 ALA B C 1
ATOM 2942 O O . ALA B 1 75 ? -8.453 44.344 15.242 1 95.31 75 ALA B O 1
ATOM 2943 N N . ALA B 1 76 ? -6.328 43.719 15.148 1 95.25 76 ALA B N 1
ATOM 2944 C CA . ALA B 1 76 ? -6.492 43.094 13.836 1 95.25 76 ALA B CA 1
ATOM 2945 C C . ALA B 1 76 ? -6.945 41.656 13.961 1 95.25 76 ALA B C 1
ATOM 2947 O O . ALA B 1 76 ? -7.004 40.906 12.969 1 95.25 76 ALA B O 1
ATOM 2948 N N . GLY B 1 77 ? -7.188 41.219 15.133 1 96 77 GLY B N 1
ATOM 2949 C CA . GLY B 1 77 ? -7.68 39.875 15.383 1 96 77 GLY B CA 1
ATOM 2950 C C . GLY B 1 77 ? -6.574 38.844 15.469 1 96 77 GLY B C 1
ATOM 2951 O O . GLY B 1 77 ? -6.832 37.625 15.398 1 96 77 GLY B O 1
ATOM 2952 N N . VAL B 1 78 ? -5.309 39.25 15.523 1 97.5 78 VAL B N 1
ATOM 2953 C CA . VAL B 1 78 ? -4.164 38.344 15.602 1 97.5 78 VAL B CA 1
ATOM 2954 C C . VAL B 1 78 ? -3.781 38.125 17.062 1 97.5 78 VAL B C 1
ATOM 2956 O O . VAL B 1 78 ? -3.564 39.094 17.812 1 97.5 78 VAL B O 1
ATOM 2959 N N . ARG B 1 79 ? -3.725 36.938 17.484 1 96.56 79 ARG B N 1
ATOM 2960 C CA . ARG B 1 79 ? -3.271 36.562 18.812 1 96.56 79 ARG B CA 1
ATOM 2961 C C . ARG B 1 79 ? -1.933 35.844 18.766 1 96.56 79 ARG B C 1
ATOM 2963 O O . ARG B 1 79 ? -1.554 35.281 17.719 1 96.56 79 ARG B O 1
ATOM 2970 N N . MET B 1 80 ? -1.247 35.906 19.875 1 96.81 80 MET B N 1
ATOM 2971 C CA . MET B 1 80 ? 0.044 35.219 19.969 1 96.81 80 MET B CA 1
ATOM 2972 C C . MET B 1 80 ? 0.082 34.281 21.156 1 96.81 80 MET B C 1
ATOM 2974 O O . MET B 1 80 ? -0.522 34.562 22.203 1 96.81 80 MET B O 1
ATOM 2978 N N . THR B 1 81 ? 0.749 33.188 20.984 1 96.12 81 THR B N 1
ATOM 2979 C CA . THR B 1 81 ? 0.972 32.219 22.078 1 96.12 81 THR B CA 1
ATOM 2980 C C . THR B 1 81 ? 2.436 31.812 22.141 1 96.12 81 THR B C 1
ATOM 2982 O O . THR B 1 81 ? 2.977 31.297 21.156 1 96.12 81 THR B O 1
ATOM 2985 N N . ALA B 1 82 ? 3.053 32.062 23.266 1 95.62 82 ALA B N 1
ATOM 2986 C CA . ALA B 1 82 ? 4.445 31.688 23.469 1 95.62 82 ALA B CA 1
ATOM 2987 C C . ALA B 1 82 ? 4.543 30.234 23.922 1 95.62 82 ALA B C 1
ATOM 2989 O O . ALA B 1 82 ? 3.611 29.703 24.531 1 95.62 82 ALA B O 1
ATOM 2990 N N . ILE B 1 83 ? 5.645 29.625 23.672 1 95.81 83 ILE B N 1
ATOM 2991 C CA . ILE B 1 83 ? 5.879 28.219 23.969 1 95.81 83 ILE B CA 1
ATOM 2992 C C . ILE B 1 83 ? 5.777 28 25.484 1 95.81 83 ILE B C 1
ATOM 2994 O O . ILE B 1 83 ? 5.496 26.875 25.938 1 95.81 83 ILE B O 1
ATOM 2998 N N . SER B 1 84 ? 5.996 28.984 26.312 1 93.5 84 SER B N 1
ATOM 2999 C CA . SER B 1 84 ? 5.926 28.875 27.781 1 93.5 84 SER B CA 1
ATOM 3000 C C . SER B 1 84 ? 4.48 28.922 28.266 1 93.5 84 SER B C 1
ATOM 3002 O O . SER B 1 84 ? 4.207 28.609 29.422 1 93.5 84 SER B O 1
ATOM 3004 N N . SER B 1 85 ? 3.557 29.266 27.422 1 94.12 85 SER B N 1
ATOM 3005 C CA . SER B 1 85 ? 2.146 29.391 27.766 1 94.12 85 SER B CA 1
ATOM 3006 C C . SER B 1 85 ? 1.477 28.016 27.812 1 94.12 85 SER B C 1
ATOM 3008 O O . SER B 1 85 ? 1.765 27.141 27 1 94.12 85 SER B O 1
ATOM 3010 N N . PRO B 1 86 ? 0.554 27.828 28.734 1 92.88 86 PRO B N 1
ATOM 3011 C CA . PRO B 1 86 ? -0.233 26.594 28.734 1 92.88 86 PRO B CA 1
ATOM 3012 C C . PRO B 1 86 ? -1.13 26.453 27.516 1 92.88 86 PRO B C 1
ATOM 3014 O O . PRO B 1 86 ? -1.62 25.359 27.219 1 92.88 86 PRO B O 1
ATOM 3017 N N . ASP B 1 87 ? -1.329 27.547 26.781 1 94.31 87 ASP B N 1
ATOM 3018 C CA . ASP B 1 87 ? -2.186 27.531 25.609 1 94.31 87 ASP B CA 1
ATOM 3019 C C . ASP B 1 87 ? -1.425 27.031 24.375 1 94.31 87 ASP B C 1
ATOM 3021 O O . ASP B 1 87 ? -2.02 26.797 23.328 1 94.31 87 ASP B O 1
ATOM 3025 N N . TYR B 1 88 ? -0.118 26.922 24.547 1 96.75 88 TYR B N 1
ATOM 3026 C CA . TYR B 1 88 ? 0.676 26.359 23.469 1 96.75 88 TYR B CA 1
ATOM 3027 C C . TYR B 1 88 ? 0.384 24.859 23.312 1 96.75 88 TYR B C 1
ATOM 3029 O O . TYR B 1 88 ? 0.349 24.125 24.297 1 96.75 88 TYR B O 1
ATOM 3037 N N . PRO B 1 89 ? 0.086 24.469 22.125 1 95.94 89 PRO B N 1
ATOM 3038 C CA . PRO B 1 89 ? -0.271 23.047 21.969 1 95.94 89 PRO B CA 1
ATOM 3039 C C . PRO B 1 89 ? 0.82 22.109 22.469 1 95.94 89 PRO B C 1
ATOM 3041 O O . PRO B 1 89 ? 1.958 22.172 21.984 1 95.94 89 PRO B O 1
ATOM 3044 N N . ALA B 1 90 ? 0.469 21.172 23.281 1 94.31 90 ALA B N 1
ATOM 3045 C CA . ALA B 1 90 ? 1.421 20.234 23.891 1 94.31 90 ALA B CA 1
ATOM 3046 C C . ALA B 1 90 ? 2.104 19.391 22.828 1 94.31 90 ALA B C 1
ATOM 3048 O O . ALA B 1 90 ? 3.303 19.109 22.906 1 94.31 90 ALA B O 1
ATOM 3049 N N . SER B 1 91 ? 1.322 18.969 21.859 1 94.44 91 SER B N 1
ATOM 3050 C CA . SER B 1 91 ? 1.852 18.109 20.797 1 94.44 91 SER B CA 1
ATOM 3051 C C . SER B 1 91 ? 2.965 18.812 20.031 1 94.44 91 SER B C 1
ATOM 3053 O O . SER B 1 91 ? 3.967 18.203 19.672 1 94.44 91 SER B O 1
ATOM 3055 N N . LEU B 1 92 ? 2.875 20.078 19.812 1 95.88 92 LEU B N 1
ATOM 3056 C CA . LEU B 1 92 ? 3.838 20.859 19.031 1 95.88 92 LEU B CA 1
ATOM 3057 C C . LEU B 1 92 ? 5.113 21.094 19.828 1 95.88 92 LEU B C 1
ATOM 3059 O O . LEU B 1 92 ? 6.199 21.219 19.25 1 95.88 92 LEU B O 1
ATOM 3063 N N . LYS B 1 93 ? 5.008 21.094 21.109 1 93.44 93 LYS B N 1
ATOM 3064 C CA . LYS B 1 93 ? 6.16 21.312 21.984 1 93.44 93 LYS B CA 1
ATOM 3065 C C . LYS B 1 93 ? 7.172 20.172 21.844 1 93.44 93 LYS B C 1
ATOM 3067 O O . LYS B 1 93 ? 8.367 20.359 22.078 1 93.44 93 LYS B O 1
ATOM 3072 N N . THR B 1 94 ? 6.719 19.094 21.391 1 92.75 94 THR B N 1
ATOM 3073 C CA . THR B 1 94 ? 7.531 17.875 21.438 1 92.75 94 THR B CA 1
ATOM 3074 C C . THR B 1 94 ? 8.391 17.766 20.172 1 92.75 94 THR B C 1
ATOM 3076 O O . THR B 1 94 ? 9.297 16.938 20.109 1 92.75 94 THR B O 1
ATOM 3079 N N . ILE B 1 95 ? 8.117 18.562 19.234 1 95.56 95 ILE B N 1
ATOM 3080 C CA . ILE B 1 95 ? 8.867 18.391 18 1 95.56 95 ILE B CA 1
ATOM 3081 C C . ILE B 1 95 ? 10.266 19 18.156 1 95.56 95 ILE B C 1
ATOM 3083 O O . ILE B 1 95 ? 10.547 19.688 19.125 1 95.56 95 ILE B O 1
ATOM 3087 N N . HIS B 1 96 ? 11.227 18.734 17.328 1 90.62 96 HIS B N 1
ATOM 3088 C CA . HIS B 1 96 ? 12.633 19.094 17.438 1 90.62 96 HIS B CA 1
ATOM 3089 C C . HIS B 1 96 ? 12.828 20.594 17.484 1 90.62 96 HIS B C 1
ATOM 3091 O O . HIS B 1 96 ? 13.633 21.109 18.266 1 90.62 96 HIS B O 1
ATOM 3097 N N . ASP B 1 97 ? 12.109 21.391 16.672 1 92.5 97 ASP B N 1
ATOM 3098 C CA . ASP B 1 97 ? 12.281 22.844 16.547 1 92.5 97 ASP B CA 1
ATOM 3099 C C . ASP B 1 97 ? 10.93 23.562 16.562 1 92.5 97 ASP B C 1
ATOM 3101 O O . ASP B 1 97 ? 10.547 24.188 15.57 1 92.5 97 ASP B O 1
ATOM 3105 N N . PRO B 1 98 ? 10.352 23.484 17.719 1 96.56 98 PRO B N 1
ATOM 3106 C CA . PRO B 1 98 ? 9.062 24.172 17.797 1 96.56 98 PRO B CA 1
ATOM 3107 C C . PRO B 1 98 ? 9.203 25.688 17.766 1 96.56 98 PRO B C 1
ATOM 3109 O O . PRO B 1 98 ? 10.195 26.234 18.25 1 96.56 98 PRO B O 1
ATOM 3112 N N . PRO B 1 99 ? 8.242 26.391 17.141 1 97 99 PRO B N 1
ATOM 3113 C CA . PRO B 1 99 ? 8.305 27.844 17.156 1 97 99 PRO B CA 1
ATOM 3114 C C . PRO B 1 99 ? 8.18 28.422 18.578 1 97 99 PRO B C 1
ATOM 3116 O O . PRO B 1 99 ? 7.332 27.984 19.344 1 97 99 PRO B O 1
ATOM 3119 N N . PRO B 1 100 ? 8.977 29.375 18.922 1 95.06 100 PRO B N 1
ATOM 3120 C CA . PRO B 1 100 ? 8.867 29.969 20.266 1 95.06 100 PRO B CA 1
ATOM 3121 C C . PRO B 1 100 ? 7.559 30.734 20.453 1 95.06 100 PRO B C 1
ATOM 3123 O O . PRO B 1 100 ? 7.09 30.875 21.594 1 95.06 100 PRO B O 1
ATOM 3126 N N . VAL B 1 101 ? 7.086 31.266 19.375 1 96.56 101 VAL B N 1
ATOM 3127 C CA . VAL B 1 101 ? 5.828 32 19.406 1 96.56 101 VAL B CA 1
ATOM 3128 C C . VAL B 1 101 ? 4.969 31.609 18.203 1 96.56 101 VAL B C 1
ATOM 3130 O O . VAL B 1 101 ? 5.469 31.531 17.078 1 96.56 101 VAL B O 1
ATOM 3133 N N . LEU B 1 102 ? 3.711 31.359 18.438 1 98.06 102 LEU B N 1
ATOM 3134 C CA . LEU B 1 102 ? 2.738 31.125 17.375 1 98.06 102 LEU B CA 1
ATOM 3135 C C . LEU B 1 102 ? 1.858 32.344 17.172 1 98.06 102 LEU B C 1
ATOM 3137 O O . LEU B 1 102 ? 1.456 33 18.141 1 98.06 102 LEU B O 1
ATOM 3141 N N . PHE B 1 103 ? 1.604 32.656 15.984 1 98.25 103 PHE B N 1
ATOM 3142 C CA . PHE B 1 103 ? 0.628 33.688 15.609 1 98.25 103 PHE B CA 1
ATOM 3143 C C . PHE B 1 103 ? -0.679 33.031 15.164 1 98.25 103 PHE B C 1
ATOM 3145 O O . PHE B 1 103 ? -0.678 32.125 14.32 1 98.25 103 PHE B O 1
ATOM 3152 N N . LEU B 1 104 ? -1.792 33.5 15.711 1 98.5 104 LEU B N 1
ATOM 3153 C CA . LEU B 1 104 ? -3.078 32.844 15.516 1 98.5 104 LEU B CA 1
ATOM 3154 C C . LEU B 1 104 ? -4.133 33.844 15.047 1 98.5 104 LEU B C 1
ATOM 3156 O O . LEU B 1 104 ? -4.168 34.969 15.516 1 98.5 104 LEU B O 1
ATOM 3160 N N . LYS B 1 105 ? -4.934 33.469 14.211 1 98.31 105 LYS B N 1
ATOM 3161 C CA . LYS B 1 105 ? -6.113 34.219 13.805 1 98.31 105 LYS B CA 1
ATOM 3162 C C . LYS B 1 105 ? -7.336 33.312 13.703 1 98.31 105 LYS B C 1
ATOM 3164 O O . LYS B 1 105 ? -7.336 32.344 12.938 1 98.31 105 LYS B O 1
ATOM 3169 N N . GLY B 1 106 ? -8.422 33.562 14.445 1 97.94 106 GLY B N 1
ATOM 3170 C CA . GLY B 1 106 ? -9.609 32.719 14.516 1 97.94 106 GLY B CA 1
ATOM 3171 C C . GLY B 1 106 ? -9.797 32.062 15.859 1 97.94 106 GLY B C 1
ATOM 3172 O O . GLY B 1 106 ? -9.477 32.656 16.906 1 97.94 106 GLY B O 1
ATOM 3173 N N . ASN B 1 107 ? -10.398 30.891 15.93 1 97.69 107 ASN B N 1
ATOM 3174 C CA . ASN B 1 107 ? -10.75 30.188 17.156 1 97.69 107 ASN B CA 1
ATOM 3175 C C . ASN B 1 107 ? -9.586 29.359 17.688 1 97.69 107 ASN B C 1
ATOM 3177 O O . ASN B 1 107 ? -9.422 28.203 17.328 1 97.69 107 ASN B O 1
ATOM 3181 N N . LYS B 1 108 ? -8.836 29.875 18.641 1 96.12 108 LYS B N 1
ATOM 3182 C CA . LYS B 1 108 ? -7.617 29.25 19.141 1 96.12 108 LYS B CA 1
ATOM 3183 C C . LYS B 1 108 ? -7.938 27.984 19.922 1 96.12 108 LYS B C 1
ATOM 3185 O O . LYS B 1 108 ? -7.051 27.156 20.172 1 96.12 108 LYS B O 1
ATOM 3190 N N . LYS B 1 109 ? -9.156 27.766 20.344 1 96.06 109 LYS B N 1
ATOM 3191 C CA . LYS B 1 109 ? -9.547 26.562 21.078 1 96.06 109 LYS B CA 1
ATOM 3192 C C . LYS B 1 109 ? -9.352 25.312 20.25 1 96.06 109 LYS B C 1
ATOM 3194 O O . LYS B 1 109 ? -9.195 24.203 20.781 1 96.06 109 LYS B O 1
ATOM 3199 N N . LEU B 1 110 ? -9.359 25.484 18.969 1 97.31 110 LEU B N 1
ATOM 3200 C CA . LEU B 1 110 ? -9.227 24.344 18.062 1 97.31 110 LEU B CA 1
ATOM 3201 C C . LEU B 1 110 ? -7.867 23.672 18.234 1 97.31 110 LEU B C 1
ATOM 3203 O O . LEU B 1 110 ? -7.707 22.484 17.906 1 97.31 110 LEU B O 1
ATOM 3207 N N . LEU B 1 111 ? -6.859 24.422 18.734 1 96.19 111 LEU B N 1
ATOM 3208 C CA . LEU B 1 111 ? -5.523 23.875 18.938 1 96.19 111 LEU B CA 1
ATOM 3209 C C . LEU B 1 111 ? -5.547 22.766 20 1 96.19 111 LEU B C 1
ATOM 3211 O O . LEU B 1 111 ? -4.613 21.969 20.078 1 96.19 111 LEU B O 1
ATOM 3215 N N . HIS B 1 112 ? -6.57 22.766 20.75 1 93.06 112 HIS B N 1
ATOM 3216 C CA . HIS B 1 112 ? -6.598 21.844 21.875 1 93.06 112 HIS B CA 1
ATOM 3217 C C . HIS B 1 112 ? -7.633 20.75 21.672 1 93.06 112 HIS B C 1
ATOM 3219 O O . HIS B 1 112 ? -7.957 20.016 22.609 1 93.06 112 HIS B O 1
ATOM 3225 N N . GLU B 1 113 ? -8.125 20.719 20.531 1 91 113 GLU B N 1
ATOM 3226 C CA . GLU B 1 113 ? -9.008 19.609 20.203 1 91 113 GLU B CA 1
ATOM 3227 C C . GLU B 1 113 ? -8.273 18.266 20.328 1 91 113 GLU B C 1
ATOM 3229 O O . GLU B 1 113 ? -7.051 18.203 20.156 1 91 113 GLU B O 1
ATOM 3234 N N . GLN B 1 114 ? -8.984 17.266 20.609 1 85.06 114 GLN B N 1
ATOM 3235 C CA . GLN B 1 114 ? -8.383 15.977 20.938 1 85.06 114 GLN B CA 1
ATOM 3236 C C . GLN B 1 114 ? -7.996 15.219 19.672 1 85.06 114 GLN B C 1
ATOM 3238 O O . GLN B 1 114 ? -7.035 14.445 19.672 1 85.06 114 GLN B O 1
ATOM 3243 N N . ARG B 1 115 ? -8.789 15.414 18.609 1 95 115 ARG B N 1
ATOM 3244 C CA . ARG B 1 115 ? -8.57 14.609 17.422 1 95 115 ARG B CA 1
ATOM 3245 C C . ARG B 1 115 ? -8.219 15.484 16.219 1 95 115 ARG B C 1
ATOM 3247 O O . ARG B 1 115 ? -9.102 15.977 15.523 1 95 115 ARG B O 1
ATOM 3254 N N . LEU B 1 116 ? -6.953 15.75 16.078 1 98.12 116 LEU B N 1
ATOM 3255 C CA . LEU B 1 116 ? -6.449 16.5 14.93 1 98.12 116 LEU B CA 1
ATOM 3256 C C . LEU B 1 116 ? -5.754 15.57 13.938 1 98.12 116 LEU B C 1
ATOM 3258 O O . LEU B 1 116 ? -4.949 14.727 14.336 1 98.12 116 LEU B O 1
ATOM 3262 N N . ILE B 1 117 ? -6.066 15.727 12.664 1 98.5 117 ILE B N 1
ATOM 3263 C CA . ILE B 1 117 ? -5.422 14.922 11.625 1 98.5 117 ILE B CA 1
ATOM 3264 C C . ILE B 1 117 ? -5.051 15.812 10.445 1 98.5 117 ILE B C 1
ATOM 3266 O O . ILE B 1 117 ? -5.805 16.719 10.07 1 98.5 117 ILE B O 1
ATOM 3270 N N . GLY B 1 118 ? -3.854 15.594 9.945 1 98.56 118 GLY B N 1
ATOM 3271 C CA . GLY B 1 118 ? -3.402 16.359 8.797 1 98.56 118 GLY B CA 1
ATOM 3272 C C . GLY B 1 118 ? -3.77 15.727 7.473 1 98.56 118 GLY B C 1
ATOM 3273 O O . GLY B 1 118 ? -3.68 14.508 7.316 1 98.56 118 GLY B O 1
ATOM 3274 N N . ILE B 1 119 ? -4.242 16.469 6.535 1 98.75 119 ILE B N 1
ATOM 3275 C CA . ILE B 1 119 ? -4.492 16.047 5.164 1 98.75 119 ILE B CA 1
ATOM 3276 C C . ILE B 1 119 ? -3.621 16.859 4.207 1 98.75 119 ILE B C 1
ATOM 3278 O O . ILE B 1 119 ? -3.723 18.078 4.156 1 98.75 119 ILE B O 1
ATOM 3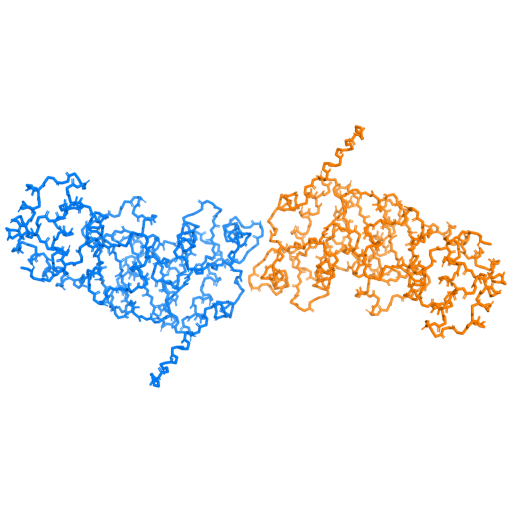282 N N . VAL B 1 120 ? -2.752 16.172 3.471 1 98.5 120 VAL B N 1
ATOM 3283 C CA . VAL B 1 120 ? -1.84 16.859 2.568 1 98.5 120 VAL B CA 1
ATOM 3284 C C . VAL B 1 120 ? -1.757 16.109 1.239 1 98.5 120 VAL B C 1
ATOM 3286 O O . VAL B 1 120 ? -2.188 14.961 1.14 1 98.5 120 VAL B O 1
ATOM 3289 N N . GLY B 1 121 ? -1.219 16.797 0.253 1 97.88 121 GLY B N 1
ATOM 3290 C CA . GLY B 1 121 ? -1.043 16.188 -1.053 1 97.88 121 GLY B CA 1
ATOM 3291 C C . GLY B 1 121 ? -0.612 17.172 -2.123 1 97.88 121 GLY B C 1
ATOM 3292 O O . GLY B 1 121 ? -0.165 18.281 -1.813 1 97.88 121 GLY B O 1
ATOM 3293 N N . THR B 1 122 ? -0.798 16.75 -3.383 1 97.31 122 THR B N 1
ATOM 3294 C CA . THR B 1 122 ? -0.329 17.5 -4.539 1 97.31 122 THR B CA 1
ATOM 3295 C C . THR B 1 122 ? -1.15 18.781 -4.723 1 97.31 122 THR B C 1
ATOM 3297 O O . THR B 1 122 ? -2.322 18.828 -4.344 1 97.31 122 THR B O 1
ATOM 3300 N N . ARG B 1 123 ? -0.529 19.797 -5.336 1 96.44 123 ARG B N 1
ATOM 3301 C CA . ARG B 1 123 ? -1.205 21.047 -5.68 1 96.44 123 ARG B CA 1
ATOM 3302 C C . ARG B 1 123 ? -2.045 20.875 -6.941 1 96.44 123 ARG B C 1
ATOM 3304 O O . ARG B 1 123 ? -2.857 21.75 -7.27 1 96.44 123 ARG B O 1
ATOM 3311 N N . CYS B 1 124 ? -1.807 19.75 -7.648 1 96.62 124 CYS B N 1
ATOM 3312 C CA . CYS B 1 124 ? -2.521 19.469 -8.891 1 96.62 124 CYS B CA 1
ATOM 3313 C C . CYS B 1 124 ? -3.119 18.062 -8.867 1 96.62 124 CYS B C 1
ATOM 3315 O O . CYS B 1 124 ? -2.732 17.219 -9.672 1 96.62 124 CYS B O 1
ATOM 3317 N N . PRO B 1 125 ? -4.098 17.844 -8.109 1 97.25 125 PRO B N 1
ATOM 3318 C CA . PRO B 1 125 ? -4.668 16.5 -7.984 1 97.25 125 PRO B CA 1
ATOM 3319 C C . PRO B 1 125 ? -5.457 16.078 -9.219 1 97.25 125 PRO B C 1
ATOM 3321 O O . PRO B 1 125 ? -5.996 16.922 -9.938 1 97.25 125 PRO B O 1
ATOM 3324 N N . SER B 1 126 ? -5.492 14.781 -9.508 1 97.5 126 SER B N 1
ATOM 3325 C CA . SER B 1 126 ? -6.406 14.211 -10.5 1 97.5 126 SER B CA 1
ATOM 3326 C C . SER B 1 126 ? -7.844 14.211 -9.984 1 97.5 126 SER B C 1
ATOM 3328 O O . SER B 1 126 ? -8.102 14.562 -8.836 1 97.5 126 SER B O 1
ATOM 3330 N N . LEU B 1 127 ? -8.781 13.891 -10.891 1 97.5 127 LEU B N 1
ATOM 3331 C CA . LEU B 1 127 ? -10.172 13.766 -10.477 1 97.5 127 LEU B CA 1
ATOM 3332 C C . LEU B 1 127 ? -10.312 12.727 -9.359 1 97.5 127 LEU B C 1
ATOM 3334 O O . LEU B 1 127 ? -11.07 12.93 -8.406 1 97.5 127 LEU B O 1
ATOM 3338 N N . TYR B 1 128 ? -9.531 11.672 -9.523 1 97.25 128 TYR B N 1
ATOM 3339 C CA . TYR B 1 128 ? -9.523 10.648 -8.492 1 97.25 128 TYR B CA 1
ATOM 3340 C C . TYR B 1 128 ? -9.07 11.219 -7.156 1 97.25 128 TYR B C 1
ATOM 3342 O O . TYR B 1 128 ? -9.703 10.992 -6.125 1 97.25 128 TYR B O 1
ATOM 3350 N N . GLY B 1 129 ? -7.973 11.922 -7.172 1 97.88 129 GLY B N 1
ATOM 3351 C CA . GLY B 1 129 ? -7.434 12.508 -5.953 1 97.88 129 GLY B CA 1
ATOM 3352 C C . GLY B 1 129 ? -8.391 13.461 -5.27 1 97.88 129 GLY B C 1
ATOM 3353 O O . GLY B 1 129 ? -8.516 13.445 -4.043 1 97.88 129 GLY B O 1
ATOM 3354 N N . LYS B 1 130 ? -9.047 14.305 -6.047 1 98.56 130 LYS B N 1
ATOM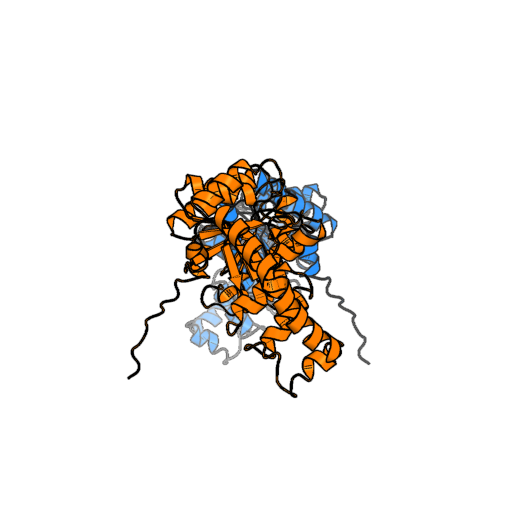 3355 C CA . LYS B 1 130 ? -10.023 15.242 -5.504 1 98.56 130 LYS B CA 1
ATOM 3356 C C . LYS B 1 130 ? -11.164 14.5 -4.801 1 98.56 130 LYS B C 1
ATOM 3358 O O . LYS B 1 130 ? -11.531 14.844 -3.676 1 98.56 130 LYS B O 1
ATOM 3363 N N . ARG B 1 131 ? -11.664 13.508 -5.48 1 98.44 131 ARG B N 1
ATOM 3364 C CA . ARG B 1 131 ? -12.766 12.734 -4.93 1 98.44 131 ARG B CA 1
ATOM 3365 C C . ARG B 1 131 ? -12.352 12.023 -3.646 1 98.44 131 ARG B C 1
ATOM 3367 O O . ARG B 1 131 ? -13.109 11.992 -2.676 1 98.44 131 ARG B O 1
ATOM 3374 N N . ALA B 1 132 ? -11.219 11.398 -3.66 1 98.44 132 ALA B N 1
ATOM 3375 C CA . ALA B 1 132 ? -10.711 10.695 -2.484 1 98.44 132 ALA B CA 1
ATOM 3376 C C . ALA B 1 132 ? -10.562 11.648 -1.298 1 98.44 132 ALA B C 1
ATOM 3378 O O . ALA B 1 132 ? -10.984 11.328 -0.183 1 98.44 132 ALA B O 1
ATOM 3379 N N . ALA B 1 133 ? -9.969 12.852 -1.524 1 98.5 133 ALA B N 1
ATOM 3380 C CA . ALA B 1 133 ? -9.781 13.836 -0.468 1 98.5 133 ALA B CA 1
ATOM 3381 C C . ALA B 1 133 ? -11.117 14.266 0.128 1 98.5 133 ALA B C 1
ATOM 3383 O O . ALA B 1 133 ? -11.281 14.289 1.351 1 98.5 133 ALA B O 1
ATOM 3384 N N . VAL B 1 134 ? -12.023 14.57 -0.737 1 98.62 134 VAL B N 1
ATOM 3385 C CA . VAL B 1 134 ? -13.328 15.062 -0.315 1 98.62 134 VAL B CA 1
ATOM 3386 C C . VAL B 1 134 ? -14.031 14 0.532 1 98.62 134 VAL B C 1
ATOM 3388 O O . VAL B 1 134 ? -14.547 14.305 1.609 1 98.62 134 VAL B O 1
ATOM 3391 N N . GLN B 1 135 ? -14 12.805 0.07 1 98.44 135 GLN B N 1
ATOM 3392 C CA . GLN B 1 135 ? -14.672 11.727 0.788 1 98.44 135 GLN B CA 1
ATOM 3393 C C . GLN B 1 135 ? -14.039 11.5 2.156 1 98.44 135 GLN B C 1
ATOM 3395 O O . GLN B 1 135 ? -14.742 11.375 3.16 1 98.44 135 GLN B O 1
ATOM 3400 N N . LEU B 1 136 ? -12.781 11.398 2.199 1 98.5 136 LEU B N 1
ATOM 3401 C CA . LEU B 1 136 ? -12.078 11.141 3.453 1 98.5 136 LEU B CA 1
ATOM 3402 C C . LEU B 1 136 ? -12.336 12.266 4.453 1 98.5 136 LEU B C 1
ATOM 3404 O O . LEU B 1 136 ? -12.633 12.008 5.621 1 98.5 136 LEU B O 1
ATOM 3408 N N . VAL B 1 137 ? -12.227 13.516 3.99 1 98.81 137 VAL B N 1
ATOM 3409 C CA . VAL B 1 137 ? -12.406 14.672 4.867 1 98.81 137 VAL B CA 1
ATOM 3410 C C . VAL B 1 137 ? -13.844 14.695 5.391 1 98.81 137 VAL B C 1
ATOM 3412 O O . VAL B 1 137 ? -14.07 14.922 6.582 1 98.81 137 VAL B O 1
ATOM 3415 N N . ARG B 1 138 ? -14.781 14.492 4.48 1 98.62 138 ARG B N 1
ATOM 3416 C CA . ARG B 1 138 ? -16.188 14.477 4.883 1 98.62 138 ARG B CA 1
ATOM 3417 C C . ARG B 1 138 ? -16.438 13.469 5.996 1 98.62 138 ARG B C 1
ATOM 3419 O O . ARG B 1 138 ? -17.062 13.789 7.008 1 98.62 138 ARG B O 1
ATOM 3426 N N . GLU B 1 139 ? -15.93 12.273 5.809 1 98.38 139 GLU B N 1
ATOM 3427 C CA . GLU B 1 139 ? -16.141 11.203 6.781 1 98.38 139 GLU B CA 1
ATOM 3428 C C . GLU B 1 139 ? -15.391 11.5 8.086 1 98.38 139 GLU B C 1
ATOM 3430 O O . GLU B 1 139 ? -15.891 11.195 9.172 1 98.38 139 GLU B O 1
ATOM 3435 N N . LEU B 1 140 ? -14.219 12.039 8.016 1 98.38 140 LEU B N 1
ATOM 3436 C CA . LEU B 1 140 ? -13.469 12.406 9.211 1 98.38 140 LEU B CA 1
ATOM 3437 C C . LEU B 1 140 ? -14.203 13.477 10.008 1 98.38 140 LEU B C 1
ATOM 3439 O O . LEU B 1 140 ? -14.289 13.398 11.234 1 98.38 140 LEU B O 1
ATOM 3443 N N . CYS B 1 141 ? -14.711 14.5 9.273 1 98.25 141 CYS B N 1
ATOM 3444 C CA . CYS B 1 141 ? -15.469 15.555 9.922 1 98.25 141 CYS B CA 1
ATOM 3445 C C . CYS B 1 141 ? -16.688 14.984 10.641 1 98.25 141 CYS B C 1
ATOM 3447 O O . CYS B 1 141 ? -17 15.383 11.766 1 98.25 141 CYS B O 1
ATOM 3449 N N . LYS B 1 142 ? -17.312 14.031 9.992 1 97.44 142 LYS B N 1
ATOM 3450 C CA . LYS B 1 142 ? -18.484 13.391 10.594 1 97.44 142 LYS B CA 1
ATOM 3451 C C . LYS B 1 142 ? -18.109 12.656 11.883 1 97.44 142 LYS B C 1
ATOM 3453 O O . LYS B 1 142 ? -18.953 12.453 12.758 1 97.44 142 LYS B O 1
ATOM 3458 N N . ASN B 1 143 ? -16.906 12.281 11.922 1 96.5 143 ASN B N 1
ATOM 3459 C CA . ASN B 1 143 ? -16.422 11.578 13.109 1 96.5 143 ASN B CA 1
ATOM 3460 C C . ASN B 1 143 ? -15.688 12.523 14.055 1 96.5 143 ASN B C 1
ATOM 3462 O O . ASN B 1 143 ? -14.844 12.086 14.836 1 96.5 143 ASN B O 1
ATOM 3466 N N . SER B 1 144 ? -15.812 13.82 13.922 1 96.31 144 SER B N 1
ATOM 3467 C CA . SER B 1 144 ? -15.445 14.883 14.852 1 96.31 144 SER B CA 1
ATOM 3468 C C . SER B 1 144 ? -13.938 15.125 14.836 1 96.31 144 SER B C 1
ATOM 3470 O O . SER B 1 144 ? -13.359 15.531 15.844 1 96.31 144 SER B O 1
ATOM 3472 N N . TRP B 1 145 ? -13.344 14.766 13.766 1 97.81 145 TRP B N 1
ATOM 3473 C CA . TRP B 1 145 ? -11.93 15.117 13.602 1 97.81 145 TRP B CA 1
ATOM 3474 C C . TRP B 1 145 ? -11.773 16.547 13.109 1 97.81 145 TRP B C 1
ATOM 3476 O O . TRP B 1 145 ? -12.547 17.016 12.266 1 97.81 145 TRP B O 1
ATOM 3486 N N . THR B 1 146 ? -10.82 17.219 13.656 1 98.62 146 THR B N 1
ATOM 3487 C CA . THR B 1 146 ? -10.43 18.516 13.117 1 98.62 146 THR B CA 1
ATOM 3488 C C . THR B 1 146 ? -9.359 18.359 12.047 1 98.62 146 THR B C 1
ATOM 3490 O O . THR B 1 146 ? -8.344 17.688 12.273 1 98.62 146 THR B O 1
ATOM 3493 N N . ILE B 1 147 ? -9.602 18.938 10.914 1 98.88 147 ILE B N 1
ATOM 3494 C CA . ILE B 1 147 ? -8.703 18.781 9.781 1 98.88 147 ILE B CA 1
ATOM 3495 C C . ILE B 1 147 ? -7.617 19.859 9.836 1 98.88 147 ILE B C 1
ATOM 3497 O O . ILE B 1 147 ? -7.91 21.031 10.039 1 98.88 147 ILE B O 1
ATOM 3501 N N . VAL B 1 148 ? -6.363 19.5 9.711 1 98.88 148 VAL B N 1
ATOM 3502 C CA . VAL B 1 148 ? -5.238 20.422 9.664 1 98.88 148 VAL B CA 1
ATOM 3503 C C . VAL B 1 148 ? -4.543 20.312 8.305 1 98.88 148 VAL B C 1
ATOM 3505 O O . VAL B 1 148 ? -4.254 19.203 7.836 1 98.88 148 VAL B O 1
ATOM 3508 N N . SER B 1 149 ? -4.281 21.391 7.625 1 98.75 149 SER B N 1
ATOM 3509 C CA . SER B 1 149 ? -3.584 21.375 6.344 1 98.75 149 SER B CA 1
ATOM 3510 C C . SER B 1 149 ? -2.885 22.703 6.086 1 98.75 149 SER B C 1
ATOM 3512 O O . SER B 1 149 ? -2.854 23.578 6.957 1 98.75 149 SER B O 1
ATOM 3514 N N . GLY B 1 150 ? -2.262 22.906 4.953 1 97.75 150 GLY B N 1
ATOM 3515 C CA . GLY B 1 150 ? -1.325 24.016 4.754 1 97.75 150 GLY B CA 1
ATOM 3516 C C . GLY B 1 150 ? -1.912 25.156 3.951 1 97.75 150 GLY B C 1
ATOM 3517 O O . GLY B 1 150 ? -1.205 26.109 3.607 1 97.75 150 GLY B O 1
ATOM 3518 N N . LEU B 1 151 ? -3.158 24.984 3.504 1 98 151 LEU B N 1
ATOM 3519 C CA . LEU B 1 151 ? -3.871 26.016 2.746 1 98 151 LEU B CA 1
ATOM 3520 C C . LEU B 1 151 ? -3.277 26.156 1.35 1 98 151 LEU B C 1
ATOM 3522 O O . LEU B 1 151 ? -3.469 27.188 0.7 1 98 151 LEU B O 1
ATOM 3526 N N . ALA B 1 152 ? -2.449 25.281 0.901 1 96.88 152 ALA B N 1
ATOM 3527 C CA . ALA B 1 152 ? -1.909 25.281 -0.456 1 96.88 152 ALA B CA 1
ATOM 3528 C C . ALA B 1 152 ? -2.994 24.969 -1.479 1 96.88 152 ALA B C 1
ATOM 3530 O O . ALA B 1 152 ? -4.105 24.562 -1.111 1 96.88 152 ALA B O 1
ATOM 3531 N N . LYS B 1 153 ? -2.625 25.156 -2.732 1 96.81 153 LYS B N 1
ATOM 3532 C CA . LYS B 1 153 ? -3.506 24.703 -3.801 1 96.81 153 LYS B CA 1
ATOM 3533 C C . LYS B 1 153 ? -3.674 23.188 -3.762 1 96.81 153 LYS B C 1
ATOM 3535 O O . LYS B 1 153 ? -2.861 22.484 -3.158 1 96.81 153 LYS B O 1
ATOM 3540 N N . GLY B 1 154 ? -4.766 22.719 -4.445 1 97.88 154 GLY B N 1
ATOM 3541 C CA . GLY B 1 154 ? -4.949 21.297 -4.582 1 97.88 154 GLY B CA 1
ATOM 3542 C C . GLY B 1 154 ? -5.547 20.641 -3.346 1 97.88 154 GLY B C 1
ATOM 3543 O O . GLY B 1 154 ? -6.582 21.078 -2.848 1 97.88 154 GLY B O 1
ATOM 3544 N N . ILE B 1 155 ? -4.863 19.656 -2.852 1 98.56 155 ILE B N 1
ATOM 3545 C CA . ILE B 1 155 ? -5.422 18.812 -1.808 1 98.56 155 ILE B CA 1
ATOM 3546 C C . ILE B 1 155 ? -5.633 19.625 -0.533 1 98.56 155 ILE B C 1
ATOM 3548 O O . ILE B 1 155 ? -6.664 19.484 0.132 1 98.56 155 ILE B O 1
ATOM 3552 N N . ASP B 1 156 ? -4.676 20.484 -0.169 1 98.31 156 ASP B N 1
ATOM 3553 C CA . ASP B 1 156 ? -4.801 21.281 1.054 1 98.31 156 ASP B CA 1
ATOM 3554 C C . ASP B 1 156 ? -6.055 22.156 1.021 1 98.31 156 ASP B C 1
ATOM 3556 O O . ASP B 1 156 ? -6.844 22.156 1.968 1 98.31 156 ASP B O 1
ATOM 3560 N N . GLY B 1 157 ? -6.121 22.906 -0.036 1 98.5 157 GLY B N 1
ATOM 3561 C CA . GLY B 1 157 ? -7.293 23.766 -0.179 1 98.5 157 GLY B CA 1
ATOM 3562 C C . GLY B 1 157 ? -8.602 22.984 -0.15 1 98.5 157 GLY B C 1
ATOM 3563 O O . GLY B 1 157 ? -9.555 23.391 0.518 1 98.5 157 GLY B O 1
ATOM 3564 N N . LEU B 1 158 ? -8.641 21.859 -0.854 1 98.56 158 LEU B N 1
ATOM 3565 C CA . LEU B 1 158 ? -9.836 21.016 -0.916 1 98.56 158 LEU B CA 1
ATOM 3566 C C . LEU B 1 158 ? -10.203 20.5 0.468 1 98.56 158 LEU B C 1
ATOM 3568 O O . LEU B 1 158 ? -11.383 20.406 0.808 1 98.56 158 LEU B O 1
ATOM 3572 N N . ALA B 1 159 ? -9.211 20.156 1.22 1 98.81 159 ALA B N 1
ATOM 3573 C CA . ALA B 1 159 ? -9.445 19.641 2.566 1 98.81 159 ALA B CA 1
ATOM 3574 C C . ALA B 1 159 ? -10.148 20.672 3.441 1 98.81 159 ALA B C 1
ATOM 3576 O O . ALA B 1 159 ? -11.109 20.359 4.137 1 98.81 159 ALA B O 1
ATOM 3577 N N . HIS B 1 160 ? -9.664 21.891 3.4 1 98.88 160 HIS B N 1
ATOM 3578 C CA . HIS B 1 160 ? -10.281 22.953 4.18 1 98.88 160 HIS B CA 1
ATOM 3579 C C . HIS B 1 160 ? -11.703 23.234 3.695 1 98.88 160 HIS B C 1
ATOM 3581 O O . HIS B 1 160 ? -12.633 23.344 4.5 1 98.88 160 HIS B O 1
ATOM 3587 N N . GLN B 1 161 ? -11.852 23.391 2.395 1 98.81 161 GLN B N 1
ATOM 3588 C CA . GLN B 1 161 ? -13.156 23.688 1.812 1 98.81 161 GLN B CA 1
ATOM 3589 C C . GLN B 1 161 ? -14.18 22.609 2.191 1 98.81 161 GLN B C 1
ATOM 3591 O O . GLN B 1 161 ? -15.297 22.938 2.6 1 98.81 161 GLN B O 1
ATOM 3596 N N . GLU B 1 162 ? -13.766 21.375 2.008 1 98.81 162 GLU B N 1
ATOM 3597 C CA . GLU B 1 162 ? -14.68 20.281 2.326 1 98.81 162 GLU B CA 1
ATOM 3598 C C . GLU B 1 162 ? -15 20.234 3.818 1 98.81 162 GLU B C 1
ATOM 3600 O O . GLU B 1 162 ? -16.125 19.906 4.211 1 98.81 162 GLU B O 1
ATOM 3605 N N . SER B 1 163 ? -14.008 20.531 4.668 1 98.81 163 SER B N 1
ATOM 3606 C CA . SER B 1 163 ? -14.25 20.578 6.105 1 98.81 163 SER B CA 1
ATOM 3607 C C . SER B 1 163 ? -15.336 21.594 6.445 1 98.81 163 SER B C 1
ATOM 3609 O O . SER B 1 163 ? -16.234 21.312 7.238 1 98.81 163 SER B O 1
ATOM 3611 N N . ILE B 1 164 ? -15.227 22.734 5.848 1 98.69 164 ILE B N 1
ATOM 3612 C CA . ILE B 1 164 ? -16.188 23.812 6.086 1 98.69 164 ILE B CA 1
ATOM 3613 C C . ILE B 1 164 ? -17.562 23.391 5.562 1 98.69 164 ILE B C 1
ATOM 3615 O O . ILE B 1 164 ? -18.562 23.547 6.258 1 98.69 164 ILE B O 1
ATOM 3619 N N . ARG B 1 165 ? -17.562 22.859 4.359 1 98.19 165 ARG B N 1
ATOM 3620 C CA . ARG B 1 165 ? -18.812 22.438 3.736 1 98.19 165 ARG B CA 1
ATOM 3621 C C . ARG B 1 165 ? -19.516 21.375 4.582 1 98.19 165 ARG B C 1
ATOM 3623 O O . ARG B 1 165 ? -20.734 21.344 4.66 1 98.19 165 ARG B O 1
ATOM 3630 N N . SER B 1 166 ? -18.75 20.547 5.195 1 98.19 166 SER B N 1
ATOM 3631 C CA . SER B 1 166 ? -19.281 19.453 5.996 1 98.19 166 SER B CA 1
ATOM 3632 C C . SER B 1 166 ? -19.578 19.906 7.422 1 98.19 166 SER B C 1
ATOM 3634 O O . SER B 1 166 ? -19.859 19.078 8.297 1 98.19 166 SER B O 1
ATOM 3636 N N . LYS B 1 167 ? -19.453 21.188 7.699 1 97.88 167 LYS B N 1
ATOM 3637 C CA . LYS B 1 167 ? -19.688 21.797 9.008 1 97.88 167 LYS B CA 1
ATOM 3638 C C . LYS B 1 167 ? -18.719 21.25 10.055 1 97.88 167 LYS B C 1
ATOM 3640 O O . LYS B 1 167 ? -19.094 21.047 11.211 1 97.88 167 LYS B O 1
ATOM 3645 N N . GLY B 1 168 ? -17.578 20.859 9.555 1 98.12 168 GLY B N 1
ATOM 3646 C CA . GLY B 1 168 ? -16.516 20.453 10.453 1 98.12 168 GLY B CA 1
ATOM 3647 C C . GLY B 1 168 ? -15.641 21.594 10.914 1 98.12 168 GLY B C 1
ATOM 3648 O O . GLY B 1 168 ? -16.047 22.75 10.875 1 98.12 168 GLY B O 1
ATOM 3649 N N . ARG B 1 169 ? -14.469 21.281 11.516 1 98.56 169 ARG B N 1
ATOM 3650 C CA . ARG B 1 169 ? -13.469 22.234 11.977 1 98.56 169 ARG B CA 1
ATOM 3651 C C . ARG B 1 169 ? -12.148 22.047 11.25 1 98.56 169 ARG B C 1
ATOM 3653 O O . ARG B 1 169 ? -11.766 20.922 10.93 1 98.56 169 ARG B O 1
ATOM 3660 N N . THR B 1 170 ? -11.5 23.109 10.984 1 98.81 170 THR B N 1
ATOM 3661 C CA . THR B 1 170 ? -10.25 22.984 10.234 1 98.81 170 THR B CA 1
ATOM 3662 C C . THR B 1 170 ? -9.25 24.047 10.68 1 98.81 170 THR B C 1
ATOM 3664 O O . THR B 1 170 ? -9.641 25.141 11.102 1 98.81 170 THR B O 1
ATOM 3667 N N . ILE B 1 171 ? -8.008 23.734 10.688 1 98.88 171 ILE B N 1
ATOM 3668 C CA . ILE B 1 171 ? -6.883 24.609 11.023 1 98.88 171 ILE B CA 1
ATOM 3669 C C . ILE B 1 171 ? -5.953 24.734 9.82 1 98.88 171 ILE B C 1
ATOM 3671 O O . ILE B 1 171 ? -5.449 23.734 9.305 1 98.88 171 ILE B O 1
ATOM 3675 N N . GLY B 1 172 ? -5.77 25.906 9.359 1 98.81 172 GLY B N 1
ATOM 3676 C CA . GLY B 1 172 ? -4.809 26.172 8.297 1 98.81 172 GLY B CA 1
ATOM 3677 C C . GLY B 1 172 ? -3.484 26.703 8.82 1 98.81 172 GLY B C 1
ATOM 3678 O O . GLY B 1 172 ? -3.438 27.734 9.492 1 98.81 172 GLY B O 1
ATOM 3679 N N . VAL B 1 173 ? -2.408 26.016 8.531 1 98.75 173 VAL B N 1
ATOM 3680 C CA . VAL B 1 173 ? -1.068 26.484 8.875 1 98.75 173 VAL B CA 1
ATOM 3681 C C . VAL B 1 173 ? -0.409 27.125 7.656 1 98.75 173 VAL B C 1
ATOM 3683 O O . VAL B 1 173 ? -0.197 26.453 6.637 1 98.75 173 VAL B O 1
ATOM 3686 N N . ILE B 1 174 ? -0.013 28.344 7.75 1 98.25 174 ILE B N 1
ATOM 3687 C CA . ILE B 1 174 ? 0.459 29.031 6.551 1 98.25 174 ILE B CA 1
ATOM 3688 C C . ILE B 1 174 ? 1.958 29.297 6.668 1 98.25 174 ILE B C 1
ATOM 3690 O O . ILE B 1 174 ? 2.514 29.281 7.77 1 98.25 174 ILE B O 1
ATOM 3694 N N . ALA B 1 175 ? 2.67 29.5 5.543 1 96.56 175 ALA B N 1
ATOM 3695 C CA . ALA B 1 175 ? 4.121 29.641 5.473 1 96.56 175 ALA B CA 1
ATOM 3696 C C . ALA B 1 175 ? 4.531 31.109 5.672 1 96.56 175 ALA B C 1
ATOM 3698 O O . ALA B 1 175 ? 5.703 31.391 5.922 1 96.56 175 ALA B O 1
ATOM 3699 N N . GLY B 1 176 ? 3.67 32.062 5.633 1 96.25 176 GLY B N 1
ATOM 3700 C CA . GLY B 1 176 ? 3.936 33.469 5.828 1 96.25 176 GLY B CA 1
ATOM 3701 C C . GLY B 1 176 ? 3.029 34.125 6.863 1 96.25 176 GLY B C 1
ATOM 3702 O O . GLY B 1 176 ? 2.471 33.438 7.719 1 96.25 176 GLY B O 1
ATOM 3703 N N . GLY B 1 177 ? 3.094 35.438 6.891 1 96.88 177 GLY B N 1
ATOM 3704 C CA . GLY B 1 177 ? 2.229 36.156 7.801 1 96.88 177 GLY B CA 1
ATOM 3705 C C . GLY B 1 177 ? 0.826 36.375 7.258 1 96.88 177 GLY B C 1
ATOM 3706 O O . GLY B 1 177 ? 0.568 36.125 6.078 1 96.88 177 GLY B O 1
ATOM 3707 N N . PHE B 1 178 ? -0.048 36.812 8.094 1 97.62 178 PHE B N 1
ATOM 3708 C CA . PHE B 1 178 ? -1.472 36.906 7.793 1 97.62 178 PHE B CA 1
ATOM 3709 C C . PHE B 1 178 ? -1.746 38 6.773 1 97.62 178 PHE B C 1
ATOM 3711 O O . PHE B 1 178 ? -2.811 38.031 6.152 1 97.62 178 PHE B O 1
ATOM 3718 N N . ASN B 1 179 ? -0.754 38.906 6.578 1 96.06 179 ASN B N 1
ATOM 3719 C CA . ASN B 1 179 ? -0.95 40 5.633 1 96.06 179 ASN B CA 1
ATOM 3720 C C . ASN B 1 179 ? -0.693 39.562 4.199 1 96.06 179 ASN B C 1
ATOM 3722 O O . ASN B 1 179 ? -0.999 40.281 3.252 1 96.06 179 ASN B O 1
ATOM 3726 N N . SER B 1 180 ? -0.112 38.375 4.059 1 95.38 180 SER B N 1
ATOM 3727 C CA . SER B 1 180 ? 0.247 37.906 2.734 1 95.38 180 SER B CA 1
ATOM 3728 C C . SER B 1 180 ? -0.154 36.438 2.566 1 95.38 180 SER B C 1
ATOM 3730 O O . SER B 1 180 ? 0.706 35.562 2.434 1 95.38 180 SER B O 1
ATOM 3732 N N . ILE B 1 181 ? -1.41 36.25 2.375 1 96.75 181 ILE B N 1
ATOM 3733 C CA . ILE B 1 181 ? -1.929 34.906 2.195 1 96.75 181 ILE B CA 1
ATOM 3734 C C . ILE B 1 181 ? -1.51 34.375 0.828 1 96.75 181 ILE B C 1
ATOM 3736 O O . ILE B 1 181 ? -1.696 35.031 -0.192 1 96.75 181 ILE B O 1
ATOM 3740 N N . TYR B 1 182 ? -0.941 33.25 0.857 1 95.56 182 TYR B N 1
ATOM 3741 C CA . TYR B 1 182 ? -0.536 32.531 -0.355 1 95.56 182 TYR B CA 1
ATOM 3742 C C . TYR B 1 182 ? -1.075 31.125 -0.363 1 95.56 182 TYR B C 1
ATOM 3744 O O . TYR B 1 182 ? -0.974 30.406 0.636 1 95.56 182 TYR B O 1
ATOM 3752 N N . PRO B 1 183 ? -1.629 30.625 -1.557 1 96.62 183 PRO B N 1
ATOM 3753 C CA . PRO B 1 183 ? -1.782 31.375 -2.801 1 96.62 183 PRO B CA 1
ATOM 3754 C C . PRO B 1 183 ? -2.891 32.438 -2.721 1 96.62 183 PRO B C 1
ATOM 3756 O O . PRO B 1 183 ? -3.762 32.344 -1.853 1 96.62 183 PRO B O 1
ATOM 3759 N N . ARG B 1 184 ? -2.818 33.312 -3.621 1 95.88 184 ARG B N 1
ATOM 3760 C CA . ARG B 1 184 ? -3.764 34.438 -3.602 1 95.88 184 ARG B CA 1
ATOM 3761 C C . ARG B 1 184 ? -5.195 33.938 -3.775 1 95.88 184 ARG B C 1
ATOM 3763 O O . ARG B 1 184 ? -6.129 34.5 -3.215 1 95.88 184 ARG B O 1
ATOM 3770 N N . GLU B 1 185 ? -5.371 32.875 -4.48 1 97.06 185 GLU B N 1
ATOM 3771 C CA . GLU B 1 185 ? -6.688 32.312 -4.77 1 97.06 185 GLU B CA 1
ATOM 3772 C C . GLU B 1 185 ? -7.371 31.844 -3.496 1 97.06 185 GLU B C 1
ATOM 3774 O O . GLU B 1 185 ? -8.586 31.641 -3.475 1 97.06 185 GLU B O 1
ATOM 3779 N N . HIS B 1 186 ? -6.629 31.672 -2.439 1 97.94 186 HIS B N 1
ATOM 3780 C CA . HIS B 1 186 ? -7.215 31.141 -1.214 1 97.94 186 HIS B CA 1
ATOM 3781 C C . HIS B 1 186 ? -7.391 32.219 -0.167 1 97.94 186 HIS B C 1
ATOM 3783 O O . HIS B 1 186 ? -7.57 31.938 1.018 1 97.94 186 HIS B O 1
ATOM 3789 N N . ARG B 1 187 ? -7.348 33.469 -0.563 1 97.69 187 ARG B N 1
ATOM 3790 C CA . ARG B 1 187 ? -7.543 34.594 0.35 1 97.69 187 ARG B CA 1
ATOM 3791 C C . ARG B 1 187 ? -8.93 34.531 0.978 1 97.69 187 ARG B C 1
ATOM 3793 O O . ARG B 1 187 ? -9.086 34.781 2.18 1 97.69 187 ARG B O 1
ATOM 3800 N N . GLN B 1 188 ? -9.914 34.281 0.114 1 97.81 188 GLN B N 1
ATOM 3801 C CA . GLN B 1 188 ? -11.281 34.219 0.624 1 97.81 188 GLN B CA 1
ATOM 3802 C C . GLN B 1 188 ? -11.453 33.031 1.583 1 97.81 188 GLN B C 1
ATOM 3804 O O . GLN B 1 188 ? -12.078 33.188 2.637 1 97.81 188 GLN B O 1
ATOM 3809 N N . LEU B 1 189 ? -10.914 31.953 1.187 1 98.38 189 LEU B N 1
ATOM 3810 C CA . LEU B 1 189 ? -10.953 30.781 2.053 1 98.38 189 LEU B CA 1
ATOM 3811 C C . LEU B 1 189 ? -10.281 31.062 3.391 1 98.38 189 LEU B C 1
ATOM 3813 O O . LEU B 1 189 ? -10.836 30.75 4.449 1 98.38 189 LEU B O 1
ATOM 3817 N N . ALA B 1 190 ? -9.156 31.688 3.357 1 98.5 190 ALA B N 1
ATOM 3818 C CA . ALA B 1 190 ? -8.422 32.062 4.566 1 98.5 190 ALA B CA 1
ATOM 3819 C C . ALA B 1 190 ? -9.258 33 5.438 1 98.5 190 ALA B C 1
ATOM 3821 O O . ALA B 1 190 ? -9.258 32.875 6.664 1 98.5 190 ALA B O 1
ATOM 3822 N N . GLY B 1 191 ? -9.859 33.906 4.77 1 97.75 191 GLY B N 1
ATOM 3823 C CA . GLY B 1 191 ? -10.719 34.844 5.496 1 97.75 191 GLY B CA 1
ATOM 3824 C C . GLY B 1 191 ? -11.844 34.156 6.238 1 97.75 191 GLY B C 1
ATOM 3825 O O . GLY B 1 191 ? -12.109 34.438 7.406 1 97.75 191 GLY B O 1
ATOM 3826 N N . GLN B 1 192 ? -12.492 33.25 5.562 1 97.69 192 GLN B N 1
ATOM 3827 C CA . GLN B 1 192 ? -13.555 32.469 6.188 1 97.69 192 GLN B CA 1
ATOM 3828 C C . GLN B 1 192 ? -13.023 31.688 7.383 1 97.69 192 GLN B C 1
ATOM 3830 O O . GLN B 1 192 ? -13.672 31.625 8.43 1 97.69 192 GLN B O 1
ATOM 3835 N N . MET B 1 193 ? -11.891 31.125 7.23 1 98.44 193 MET B N 1
ATOM 3836 C CA . MET B 1 193 ? -11.281 30.312 8.289 1 98.44 193 MET B CA 1
ATOM 3837 C C . MET B 1 193 ? -10.922 31.188 9.492 1 98.44 193 MET B C 1
ATOM 3839 O O . MET B 1 193 ? -11.102 30.781 10.633 1 98.44 193 MET B O 1
ATOM 3843 N N . ALA B 1 194 ? -10.461 32.375 9.227 1 97.69 194 ALA B N 1
ATOM 3844 C CA . ALA B 1 194 ? -10.062 33.312 10.281 1 97.69 194 ALA B CA 1
ATOM 3845 C C . ALA B 1 194 ? -11.266 33.75 11.109 1 97.69 194 ALA B C 1
ATOM 3847 O O . ALA B 1 194 ? -11.109 34.219 12.234 1 97.69 194 ALA B O 1
ATOM 3848 N N . GLU B 1 195 ? -12.398 33.562 10.578 1 96.5 195 GLU B N 1
ATOM 3849 C CA . GLU B 1 195 ? -13.617 33.969 11.273 1 96.5 195 GLU B CA 1
ATOM 3850 C C . GLU B 1 195 ? -14.172 32.844 12.133 1 96.5 195 GLU B C 1
ATOM 3852 O O . GLU B 1 195 ? -14.547 33.062 13.289 1 96.5 195 GLU B O 1
ATOM 3857 N N . SER B 1 196 ? -14.195 31.641 11.578 1 96.75 196 SER B N 1
ATOM 3858 C CA . SER B 1 196 ? -14.953 30.578 12.25 1 96.75 196 SER B CA 1
ATOM 3859 C C . SER B 1 196 ? -14.07 29.375 12.531 1 96.75 196 SER B C 1
ATOM 3861 O O . SER B 1 196 ? -14.508 28.422 13.188 1 96.75 196 SER B O 1
ATOM 3863 N N . HIS B 1 197 ? -12.977 29.359 12.023 1 98.44 197 HIS B N 1
ATOM 3864 C CA . HIS B 1 197 ? -11.984 28.312 12.219 1 98.44 197 HIS B CA 1
ATOM 3865 C C . HIS B 1 197 ? -10.672 28.875 12.734 1 98.44 197 HIS B C 1
ATOM 3867 O O . HIS B 1 197 ? -10.656 29.672 13.688 1 98.44 197 HIS B O 1
ATOM 3873 N N . LEU B 1 198 ? -9.469 28.375 12.188 1 98.75 198 LEU B N 1
ATOM 3874 C CA . LEU B 1 198 ? -8.227 28.875 12.758 1 98.75 198 LEU B CA 1
ATOM 3875 C C . LEU B 1 198 ? -7.117 28.906 11.703 1 98.75 198 LEU B C 1
ATOM 3877 O O . LEU B 1 198 ? -6.969 27.953 10.938 1 98.75 198 LEU B O 1
ATOM 3881 N N . LEU B 1 199 ? -6.434 29.953 11.664 1 98.81 199 LEU B N 1
ATOM 3882 C CA . LEU B 1 199 ? -5.184 30.078 10.93 1 98.81 199 LEU B CA 1
ATOM 3883 C C . LEU B 1 199 ? -3.996 30.188 11.883 1 98.81 199 LEU B C 1
ATOM 3885 O O . LEU B 1 199 ? -4.074 30.875 12.898 1 98.81 199 LEU B O 1
ATOM 3889 N N . VAL B 1 200 ? -2.936 29.5 11.562 1 98.75 200 VAL B N 1
ATOM 3890 C CA . VAL B 1 200 ? -1.742 29.469 12.398 1 98.75 200 VAL B CA 1
ATOM 3891 C C . VAL B 1 200 ? -0.514 29.828 11.562 1 98.75 200 VAL B C 1
ATOM 3893 O O . VAL B 1 200 ? -0.374 29.359 10.43 1 98.75 200 VAL B O 1
ATOM 3896 N N . SER B 1 201 ? 0.367 30.594 12.086 1 98.5 201 SER B N 1
ATOM 3897 C CA . SER B 1 201 ? 1.652 30.922 11.469 1 98.5 201 SER B CA 1
ATOM 3898 C C . SER B 1 201 ? 2.758 31.016 12.516 1 98.5 201 SER B C 1
ATOM 3900 O O . SER B 1 201 ? 2.494 31.328 13.68 1 98.5 201 SER B O 1
ATOM 3902 N N . GLU B 1 202 ? 3.971 30.688 12.094 1 97.69 202 GLU B N 1
ATOM 3903 C CA . GLU B 1 202 ? 5.098 30.938 12.992 1 97.69 202 GLU B CA 1
ATOM 3904 C C . GLU B 1 202 ? 5.734 32.281 12.719 1 97.69 202 GLU B C 1
ATOM 3906 O O . GLU B 1 202 ? 6.727 32.656 13.352 1 97.69 202 GLU B O 1
ATOM 3911 N N . HIS B 1 203 ? 5.098 33.125 11.805 1 96.69 203 HIS B N 1
ATOM 3912 C CA . HIS B 1 203 ? 5.641 34.406 11.406 1 96.69 203 HIS B CA 1
ATOM 3913 C C . HIS B 1 203 ? 4.688 35.562 11.758 1 96.69 203 HIS B C 1
ATOM 3915 O O . HIS B 1 203 ? 3.469 35.406 11.664 1 96.69 203 HIS B O 1
ATOM 3921 N N . PRO B 1 204 ? 5.273 36.688 12.117 1 95.81 204 PRO B N 1
ATOM 3922 C CA . PRO B 1 204 ? 4.418 37.875 12.289 1 95.81 204 PRO B CA 1
ATOM 3923 C C . PRO B 1 204 ? 3.645 38.219 11.016 1 95.81 204 PRO B C 1
ATOM 3925 O O . PRO B 1 204 ? 4.043 37.844 9.914 1 95.81 204 PRO B O 1
ATOM 3928 N N . PRO B 1 205 ? 2.566 38.969 11.133 1 96.75 205 PRO B N 1
ATOM 3929 C CA . PRO B 1 205 ? 1.651 39.25 10.016 1 96.75 205 PRO B CA 1
ATOM 3930 C C . PRO B 1 205 ? 2.352 39.875 8.82 1 96.75 205 PRO B C 1
ATOM 3932 O O . PRO B 1 205 ? 1.992 39.594 7.672 1 96.75 205 PRO B O 1
ATOM 3935 N N . HIS B 1 206 ? 3.381 40.594 9.008 1 94.69 206 HIS B N 1
ATOM 3936 C CA . HIS B 1 206 ? 3.955 41.406 7.926 1 94.69 206 HIS B CA 1
ATOM 3937 C C . HIS B 1 206 ? 4.945 40.562 7.105 1 94.69 206 HIS B C 1
ATOM 3939 O O . HIS B 1 206 ? 5.391 41 6.039 1 94.69 206 HIS B O 1
ATOM 3945 N N . ILE B 1 207 ? 5.301 39.438 7.547 1 94.88 207 ILE B N 1
ATOM 3946 C CA . ILE B 1 207 ? 6.316 38.625 6.875 1 94.88 207 ILE B CA 1
ATOM 3947 C C . ILE B 1 207 ? 5.727 38 5.609 1 94.88 207 ILE B C 1
ATOM 3949 O O . ILE B 1 207 ? 4.711 37.312 5.664 1 94.88 207 ILE B O 1
ATOM 3953 N N . LYS B 1 208 ? 6.316 38.219 4.461 1 96.06 208 LYS B N 1
ATOM 3954 C CA . LYS B 1 208 ? 5.945 37.594 3.193 1 96.06 208 LYS B CA 1
ATOM 3955 C C . LYS B 1 208 ? 6.547 36.188 3.072 1 96.06 208 LYS B C 1
ATOM 3957 O O . LYS B 1 208 ? 7.719 36 3.393 1 96.06 208 LYS B O 1
ATOM 3962 N N . PRO B 1 209 ? 5.711 35.281 2.602 1 95.94 209 PRO B N 1
ATOM 3963 C CA . PRO B 1 209 ? 6.258 33.938 2.486 1 95.94 209 PRO B CA 1
ATOM 3964 C C . PRO B 1 209 ? 7.398 33.844 1.475 1 95.94 209 PRO B C 1
ATOM 3966 O O . PRO B 1 209 ? 7.34 34.469 0.415 1 95.94 209 PRO B O 1
ATOM 3969 N N . GLN B 1 210 ? 8.406 33.156 1.897 1 93.69 210 GLN B N 1
ATOM 3970 C CA . GLN B 1 210 ? 9.523 32.781 1.036 1 93.69 210 GLN B CA 1
ATOM 3971 C C . GLN B 1 210 ? 9.531 31.297 0.735 1 93.69 210 GLN B C 1
ATOM 3973 O O . GLN B 1 210 ? 8.898 30.5 1.445 1 93.69 210 GLN B O 1
ATOM 3978 N N . LYS B 1 211 ? 10.258 30.891 -0.299 1 91.69 211 LYS B N 1
ATOM 3979 C CA . LYS B 1 211 ? 10.266 29.5 -0.774 1 91.69 211 LYS B CA 1
ATOM 3980 C C . LYS B 1 211 ? 10.617 28.531 0.353 1 91.69 211 LYS B C 1
ATOM 3982 O O . LYS B 1 211 ? 10.016 27.469 0.473 1 91.69 211 LYS B O 1
ATOM 3987 N N . TRP B 1 212 ? 11.539 28.938 1.169 1 89.81 212 TRP B N 1
ATOM 3988 C CA . TRP B 1 212 ? 12.039 28.016 2.186 1 89.81 212 TRP B CA 1
ATOM 3989 C C . TRP B 1 212 ? 11.094 27.953 3.377 1 89.81 212 TRP B C 1
ATOM 3991 O O . TRP B 1 212 ? 11.219 27.078 4.234 1 89.81 212 TRP B O 1
ATOM 4001 N N . HIS B 1 213 ? 10.094 28.891 3.531 1 94.12 213 HIS B N 1
ATOM 4002 C CA . HIS B 1 213 ? 9.117 28.891 4.617 1 94.12 213 HIS B CA 1
ATOM 4003 C C . HIS B 1 213 ? 8.195 27.688 4.512 1 94.12 213 HIS B C 1
ATOM 4005 O O . HIS B 1 213 ? 7.68 27.203 5.527 1 94.12 213 HIS B O 1
ATOM 4011 N N . PHE B 1 214 ? 8.008 27.234 3.268 1 93.69 214 PHE B N 1
ATOM 4012 C CA . PHE B 1 214 ? 6.973 26.234 3.045 1 93.69 214 PHE B CA 1
ATOM 4013 C C . PHE B 1 214 ? 7.398 24.875 3.617 1 93.69 214 PHE B C 1
ATOM 4015 O O . PHE B 1 214 ? 6.676 24.281 4.422 1 93.69 214 PHE B O 1
ATOM 4022 N N . PRO B 1 215 ? 8.57 24.406 3.289 1 90.5 215 PRO B N 1
ATOM 4023 C CA . PRO B 1 215 ? 8.992 23.172 3.939 1 90.5 215 PRO B CA 1
ATOM 4024 C C . PRO B 1 215 ? 9.086 23.297 5.457 1 90.5 215 PRO B C 1
ATOM 4026 O O . PRO B 1 215 ? 8.75 22.359 6.184 1 90.5 215 PRO B O 1
ATOM 4029 N N . MET B 1 216 ? 9.469 24.391 5.957 1 92.56 216 MET B N 1
ATOM 4030 C CA . MET B 1 216 ? 9.562 24.609 7.395 1 92.56 216 MET B CA 1
ATOM 4031 C C . MET B 1 216 ? 8.188 24.562 8.047 1 92.56 216 MET B C 1
ATOM 4033 O O . MET B 1 216 ? 8.031 24.047 9.156 1 92.56 216 MET B O 1
ATOM 4037 N N . ARG B 1 217 ? 7.305 25.109 7.328 1 96.25 217 ARG B N 1
ATOM 4038 C CA . ARG B 1 217 ? 5.93 25.156 7.812 1 96.25 217 ARG B CA 1
ATOM 4039 C C . ARG B 1 217 ? 5.344 23.75 7.953 1 96.25 217 ARG B C 1
ATOM 4041 O O . ARG B 1 217 ? 4.566 23.5 8.867 1 96.25 217 ARG B O 1
ATOM 4048 N N . ASN B 1 218 ? 5.746 22.828 7.137 1 96.25 218 ASN B N 1
ATOM 4049 C CA . ASN B 1 218 ? 5.156 21.484 7.105 1 96.25 218 ASN B CA 1
ATOM 4050 C C . ASN B 1 218 ? 5.359 20.75 8.43 1 96.25 218 ASN B C 1
ATOM 4052 O O . ASN B 1 218 ? 4.523 19.953 8.836 1 96.25 218 ASN B O 1
ATOM 4056 N N . ARG B 1 219 ? 6.41 21.094 9.164 1 96.56 219 ARG B N 1
ATOM 4057 C CA . ARG B 1 219 ? 6.66 20.438 10.445 1 96.56 219 ARG B CA 1
ATOM 4058 C C . ARG B 1 219 ? 5.59 20.797 11.469 1 96.56 219 ARG B C 1
ATOM 4060 O O . ARG B 1 219 ? 5.367 20.062 12.43 1 96.56 219 ARG B O 1
ATOM 4067 N N . LEU B 1 220 ? 4.969 21.969 11.242 1 98.19 220 LEU B N 1
ATOM 4068 C CA . LEU B 1 220 ? 3.912 22.406 12.148 1 98.19 220 LEU B CA 1
ATOM 4069 C C . LEU B 1 220 ? 2.623 21.641 11.891 1 98.19 220 LEU B C 1
ATOM 4071 O O . LEU B 1 220 ? 1.862 21.359 12.82 1 98.19 220 LEU B O 1
ATOM 4075 N N . ILE B 1 221 ? 2.373 21.312 10.641 1 98.12 221 ILE B N 1
ATOM 4076 C CA . ILE B 1 221 ? 1.188 20.531 10.305 1 98.12 221 ILE B CA 1
ATOM 4077 C C . ILE B 1 221 ? 1.254 19.172 10.984 1 98.12 221 ILE B C 1
ATOM 4079 O O . ILE B 1 221 ? 0.317 18.766 11.688 1 98.12 221 ILE B O 1
ATOM 4083 N N . SER B 1 222 ? 2.346 18.484 10.773 1 97.5 222 SER B N 1
ATOM 4084 C CA . SER B 1 222 ? 2.504 17.172 11.398 1 97.5 222 SER B CA 1
ATOM 4085 C C . SER B 1 222 ? 2.623 17.281 12.914 1 97.5 222 SER B C 1
ATOM 4087 O O . SER B 1 222 ? 2.098 16.453 13.648 1 97.5 222 SER B O 1
ATOM 4089 N N . GLY B 1 223 ? 3.23 18.344 13.406 1 97.56 223 GLY B N 1
ATOM 4090 C CA . GLY B 1 223 ? 3.445 18.516 14.836 1 97.56 223 GLY B CA 1
ATOM 4091 C C . GLY B 1 223 ? 2.158 18.719 15.609 1 97.56 223 GLY B C 1
ATOM 4092 O O . GLY B 1 223 ? 2.072 18.375 16.797 1 97.56 223 GLY B O 1
ATOM 4093 N N . LEU B 1 224 ? 1.186 19.234 14.953 1 97.81 224 LEU B N 1
ATOM 4094 C CA . LEU B 1 224 ? -0.084 19.562 15.594 1 97.81 224 LEU B CA 1
ATOM 4095 C C . LEU B 1 224 ? -1 18.344 15.633 1 97.81 224 LEU B C 1
ATOM 4097 O O . LEU B 1 224 ? -1.98 18.328 16.375 1 97.81 224 LEU B O 1
ATOM 4101 N N . THR B 1 225 ? -0.707 17.344 14.812 1 97.56 225 THR B N 1
ATOM 4102 C CA . THR B 1 225 ? -1.701 16.297 14.547 1 97.56 225 THR B CA 1
ATOM 4103 C C . THR B 1 225 ? -1.247 14.961 15.117 1 97.56 225 THR B C 1
ATOM 4105 O O . THR B 1 225 ? -0.08 14.797 15.477 1 97.56 225 THR B O 1
ATOM 4108 N N . GLU B 1 226 ? -2.178 14.031 15.195 1 96.38 226 GLU B N 1
ATOM 4109 C CA . GLU B 1 226 ? -1.878 12.664 15.586 1 96.38 226 GLU B CA 1
ATOM 4110 C C . GLU B 1 226 ? -1.284 11.867 14.422 1 96.38 226 GLU B C 1
ATOM 4112 O O . GLU B 1 226 ? -0.647 10.836 14.625 1 96.38 226 GLU B O 1
ATOM 4117 N N . GLY B 1 227 ? -1.581 12.375 13.297 1 97.38 227 GLY B N 1
ATOM 4118 C CA . GLY B 1 227 ? -1.107 11.727 12.078 1 97.38 227 GLY B CA 1
ATOM 4119 C C . GLY B 1 227 ? -1.421 12.516 10.82 1 97.38 227 GLY B C 1
ATOM 4120 O O . GLY B 1 227 ? -2.191 13.477 10.867 1 97.38 227 GLY B O 1
ATOM 4121 N N . ILE B 1 228 ? -0.775 12.062 9.742 1 98.19 228 ILE B N 1
ATOM 4122 C CA . ILE B 1 228 ? -0.959 12.75 8.469 1 98.19 228 ILE B CA 1
ATOM 4123 C C . ILE B 1 228 ? -1.462 11.758 7.418 1 98.19 228 ILE B C 1
ATOM 4125 O O . ILE B 1 228 ? -1.005 10.617 7.367 1 98.19 228 ILE B O 1
ATOM 4129 N N . VAL B 1 229 ? -2.43 12.188 6.617 1 98.75 229 VAL B N 1
ATOM 4130 C CA . VAL B 1 229 ? -2.895 11.422 5.465 1 98.75 229 VAL B CA 1
ATOM 4131 C C . VAL B 1 229 ? -2.379 12.062 4.176 1 98.75 229 VAL B C 1
ATOM 4133 O O . VAL B 1 229 ? -2.684 13.219 3.887 1 98.75 229 VAL B O 1
ATOM 4136 N N . VAL B 1 230 ? -1.633 11.328 3.439 1 98.62 230 VAL B N 1
ATOM 4137 C CA . VAL B 1 230 ? -1.174 11.789 2.135 1 98.62 230 VAL B CA 1
ATOM 4138 C C . VAL B 1 230 ? -2.088 11.242 1.04 1 98.62 230 VAL B C 1
ATOM 4140 O O . VAL B 1 230 ? -2.129 10.031 0.806 1 98.62 230 VAL B O 1
ATOM 4143 N N . VAL B 1 231 ? -2.777 11.992 0.296 1 98 231 VAL B N 1
ATOM 4144 C CA . VAL B 1 231 ? -3.812 11.562 -0.638 1 98 231 VAL B CA 1
ATOM 4145 C C . VAL B 1 231 ? -3.197 11.312 -2.014 1 98 231 VAL B C 1
ATOM 4147 O O . VAL B 1 231 ? -3.426 10.266 -2.623 1 98 231 VAL B O 1
ATOM 4150 N N . GLN B 1 232 ? -2.486 12.273 -2.621 1 96.62 232 GLN B N 1
ATOM 4151 C CA . GLN B 1 232 ? -1.777 12.211 -3.896 1 96.62 232 GLN B CA 1
ATOM 4152 C C . GLN B 1 232 ? -0.516 13.07 -3.865 1 96.62 232 GLN B C 1
ATOM 4154 O O . GLN B 1 232 ? -0.443 14.047 -3.119 1 96.62 232 GLN B O 1
ATOM 4159 N N . GLY B 1 233 ? 0.344 12.656 -4.684 1 96.44 233 GLY B N 1
ATOM 4160 C CA . GLY B 1 233 ? 1.605 13.367 -4.832 1 96.44 233 GLY B CA 1
ATOM 4161 C C . GLY B 1 233 ? 2.635 12.594 -5.633 1 96.44 233 GLY B C 1
ATOM 4162 O O . GLY B 1 233 ? 2.697 11.359 -5.555 1 96.44 233 GLY B O 1
ATOM 4163 N N . LYS B 1 234 ? 3.447 13.336 -6.305 1 94.31 234 LYS B N 1
ATOM 4164 C CA . LYS B 1 234 ? 4.531 12.688 -7.035 1 94.31 234 LYS B CA 1
ATOM 4165 C C . LYS B 1 234 ? 5.605 12.172 -6.078 1 94.31 234 LYS B C 1
ATOM 4167 O O . LYS B 1 234 ? 5.633 12.555 -4.906 1 94.31 234 LYS B O 1
ATOM 4172 N N . GLU B 1 235 ? 6.457 11.336 -6.504 1 89.19 235 GLU B N 1
ATOM 4173 C CA . GLU B 1 235 ? 7.492 10.703 -5.691 1 89.19 235 GLU B CA 1
ATOM 4174 C C . GLU B 1 235 ? 8.398 11.742 -5.043 1 89.19 235 GLU B C 1
ATOM 4176 O O . GLU B 1 235 ? 8.805 11.586 -3.887 1 89.19 235 GLU B O 1
ATOM 4181 N N . LYS B 1 236 ? 8.727 12.852 -5.703 1 82.25 236 LYS B N 1
ATOM 4182 C CA . LYS B 1 236 ? 9.57 13.914 -5.164 1 82.25 236 LYS B CA 1
ATOM 4183 C C . LYS B 1 236 ? 8.766 15.172 -4.891 1 82.25 236 LYS B C 1
ATOM 4185 O O . LYS B 1 236 ? 9.227 16.281 -5.16 1 82.25 236 LYS B O 1
ATOM 4190 N N . SER B 1 237 ? 7.672 14.992 -4.195 1 82.12 237 SER B N 1
ATOM 4191 C CA . SER B 1 237 ? 6.785 16.125 -3.984 1 82.12 237 SER B CA 1
ATOM 4192 C C . SER B 1 237 ? 6.91 16.672 -2.564 1 82.12 237 SER B C 1
ATOM 4194 O O . SER B 1 237 ? 7.465 16.016 -1.687 1 82.12 237 SER B O 1
ATOM 4196 N N . GLY B 1 238 ? 6.438 17.891 -2.328 1 80 238 GLY B N 1
ATOM 4197 C CA . GLY B 1 238 ? 6.426 18.531 -1.026 1 80 238 GLY B CA 1
ATOM 4198 C C . GLY B 1 238 ? 5.598 17.781 0.004 1 80 238 GLY B C 1
ATOM 4199 O O . GLY B 1 238 ? 5.902 17.828 1.198 1 80 238 GLY B O 1
ATOM 4200 N N . SER B 1 239 ? 4.57 17.125 -0.496 1 82.38 239 SER B N 1
ATOM 4201 C CA . SER B 1 239 ? 3.715 16.391 0.43 1 82.38 239 SER B CA 1
ATOM 4202 C C . SER B 1 239 ? 4.477 15.25 1.095 1 82.38 239 SER B C 1
ATOM 4204 O O . SER B 1 239 ? 4.164 14.859 2.223 1 82.38 239 SER B O 1
ATOM 4206 N N . LEU B 1 240 ? 5.426 14.734 0.455 1 90.56 240 LEU B N 1
ATOM 4207 C CA . LEU B 1 240 ? 6.219 13.672 1.049 1 90.56 240 LEU B CA 1
ATOM 4208 C C . LEU B 1 240 ? 7.109 14.211 2.164 1 90.56 240 LEU B C 1
ATOM 4210 O O . LEU B 1 240 ? 7.426 13.484 3.113 1 90.56 240 LEU B O 1
ATOM 4214 N N . ILE B 1 241 ? 7.391 15.445 2.08 1 91.62 241 ILE B N 1
ATOM 4215 C CA . ILE B 1 241 ? 8.188 16.109 3.109 1 91.62 241 ILE B CA 1
ATOM 4216 C C . ILE B 1 241 ? 7.418 16.125 4.426 1 91.62 241 ILE B C 1
ATOM 4218 O O . ILE B 1 241 ? 7.98 15.859 5.488 1 91.62 241 ILE B O 1
ATOM 4222 N N . THR B 1 242 ? 6.18 16.453 4.301 1 95.62 242 THR B N 1
ATOM 4223 C CA . THR B 1 242 ? 5.344 16.484 5.496 1 95.62 242 THR B CA 1
ATOM 4224 C C . THR B 1 242 ? 5.266 15.094 6.129 1 95.62 242 THR B C 1
ATOM 4226 O O . THR B 1 242 ? 5.32 14.961 7.352 1 95.62 242 THR B O 1
ATOM 4229 N N . ALA B 1 243 ? 5.109 14.094 5.277 1 96.44 243 ALA B N 1
ATOM 4230 C CA . ALA B 1 243 ? 5.051 12.719 5.77 1 96.44 243 ALA B CA 1
ATOM 4231 C C . ALA B 1 243 ? 6.336 12.344 6.508 1 96.44 243 ALA B C 1
ATOM 4233 O O . ALA B 1 243 ? 6.289 11.734 7.578 1 96.44 243 ALA B O 1
ATOM 4234 N N . TYR B 1 244 ? 7.453 12.734 5.977 1 94.88 244 TYR B N 1
ATOM 4235 C CA . TYR B 1 244 ? 8.727 12.422 6.613 1 94.88 244 TYR B CA 1
ATOM 4236 C C . TYR B 1 244 ? 8.891 13.188 7.918 1 94.88 244 TYR B C 1
ATOM 4238 O O . TYR B 1 244 ? 9.43 12.664 8.891 1 94.88 244 TYR B O 1
ATOM 4246 N N . GLN B 1 245 ? 8.414 14.43 7.938 1 95.69 245 GLN B N 1
ATOM 4247 C CA . GLN B 1 245 ? 8.391 15.172 9.188 1 95.69 245 GLN B CA 1
ATOM 4248 C C . GLN B 1 245 ? 7.543 14.461 10.242 1 95.69 245 GLN B C 1
ATOM 4250 O O . GLN B 1 245 ? 7.941 14.359 11.406 1 95.69 245 GLN B O 1
ATOM 4255 N N . ALA B 1 246 ? 6.441 13.961 9.82 1 97.06 246 ALA B N 1
ATOM 4256 C CA . ALA B 1 246 ? 5.551 13.234 10.719 1 97.06 246 ALA B CA 1
ATOM 4257 C C . ALA B 1 246 ? 6.246 12.016 11.312 1 97.06 246 ALA B C 1
ATOM 4259 O O . ALA B 1 246 ? 6.172 11.773 12.523 1 97.06 246 ALA B O 1
ATOM 4260 N N . LEU B 1 247 ? 6.898 11.305 10.492 1 94.31 247 LEU B N 1
ATOM 4261 C CA . LEU B 1 247 ? 7.621 10.117 10.938 1 94.31 247 LEU B CA 1
ATOM 4262 C C . LEU B 1 247 ? 8.672 10.484 11.984 1 94.31 247 LEU B C 1
ATOM 4264 O O . LEU B 1 247 ? 8.758 9.852 13.039 1 94.31 247 LEU B O 1
ATOM 4268 N N . GLU B 1 248 ? 9.398 11.484 11.711 1 93.88 248 GLU B N 1
ATOM 4269 C CA . GLU B 1 248 ? 10.438 11.945 12.625 1 93.88 248 GLU B CA 1
ATOM 4270 C C . GLU B 1 248 ? 9.844 12.391 13.961 1 93.88 248 GLU B C 1
ATOM 4272 O O . GLU B 1 248 ? 10.484 12.25 15.008 1 93.88 248 GLU B O 1
ATOM 4277 N N . GLN B 1 249 ? 8.695 12.828 13.938 1 96.81 249 GLN B N 1
ATOM 4278 C CA . GLN B 1 249 ? 8.031 13.367 15.117 1 96.81 249 GLN B CA 1
ATOM 4279 C C . GLN B 1 249 ? 7.23 12.289 15.836 1 96.81 249 GLN B C 1
ATOM 4281 O O . GLN B 1 249 ? 6.52 12.57 16.797 1 96.81 249 GLN B O 1
ATOM 4286 N N . GLY B 1 250 ? 7.254 11.102 15.305 1 95 250 GLY B N 1
ATOM 4287 C CA . GLY B 1 250 ? 6.559 9.992 15.93 1 95 250 GLY B CA 1
ATOM 4288 C C . GLY B 1 250 ? 5.066 10 15.672 1 95 250 GLY B C 1
ATOM 4289 O O . GLY B 1 250 ? 4.285 9.484 16.469 1 95 250 GLY B O 1
ATOM 4290 N N . ARG B 1 251 ? 4.652 10.656 14.633 1 97.12 251 ARG B N 1
ATOM 4291 C CA . ARG B 1 251 ? 3.246 10.672 14.242 1 97.12 251 ARG B CA 1
ATOM 4292 C C . ARG B 1 251 ? 2.947 9.57 13.234 1 97.12 251 ARG B C 1
ATOM 4294 O O . ARG B 1 251 ? 3.84 9.125 12.508 1 97.12 251 ARG B O 1
ATOM 4301 N N . GLU B 1 252 ? 1.689 9.164 13.141 1 97.44 252 GLU B N 1
ATOM 4302 C CA . GLU B 1 252 ? 1.309 8.148 12.172 1 97.44 252 GLU B CA 1
ATOM 4303 C C . GLU B 1 252 ? 1.244 8.719 10.758 1 97.44 252 GLU B C 1
ATOM 4305 O O . GLU B 1 252 ? 0.856 9.875 10.57 1 97.44 252 GLU B O 1
ATOM 4310 N N . VAL B 1 253 ? 1.65 7.941 9.859 1 98.38 253 VAL B N 1
ATOM 4311 C CA . VAL B 1 253 ? 1.573 8.359 8.461 1 98.38 253 VAL B CA 1
ATOM 4312 C C . VAL B 1 253 ? 0.655 7.41 7.688 1 98.38 253 VAL B C 1
ATOM 4314 O O . VAL B 1 253 ? 0.863 6.195 7.691 1 98.38 253 VAL B O 1
ATOM 4317 N N . PHE B 1 254 ? -0.358 7.988 7.09 1 98.56 254 PHE B N 1
ATOM 4318 C CA . PHE B 1 254 ? -1.32 7.297 6.242 1 98.56 254 PHE B CA 1
ATOM 4319 C C . PHE B 1 254 ? -1.158 7.719 4.785 1 98.56 254 PHE B C 1
ATOM 4321 O O . PHE B 1 254 ? -0.801 8.859 4.5 1 98.56 254 PHE B O 1
ATOM 4328 N N . ALA B 1 255 ? -1.433 6.797 3.9 1 98.62 255 ALA B N 1
ATOM 4329 C CA . ALA B 1 255 ? -1.341 7.117 2.477 1 98.62 255 ALA B CA 1
ATOM 4330 C C . ALA B 1 255 ? -2.477 6.465 1.694 1 98.62 255 ALA B C 1
ATOM 4332 O O . ALA B 1 255 ? -2.842 5.316 1.957 1 98.62 255 ALA B O 1
ATOM 4333 N N . VAL B 1 256 ? -3.01 7.191 0.782 1 98.62 256 VAL B N 1
ATOM 4334 C CA . VAL B 1 256 ? -4.105 6.723 -0.064 1 98.62 256 VAL B CA 1
ATOM 4335 C C . VAL B 1 256 ? -3.539 6.027 -1.301 1 98.62 256 VAL B C 1
ATOM 4337 O O . VAL B 1 256 ? -2.762 6.621 -2.053 1 98.62 256 VAL B O 1
ATOM 4340 N N . PRO B 1 257 ? -3.92 4.777 -1.468 1 98.31 257 PRO B N 1
ATOM 4341 C CA . PRO B 1 257 ? -3.428 4.094 -2.666 1 98.31 257 PRO B CA 1
ATOM 4342 C C . PRO B 1 257 ? -4.062 4.625 -3.951 1 98.31 257 PRO B C 1
ATOM 4344 O O . PRO B 1 257 ? -5.094 5.297 -3.902 1 98.31 257 PRO B O 1
ATOM 4347 N N . GLY B 1 258 ? -3.414 4.363 -5.098 1 97.81 258 GLY B N 1
ATOM 4348 C CA . GLY B 1 258 ? -3.938 4.773 -6.391 1 97.81 258 GLY B CA 1
ATOM 4349 C C . GLY B 1 258 ? -3.389 3.951 -7.543 1 97.81 258 GLY B C 1
ATOM 4350 O O . GLY B 1 258 ? -2.551 3.07 -7.34 1 97.81 258 GLY B O 1
ATOM 4351 N N . PRO B 1 259 ? -3.916 4.203 -8.727 1 96.81 259 PRO B N 1
ATOM 4352 C CA . PRO B 1 259 ? -3.502 3.434 -9.906 1 96.81 259 PRO B CA 1
ATOM 4353 C C . PRO B 1 259 ? -2.018 3.596 -10.227 1 96.81 259 PRO B C 1
ATOM 4355 O O . PRO B 1 259 ? -1.459 4.68 -10.047 1 96.81 259 PRO B O 1
ATOM 4358 N N . ILE B 1 260 ? -1.447 2.514 -10.766 1 96.38 260 ILE B N 1
ATOM 4359 C CA . ILE B 1 260 ? -0.008 2.506 -11 1 96.38 260 ILE B CA 1
ATOM 4360 C C . ILE B 1 260 ? 0.315 3.328 -12.25 1 96.38 260 ILE B C 1
ATOM 4362 O O . ILE B 1 260 ? 1.48 3.627 -12.516 1 96.38 260 ILE B O 1
ATOM 4366 N N . PHE B 1 261 ? -0.703 3.797 -13 1 96.06 261 PHE B N 1
ATOM 4367 C CA . PHE B 1 261 ? -0.477 4.566 -14.219 1 96.06 261 PHE B CA 1
ATOM 4368 C C . PHE B 1 261 ? -0.625 6.059 -13.953 1 96.06 261 PHE B C 1
ATOM 4370 O O . PHE B 1 261 ? -0.483 6.875 -14.867 1 96.06 261 PHE B O 1
ATOM 4377 N N . ASP B 1 262 ? -0.988 6.504 -12.734 1 94.94 262 ASP B N 1
ATOM 4378 C CA . ASP B 1 262 ? -1.095 7.891 -12.297 1 94.94 262 ASP B CA 1
ATOM 4379 C C . ASP B 1 262 ? 0.145 8.32 -11.516 1 94.94 262 ASP B C 1
ATOM 4381 O O . ASP B 1 262 ? 0.363 7.867 -10.391 1 94.94 262 ASP B O 1
ATOM 4385 N N . ALA B 1 263 ? 0.885 9.234 -12.07 1 95.12 263 ALA B N 1
ATOM 4386 C CA . ALA B 1 263 ? 2.119 9.688 -11.438 1 95.12 263 ALA B CA 1
ATOM 4387 C C . ALA B 1 263 ? 1.848 10.25 -10.047 1 95.12 263 ALA B C 1
ATOM 4389 O O . ALA B 1 263 ? 2.707 10.188 -9.164 1 95.12 263 ALA B O 1
ATOM 4390 N N . ASN B 1 264 ? 0.659 10.766 -9.82 1 96.38 264 ASN B N 1
ATOM 4391 C CA . ASN B 1 264 ? 0.284 11.336 -8.539 1 96.38 264 ASN B CA 1
ATOM 4392 C C . ASN B 1 264 ? 0.109 10.258 -7.473 1 96.38 264 ASN B C 1
ATOM 4394 O O . ASN B 1 264 ? 0.016 10.562 -6.281 1 96.38 264 ASN B O 1
ATOM 4398 N N . SER B 1 265 ? 0.097 8.984 -7.891 1 96.69 265 SER B N 1
ATOM 4399 C CA . SER B 1 265 ? -0.064 7.895 -6.938 1 96.69 265 SER B CA 1
ATOM 4400 C C . SER B 1 265 ? 1.287 7.379 -6.453 1 96.69 265 SER B C 1
ATOM 4402 O O . SER B 1 265 ? 1.354 6.59 -5.512 1 96.69 265 SER B O 1
ATOM 4404 N N . PHE B 1 266 ? 2.381 7.852 -7.027 1 96.44 266 PHE B N 1
ATOM 4405 C CA . PHE B 1 266 ? 3.689 7.273 -6.738 1 96.44 266 PHE B CA 1
ATOM 4406 C C . PHE B 1 266 ? 4.176 7.695 -5.355 1 96.44 266 PHE B C 1
ATOM 4408 O O . PHE B 1 266 ? 4.77 6.895 -4.633 1 96.44 266 PHE B O 1
ATOM 4415 N N . GLY B 1 267 ? 3.953 8.938 -4.984 1 96.75 267 GLY B N 1
ATOM 4416 C CA . GLY B 1 267 ? 4.344 9.391 -3.658 1 96.75 267 GLY B CA 1
ATOM 4417 C C . GLY B 1 267 ? 3.738 8.562 -2.541 1 96.75 267 GLY B C 1
ATOM 4418 O O . GLY B 1 267 ? 4.461 7.918 -1.78 1 96.75 267 GLY B O 1
ATOM 4419 N N . PRO B 1 268 ? 2.385 8.562 -2.525 1 97.94 268 PRO B N 1
ATOM 4420 C CA . PRO B 1 268 ? 1.738 7.746 -1.499 1 97.94 268 PRO B CA 1
ATOM 4421 C C . PRO B 1 268 ? 2.16 6.281 -1.563 1 97.94 268 PRO B C 1
ATOM 4423 O O . PRO B 1 268 ? 2.326 5.637 -0.525 1 97.94 268 PRO B O 1
ATOM 4426 N N . SER B 1 269 ? 2.34 5.738 -2.74 1 97.44 269 SER B N 1
ATOM 4427 C CA . SER B 1 269 ? 2.746 4.344 -2.891 1 97.44 269 SER B CA 1
ATOM 4428 C C . SER B 1 269 ? 4.121 4.102 -2.279 1 97.44 269 SER B C 1
ATOM 4430 O O . SER B 1 269 ? 4.34 3.088 -1.611 1 97.44 269 SER B O 1
ATOM 4432 N N . ARG B 1 270 ? 5.023 4.965 -2.52 1 95.88 270 ARG B N 1
ATOM 4433 C CA . ARG B 1 270 ? 6.359 4.852 -1.938 1 95.88 270 ARG B CA 1
ATOM 4434 C C . ARG B 1 270 ? 6.297 4.902 -0.415 1 95.88 270 ARG B C 1
ATOM 4436 O O . ARG B 1 270 ? 6.977 4.129 0.264 1 95.88 270 ARG B O 1
ATOM 4443 N N . LEU B 1 271 ? 5.523 5.793 0.07 1 97.19 271 LEU B N 1
ATOM 4444 C CA . LEU B 1 271 ? 5.348 5.879 1.517 1 97.19 271 LEU B CA 1
ATOM 4445 C C . LEU B 1 271 ? 4.848 4.555 2.084 1 97.19 271 LEU B C 1
ATOM 4447 O O . LEU B 1 271 ? 5.324 4.102 3.125 1 97.19 271 LEU B O 1
ATOM 4451 N N . ILE B 1 272 ? 3.895 3.955 1.406 1 97.62 272 ILE B N 1
ATOM 4452 C CA . ILE B 1 272 ? 3.336 2.682 1.847 1 97.62 272 ILE B CA 1
ATOM 4453 C C . ILE B 1 272 ? 4.422 1.607 1.822 1 97.62 272 ILE B C 1
ATO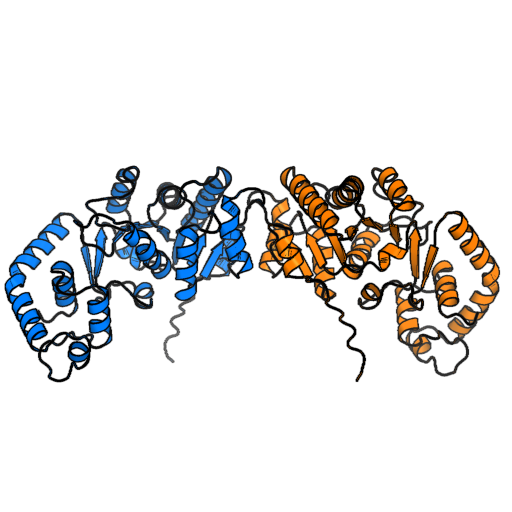M 4455 O O . ILE B 1 272 ? 4.535 0.81 2.756 1 97.62 272 ILE B O 1
ATOM 4459 N N . GLN B 1 273 ? 5.207 1.548 0.743 1 96.25 273 GLN B N 1
ATOM 4460 C CA . GLN B 1 273 ? 6.316 0.604 0.646 1 96.25 273 GLN B CA 1
ATOM 4461 C C . GLN B 1 273 ? 7.289 0.773 1.812 1 96.25 273 GLN B C 1
ATOM 4463 O O . GLN B 1 273 ? 7.922 -0.191 2.244 1 96.25 273 GLN B O 1
ATOM 4468 N N . GLU B 1 274 ? 7.316 2 2.336 1 94.5 274 GLU B N 1
ATOM 4469 C CA . GLU B 1 274 ? 8.258 2.311 3.41 1 94.5 274 GLU B CA 1
ATOM 4470 C C . GLU B 1 274 ? 7.605 2.131 4.781 1 94.5 274 GLU B C 1
ATOM 4472 O O . GLU B 1 274 ? 8.227 2.404 5.809 1 94.5 274 GLU B O 1
ATOM 4477 N N . GLY B 1 275 ? 6.344 1.784 4.805 1 94.56 275 GLY B N 1
ATOM 4478 C CA . GLY B 1 275 ? 5.762 1.413 6.086 1 94.56 275 GLY B CA 1
ATOM 4479 C C . GLY B 1 275 ? 4.551 2.248 6.453 1 94.56 275 GLY B C 1
ATOM 4480 O O . GLY B 1 275 ? 3.918 2.01 7.484 1 94.56 275 GLY B O 1
ATOM 4481 N N . ALA B 1 276 ? 4.207 3.299 5.68 1 97.31 276 ALA B N 1
ATOM 4482 C CA . ALA B 1 276 ? 2.986 4.059 5.93 1 97.31 276 ALA B CA 1
ATOM 4483 C C . ALA B 1 276 ? 1.753 3.164 5.824 1 97.31 276 ALA B C 1
ATOM 4485 O O . ALA B 1 276 ? 1.761 2.168 5.098 1 97.31 276 ALA B O 1
ATOM 4486 N N . LYS B 1 277 ? 0.73 3.523 6.5 1 97.69 277 LYS B N 1
ATOM 4487 C CA . LYS B 1 277 ? -0.496 2.732 6.496 1 97.69 277 LYS B CA 1
ATOM 4488 C C . LYS B 1 277 ? -1.351 3.053 5.27 1 97.69 277 LYS B C 1
ATOM 4490 O O . LYS B 1 277 ? -1.646 4.219 5.004 1 97.69 277 LYS B O 1
ATOM 4495 N N . LEU B 1 278 ? -1.685 2.049 4.562 1 98.56 278 LEU B N 1
ATOM 4496 C CA . LEU B 1 278 ? -2.58 2.203 3.42 1 98.56 278 LEU B CA 1
ATOM 4497 C C . LEU B 1 278 ? -4.008 2.469 3.883 1 98.56 278 LEU B C 1
ATOM 4499 O O . LEU B 1 278 ? -4.547 1.728 4.711 1 98.56 278 LEU B O 1
ATOM 4503 N N . VAL B 1 279 ? -4.664 3.5 3.314 1 98 279 VAL B N 1
ATOM 4504 C CA . VAL B 1 279 ? -6 3.898 3.746 1 98 279 VAL B CA 1
ATOM 4505 C C . VAL B 1 279 ? -7.008 3.615 2.635 1 98 279 VAL B C 1
ATOM 4507 O O . VAL B 1 279 ? -6.91 4.18 1.543 1 98 279 VAL B O 1
ATOM 4510 N N . LEU B 1 280 ? -8 2.793 2.941 1 95.5 280 LEU B N 1
ATOM 4511 C CA . LEU B 1 280 ? -9.125 2.549 2.043 1 95.5 280 LEU B CA 1
ATOM 4512 C C . LEU B 1 280 ? -10.352 3.334 2.486 1 95.5 280 LEU B C 1
ATOM 4514 O O . LEU B 1 280 ? -11.078 3.883 1.654 1 95.5 280 LEU B O 1
ATOM 4518 N N . THR B 1 281 ? -10.531 3.311 3.781 1 95.25 281 THR B N 1
ATOM 4519 C CA . THR B 1 281 ? -11.633 4.016 4.426 1 95.25 281 THR B CA 1
ATOM 4520 C C . THR B 1 281 ? -11.172 4.684 5.715 1 95.25 281 THR B C 1
ATOM 4522 O O . THR B 1 281 ? -10.055 4.438 6.18 1 95.25 281 THR B O 1
ATOM 4525 N N . ILE B 1 282 ? -12.023 5.531 6.273 1 96.25 282 ILE B N 1
ATOM 4526 C CA . ILE B 1 282 ? -11.609 6.23 7.488 1 96.25 282 ILE B CA 1
ATOM 4527 C C . ILE B 1 282 ? -11.453 5.234 8.633 1 96.25 282 ILE B C 1
ATOM 4529 O O . ILE B 1 282 ? -10.766 5.516 9.617 1 96.25 282 ILE B O 1
ATOM 4533 N N . GLU B 1 283 ? -12.078 4.039 8.539 1 96.44 283 GLU B N 1
ATOM 4534 C CA . GLU B 1 283 ? -11.922 3.012 9.562 1 96.44 283 GLU B CA 1
ATOM 4535 C C . GLU B 1 283 ? -10.453 2.627 9.734 1 96.44 283 GLU B C 1
ATOM 4537 O O . GLU B 1 283 ? -10.023 2.307 10.844 1 96.44 283 GLU B O 1
ATOM 4542 N N . ASP B 1 284 ? -9.773 2.678 8.695 1 97.19 284 ASP B N 1
ATOM 4543 C CA . ASP B 1 284 ? -8.344 2.373 8.758 1 97.19 284 ASP B CA 1
ATOM 4544 C C . ASP B 1 284 ? -7.605 3.383 9.633 1 97.19 284 ASP B C 1
ATOM 4546 O O . ASP B 1 284 ? -6.625 3.037 10.297 1 97.19 284 ASP B O 1
ATOM 4550 N N . ILE B 1 285 ? -8.047 4.633 9.609 1 97.38 285 ILE B N 1
ATOM 4551 C CA . ILE B 1 285 ? -7.457 5.688 10.422 1 97.38 285 ILE B CA 1
ATOM 4552 C C . ILE B 1 285 ? -7.914 5.543 11.867 1 97.38 285 ILE B C 1
ATOM 4554 O O . ILE B 1 285 ? -7.102 5.59 12.789 1 97.38 285 ILE B O 1
ATOM 4558 N N . LEU B 1 286 ? -9.195 5.309 12.047 1 96.5 286 LEU B N 1
ATOM 4559 C CA . LEU B 1 286 ? -9.781 5.195 13.383 1 96.5 286 LEU B CA 1
ATOM 4560 C C . LEU B 1 286 ? -9.18 4.023 14.141 1 96.5 286 LEU B C 1
ATOM 4562 O O . LEU B 1 286 ? -8.977 4.102 15.352 1 96.5 286 LEU B O 1
ATOM 4566 N N . ASN B 1 287 ? -8.891 2.947 13.414 1 94.94 287 ASN B N 1
ATOM 4567 C CA . ASN B 1 287 ? -8.328 1.757 14.039 1 94.94 287 ASN B CA 1
ATOM 4568 C C . ASN B 1 287 ? -6.895 1.997 14.508 1 94.94 287 ASN B C 1
ATOM 4570 O O . ASN B 1 287 ? -6.473 1.453 15.531 1 94.94 287 ASN B O 1
ATOM 4574 N N . GLU B 1 288 ? -6.195 2.756 13.789 1 94.62 288 GLU B N 1
ATOM 4575 C CA . GLU B 1 288 ? -4.801 3.029 14.125 1 94.62 288 GLU B CA 1
ATOM 4576 C C . GLU B 1 288 ? -4.695 4.094 15.211 1 94.62 288 GLU B C 1
ATOM 4578 O O . GLU B 1 288 ? -3.732 4.109 15.977 1 94.62 288 GLU B O 1
ATOM 4583 N N . LEU B 1 289 ? -5.664 5.012 15.156 1 94.69 289 LEU B N 1
ATOM 4584 C CA . LEU B 1 289 ? -5.695 6.102 16.125 1 94.69 289 LEU B CA 1
ATOM 4585 C C . LEU B 1 289 ? -6.977 6.059 16.953 1 94.69 289 LEU B C 1
ATOM 4587 O O . LEU B 1 289 ? -7.844 6.922 16.797 1 94.69 289 LEU B O 1
ATOM 4591 N N . PRO B 1 290 ? -7.035 5.039 17.859 1 87.12 290 PRO B N 1
ATOM 4592 C CA . PRO B 1 290 ? -8.234 4.953 18.688 1 87.12 290 PRO B CA 1
ATOM 4593 C C . PRO B 1 290 ? -8.359 6.117 19.672 1 87.12 290 PRO B C 1
ATOM 4595 O O . PRO B 1 290 ? -7.363 6.781 19.969 1 87.12 290 PRO B O 1
ATOM 4598 N N . PRO B 1 291 ? -9.633 6.324 20.047 1 81.06 291 PRO B N 1
ATOM 4599 C CA . PRO B 1 291 ? -9.797 7.414 21 1 81.06 291 PRO B CA 1
ATOM 4600 C C . PRO B 1 291 ? -9.039 7.172 22.312 1 81.06 291 PRO B C 1
ATOM 4602 O O . PRO B 1 291 ? -8.875 6.023 22.719 1 81.06 291 PRO B O 1
ATOM 4605 N N . SER B 1 292 ? -8.133 7.902 22.719 1 62.53 292 SER B N 1
ATOM 4606 C CA . SER B 1 292 ? -7.461 7.77 24 1 62.53 292 SER B CA 1
ATOM 4607 C C . SER B 1 292 ? -8.469 7.598 25.141 1 62.53 292 SER B C 1
ATOM 4609 O O . SER B 1 292 ? -9.445 8.344 25.234 1 62.53 292 SER B O 1
ATOM 4611 N N . ASN B 1 293 ? -8.852 6.371 25.516 1 48.12 293 ASN B N 1
ATOM 4612 C CA . ASN B 1 293 ? -9.609 6.246 26.766 1 48.12 293 ASN B CA 1
ATOM 4613 C C . ASN B 1 293 ? -8.938 6.988 27.906 1 48.12 293 ASN B C 1
ATOM 4615 O O . ASN B 1 293 ? -7.934 6.52 28.453 1 48.12 293 ASN B O 1
ATOM 4619 N N . ALA B 1 294 ? -8.531 8.172 27.984 1 40.72 294 ALA B N 1
ATOM 4620 C CA . ALA B 1 294 ? -8.102 8.805 29.234 1 40.72 294 ALA B CA 1
ATOM 4621 C C . ALA B 1 294 ? -9.102 8.523 30.359 1 40.72 294 ALA B C 1
ATOM 4623 O O . ALA B 1 294 ? -10.133 9.188 30.469 1 40.72 294 ALA B O 1
ATOM 4624 N N . GLN B 1 295 ? -9.492 7.32 30.641 1 37.19 295 GLN B N 1
ATOM 4625 C CA . GLN B 1 295 ? -10.07 7.18 31.984 1 37.19 295 GLN B CA 1
ATOM 4626 C C . GLN B 1 295 ? -9.078 7.633 33.062 1 37.19 295 GLN B C 1
ATOM 4628 O O . GLN B 1 295 ? -7.953 7.141 33.125 1 37.19 295 GLN B O 1
ATOM 4633 N N . TYR B 1 296 ? -9.195 8.883 33.531 1 34.28 296 TYR B N 1
ATOM 4634 C CA . TYR B 1 296 ? -8.688 9.359 34.812 1 34.28 296 TYR B CA 1
ATOM 4635 C C . TYR B 1 296 ? -8.93 8.328 35.906 1 34.28 296 TYR B C 1
ATOM 4637 O O . TYR B 1 296 ? -10.078 8.062 36.281 1 34.28 296 TYR B O 1
ATOM 4645 N N . THR B 1 297 ? -8.312 7.297 36 1 34.41 297 THR B N 1
ATOM 4646 C CA . THR B 1 297 ? -8.398 6.547 37.25 1 34.41 297 THR B CA 1
ATOM 4647 C C . THR B 1 297 ? -7.91 7.391 38.438 1 34.41 297 THR B C 1
ATOM 4649 O O . THR B 1 297 ? -6.82 7.973 38.375 1 34.41 297 THR B O 1
ATOM 4652 N N . GLU B 1 298 ? -8.828 7.906 39.281 1 31.61 298 GLU B N 1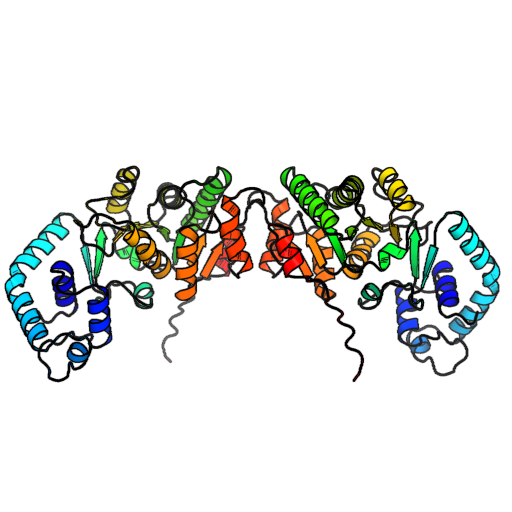
ATOM 4653 C CA . GLU B 1 298 ? -8.523 8.484 40.594 1 31.61 298 GLU B CA 1
ATOM 4654 C C . GLU B 1 298 ? -7.402 7.723 41.281 1 31.61 298 GLU B C 1
ATOM 4656 O O . GLU B 1 298 ? -7.363 6.492 41.25 1 31.61 298 GLU B O 1
ATOM 4661 N N . PRO B 1 299 ? -6.383 8.438 41.469 1 36.19 299 PRO B N 1
ATOM 4662 C CA . PRO B 1 299 ? -5.438 7.75 42.344 1 36.19 299 PRO B CA 1
ATOM 4663 C C . PRO B 1 299 ? -6.129 7.035 43.531 1 36.19 299 PRO B C 1
ATOM 4665 O O . PRO B 1 299 ? -7.039 7.598 44.125 1 36.19 299 PRO B O 1
ATOM 4668 N N . VAL B 1 300 ? -5.895 5.801 43.719 1 24.86 300 VAL B N 1
ATOM 4669 C CA . VAL B 1 300 ? -6.137 5.176 45.031 1 24.86 300 VAL B CA 1
ATOM 4670 C C . VAL B 1 300 ? -5.145 5.719 46.031 1 24.86 300 VAL B C 1
ATOM 4672 O O . VAL B 1 300 ? -3.943 5.801 45.781 1 24.86 300 VAL B O 1
#

InterPro domains:
  IPR003488 DNA recombination-mediator protein A [PTHR43022] (57-292)
  IPR057666 Smf/DprA, SLOG domain [PF02481] (80-289)
  IPR057666 Smf/DprA, SLOG domain [TIGR00732] (74-289)

Sequence (600 aa):
MNDSSELLILLRLRGTLSPSLLTKWWKQDPSLSLTGEKNHLLTKLSLKRSDLCSIRKLAEQELSNVKRLIRSYEAAGVRMTAISSPDYPASLKTIHDPPPVLFLKGNKKLLHEQRLIGIVGTRCPSLYGKRAAVQLVRELCKNSWTIVSGLAKGIDGLAHQESIRSKGRTIGVIAGGFNSIYPREHRQLAGQMAESHLLVSEHPPHIKPQKWHFPMRNRLISGLTEGIVVVQGKEKSGSLITAYQALEQGREVFAVPGPIFDANSFGPSRLIQEGAKLVLTIEDILNELPPSNAQYTEPVMNDSSELLILLRLRGTLSPSLLTKWWKQDPSLSLTGEKNHLLTKLSLKRSDLCSIRKLAEQELSNVKRLIRSYEAAGVRMTAISSPDYPASLKTIHDPPPVLFLKGNKKLLHEQRLIGIVGTRCPSLYGKRAAVQLVRELCKNSWTIVSGLAKGIDGLAHQESIRSKGRTIGVIAGGFNSIYPREHRQLAGQMAESHLLVSEHPPHIKPQKWHFPMRNRLISGLTEGIVVVQGKEKSGSLITAYQALEQGREVFAVPGPIFDANSFGPSRLIQEGAKLVLTIEDILNELPPSNAQYTEPV

Organism: Bacillus licheniformis (strain ATCC 14580 / DSM 13 / JCM 2505 / CCUG 7422 / NBRC 12200 / NCIMB 9375 / NCTC 10341 / NRRL NRS-1264 / Gibson 46) (NCBI:txid279010)

Solvent-accessible surface area (backbone atoms only — not comparable to full-atom values): 31090 Å² total; per-residue (Å²): 128,91,43,47,38,58,49,49,47,48,42,56,76,67,54,82,48,56,56,66,56,50,30,52,46,40,73,77,34,67,66,62,73,82,78,68,92,70,60,52,59,49,50,69,66,70,39,53,68,70,49,51,60,44,44,51,52,45,47,62,69,40,39,64,60,48,52,51,48,51,50,51,36,45,74,71,51,36,45,77,41,21,59,78,37,90,84,33,46,68,59,31,65,70,37,94,80,41,63,37,40,38,32,36,29,41,46,71,70,64,66,68,52,88,45,32,37,21,44,39,27,26,60,74,55,52,74,65,41,49,52,52,45,42,52,50,37,40,54,39,26,74,67,66,29,30,41,29,26,50,43,34,57,36,40,13,35,46,42,48,52,36,18,55,74,61,71,35,44,38,38,34,42,38,48,21,6,78,73,39,58,64,49,68,88,40,42,65,59,49,52,54,29,35,68,77,19,22,34,38,18,74,39,60,43,83,40,66,58,51,83,70,31,45,68,61,37,32,47,53,45,31,28,62,21,62,23,35,37,32,50,27,17,38,71,90,34,71,44,54,51,30,47,52,42,15,49,76,62,72,25,46,42,34,16,23,49,26,43,69,86,41,64,41,22,43,22,20,44,50,43,35,67,71,64,31,43,62,40,71,50,67,64,53,52,46,68,73,56,55,78,77,77,75,71,79,68,73,82,127,131,92,43,45,37,58,51,48,47,48,42,56,76,67,54,80,48,55,56,65,56,50,32,54,46,38,73,76,34,67,67,62,73,83,78,65,89,70,56,49,56,47,46,68,69,70,36,52,66,68,51,50,58,45,44,51,52,45,46,61,69,41,39,64,60,47,51,52,47,51,50,51,34,46,73,70,52,36,44,76,41,20,60,78,36,88,82,33,46,69,59,31,64,71,36,96,80,42,63,37,40,38,33,35,28,41,46,72,68,64,67,67,51,87,46,33,35,20,42,37,27,27,61,76,56,50,74,65,41,50,51,52,45,42,52,50,38,41,54,38,25,74,69,66,30,30,41,29,27,49,46,35,58,37,39,13,37,46,44,48,53,37,18,55,74,60,71,35,43,40,37,32,42,39,48,21,6,79,74,40,58,62,49,67,89,40,42,65,59,49,51,54,30,35,68,76,20,21,34,38,17,73,38,60,44,82,40,67,57,50,81,72,32,44,68,60,37,32,48,53,44,30,27,64,21,63,24,34,36,32,50,28,17,37,70,89,32,72,43,53,50,30,48,51,42,15,52,76,63,70,26,46,44,32,16,25,50,27,42,71,86,40,65,41,22,42,22,20,44,52,41,35,66,74,65,32,42,61,41,72,48,66,62,54,52,45,68,74,56,55,80,77,77,76,70,79,70,73,81,127

Radius of gyration: 33.99 Å; Cα contacts (8 Å, |Δi|>4): 1169; chains: 2; bounding box: 58×108×72 Å

Nearest PDB structures (foldseek):
  3uqz-assembly1_A  TM=8.266E-01  e=6.992E-25  Streptococcus pneumoniae
  3maj-assembly1_A-2  TM=8.379E-01  e=1.432E-23  Rhodopseudomonas palustris
  4ljk-assembly1_H  TM=9.371E-01  e=4.017E-19  Helicobacter pylori 26695
  1wek-assembly1_C  TM=6.706E-01  e=3.696E-04  Thermus thermophilus
  1wek-assembly1_E  TM=6.681E-01  e=3.484E-04  Thermus thermophilus